Protein AF-0000000066528915 (afdb_homodimer)

Sequence (500 aa):
MSRLPLIGVTACTKQIGLHPYHIAGDKYLRAVVNGAGGLPLIIPALGESIDQAALLDSVDGLLFTGSPSNVEPRHYSGPASEPGTLHDSDRDATTLPLVRAAIDAGIPVLGICRGFQEMNVAFGGSLHQKVHEVGTFMDHREPADQPLEVQYAPRHAMHVQPGGVLAGIGLPSEFQVNSIHGQGVDRLAPGLRVEALAPDGLVEAISVEGAKAFALGVQWHPEWQVLTNPNYLAIFQAFGKACSKRAGQRMSRLPLIGVTACTKQIGLHPYHIAGDKYLRAVVNGAGGLPLIIPALGESIDQAALLDSVDGLLFTGSPSNVEPRHYSGPASEPGTLHDSDRDATTLPLVRAAIDAGIPVLGICRGFQEMNVAFGGSLHQKVHEVGTFMDHREPADQPLEVQYAPRHAMHVQPGGVLAGIGLPSEFQVNSIHGQGVDRLAPGLRVEALAPDGLVEAISVEGAKAFALGVQWHPEWQVLTNPNYLAIFQAFGKACSKRAGQR

InterPro domains:
  IPR011697 Peptidase C26 [PF07722] (5-223)
  IPR029062 Class I glutamine amidotransferase-like [G3DSA:3.40.50.880] (2-250)
  IPR029062 Class I glutamine amidotransferase-like [SSF52317] (4-246)
  IPR044668 Peptidase C26, gamma-glutamyl-gamma-aminobutyrate hydrolase PuuD-like [PTHR43235] (4-242)

pLDDT: mean 97.32, std 4.34, range [45.84, 99.0]

Radius of gyration: 23.66 Å; Cα contacts (8 Å, |Δi|>4): 1231; chains: 2; bounding box: 52×71×49 Å

Organism: Pseudomonas aeruginosa (strain ATCC 15692 / DSM 22644 / CIP 104116 / JCM 14847 / LMG 12228 / 1C / PRS 101 / PAO1) (NCBI:txid208964)

Secondary structure (DSSP, 8-state):
-PPPPEEEEE-EEEEETTEEEEEEEHHHHHHIIIII--EEEEE---GGGS-HHHHHHH-SEEEE---SSB--GGGTTPPPPPTT--B-HHHHHHHHHHHHHHHHTT--EEEETHHHHHHHHHTT-EEES-GGGSSSS------TTS-HHHHTS--EEEEEPTTSHHHHTT--SEEEE----S-EEEEPPTTEEEEEE-TT--EEEEEETT-SS-EEEESS-TTTTTTT-HHHHHHHHHHHHHHHHHHHH-/-PPPPEEEEE-EEEEETTEEEEEEEHHHHHHIIIII--EEEEE---GGGS-HHHHHHH-SEEEE---SSB--GGGGTPPPPPTT--B-HHHHHHHHHHHHHHHHTT--EEEETHHHHHHHHHTT-EEES-GGGSSSS------TTS-HHHHTS--EEEEEPTTSHHHHTT--SEEEE----S-EEEEPPTTEEEEEE-TTS-EEEEEETT-SS-EEEESS-TTTTTTT-HHHHHHHHHHHHHHHHHHHH-

Solvent-accessible surface area (backbone atoms only — not comparable to full-atom values): 25497 Å² total; per-residue (Å²): 128,86,63,66,16,38,28,36,31,47,22,41,71,45,78,54,88,96,42,52,27,27,35,36,53,44,53,57,49,49,24,30,39,75,34,21,58,30,43,56,32,33,35,62,38,51,22,85,72,48,61,59,70,58,50,59,74,68,43,18,24,39,37,32,47,56,59,92,44,41,84,62,35,81,69,40,77,42,68,84,76,62,90,86,65,50,62,46,70,41,30,50,54,30,48,34,63,44,52,54,53,34,45,75,70,40,36,20,36,40,18,25,30,43,19,22,52,40,51,33,30,52,55,66,8,29,61,31,75,47,36,58,71,67,73,73,40,64,74,42,52,44,59,83,92,48,59,66,72,64,30,59,32,72,69,47,55,36,41,42,32,82,89,30,71,55,40,71,70,64,47,61,59,60,48,72,35,30,36,69,41,49,57,41,63,63,40,80,18,76,62,53,37,78,27,23,25,35,88,66,62,51,61,42,22,35,33,49,64,87,49,77,34,51,42,42,23,28,42,38,62,48,41,64,65,22,89,78,35,69,64,35,26,45,51,30,36,54,52,22,52,42,11,34,54,43,34,74,73,104,127,86,65,66,14,38,28,34,31,47,22,42,68,44,77,56,87,96,43,52,28,27,34,36,53,44,54,56,48,48,24,30,39,74,35,21,58,31,43,56,30,32,35,62,38,51,24,86,73,49,61,60,70,58,49,61,73,68,41,20,24,38,38,32,46,57,59,91,45,43,83,60,35,82,69,40,76,43,69,85,75,61,90,87,65,50,63,44,69,40,29,50,54,31,48,33,62,45,53,52,53,34,46,73,71,42,37,20,34,42,18,26,29,43,19,22,52,40,51,35,31,54,54,65,9,27,61,32,75,47,35,58,70,67,73,72,39,66,72,44,52,43,59,83,92,48,58,66,73,63,30,60,32,71,69,46,54,36,40,42,32,84,89,31,70,55,39,70,68,63,45,60,60,58,50,72,35,30,35,69,41,48,57,42,64,62,40,80,19,76,62,53,37,78,25,24,25,34,89,64,63,48,64,40,22,34,31,49,64,85,50,77,34,53,42,40,23,30,42,37,61,47,40,65,63,23,88,78,36,70,66,33,26,45,53,31,36,54,50,21,52,43,10,36,53,43,35,73,72,105

Foldseek 3Di:
DQDAFEEEEEWFWDDDPPDIDTDDDPLQQVCLVPQLVHHYDYDGLQQPVDDLVVVLVVGLAYEYEDDQAADAQVLQVDDHDPPPGHHGVSSLSPLLVNLVVNQVVLHAYEYEARGLVSNQSSLRFHKDQFPCPPVLDHHLAAPVPDDPCRQFPFDFKKAFDPPDPLVVLPHDRIDTGHGHHGMATPGGHPQKDQGIATPSGTRAKIAGHPGSFHGIYGNTDLSVVVVVDVSSSSVSNRSSVRSSVSSNVD/DQDAFEEEEEWFWDDDPPDIDTDDDPLQQVCLVPQLVHHYDYDGLQQPVDDLVVVLVVGLAYEYEDDQAADAQVLQVHDHDPPPGHHGVSSLSPLLVNLVVNQVVLRAYEYEARGLVSNQSSLRFHKDQFPCPPVLDHHLAAPVPDDPCRQFPFDFKKAFDPPDPLVVLPHDRIDTGGGHHGMATPGGHPQKAQGIATPSGTRAKIAGHPGNFHGIYGNTDLSVPVVVDVSSSSSSNRSSVRSSVSSNVD

Structure (mmCIF, N/CA/C/O backbone):
data_AF-0000000066528915-model_v1
#
loop_
_entity.id
_entity.type
_entity.pdbx_description
1 polymer 'gamma-glutamyl-gamma-aminobutyrate hydrolase'
#
loop_
_atom_site.group_PDB
_atom_site.id
_atom_site.type_symbol
_atom_site.label_atom_id
_atom_site.label_alt_id
_atom_site.label_comp_id
_atom_site.label_asym_id
_atom_site.label_entity_id
_atom_site.label_seq_id
_atom_site.pdbx_PDB_ins_code
_atom_site.Cartn_x
_atom_site.Cartn_y
_atom_site.Cartn_z
_atom_site.occupancy
_atom_site.B_iso_or_equiv
_atom_site.auth_seq_id
_atom_site.auth_comp_id
_atom_site.auth_asym_id
_atom_site.auth_atom_id
_atom_site.pdbx_PDB_model_num
ATOM 1 N N . MET A 1 1 ? -12.836 -7.465 21.031 1 45.84 1 MET A N 1
ATOM 2 C CA . MET A 1 1 ? -11.773 -6.469 20.922 1 45.84 1 MET A CA 1
ATOM 3 C C . MET A 1 1 ? -11.969 -5.602 19.688 1 45.84 1 MET A C 1
ATOM 5 O O . MET A 1 1 ? -12.523 -6.059 18.672 1 45.84 1 MET A O 1
ATOM 9 N N . SER A 1 2 ? -11.938 -4.246 19.906 1 65.75 2 SER A N 1
ATOM 10 C CA . SER A 1 2 ? -12.328 -3.35 18.812 1 65.75 2 SER A CA 1
ATOM 11 C C . SER A 1 2 ? -11.469 -3.582 17.578 1 65.75 2 SER A C 1
ATOM 13 O O . SER A 1 2 ? -10.281 -3.902 17.688 1 65.75 2 SER A O 1
ATOM 15 N N . ARG A 1 3 ? -12.008 -3.865 16.453 1 87.31 3 ARG A N 1
ATOM 16 C CA . ARG A 1 3 ? -11.375 -4.125 15.156 1 87.31 3 ARG A CA 1
ATOM 17 C C . ARG A 1 3 ? -10.352 -3.039 14.828 1 87.31 3 ARG A C 1
ATOM 19 O O . ARG A 1 3 ? -10.602 -1.854 15.047 1 87.31 3 ARG A O 1
ATOM 26 N N . LEU A 1 4 ? -9.117 -3.449 14.602 1 95.94 4 LEU A N 1
ATOM 27 C CA . LEU A 1 4 ? -8.094 -2.52 14.125 1 95.94 4 LEU A CA 1
ATOM 28 C C . LEU A 1 4 ? -8.57 -1.764 12.891 1 95.94 4 LEU A C 1
ATOM 30 O O . LEU A 1 4 ? -8.977 -2.377 11.898 1 95.94 4 LEU A O 1
ATOM 34 N N . PRO A 1 5 ? -8.656 -0.423 12.961 1 98.5 5 PRO A N 1
ATOM 35 C CA . PRO A 1 5 ? -9.195 0.311 11.812 1 98.5 5 PRO A CA 1
ATOM 36 C C . PRO A 1 5 ? -8.328 0.169 10.562 1 98.5 5 PRO A C 1
ATOM 38 O O . PRO A 1 5 ? -7.105 0.274 10.641 1 98.5 5 PRO A O 1
ATOM 41 N N . LEU A 1 6 ? -8.922 -0.127 9.422 1 98.69 6 LEU A N 1
ATOM 42 C CA . LEU A 1 6 ? -8.258 -0.168 8.125 1 98.69 6 LEU A CA 1
ATOM 43 C C . LEU A 1 6 ? -8.094 1.236 7.555 1 98.69 6 LEU A C 1
ATOM 45 O O . LEU A 1 6 ? -9.086 1.91 7.258 1 98.69 6 LEU A O 1
ATOM 49 N N . ILE A 1 7 ? -6.902 1.692 7.391 1 98.94 7 ILE A N 1
ATOM 50 C CA . ILE A 1 7 ? -6.617 3.043 6.922 1 98.94 7 ILE A CA 1
ATOM 51 C C . ILE A 1 7 ? -5.977 2.986 5.539 1 98.94 7 ILE A C 1
ATOM 53 O O . ILE A 1 7 ? -4.891 2.422 5.371 1 98.94 7 ILE A O 1
ATOM 57 N N . GLY A 1 8 ? -6.695 3.473 4.52 1 98.94 8 GLY A N 1
ATOM 58 C CA . GLY A 1 8 ? -6.141 3.592 3.182 1 98.94 8 GLY A CA 1
ATOM 59 C C . GLY A 1 8 ? -5.086 4.676 3.068 1 98.94 8 GLY A C 1
ATOM 60 O O . GLY A 1 8 ? -5.281 5.793 3.547 1 98.94 8 GLY A O 1
ATOM 61 N N . VAL A 1 9 ? -3.943 4.387 2.521 1 99 9 VAL A N 1
ATOM 62 C CA . VAL A 1 9 ? -2.855 5.328 2.281 1 99 9 VAL A CA 1
ATOM 63 C C . VAL A 1 9 ? -2.652 5.512 0.778 1 99 9 VAL A C 1
ATOM 65 O O . VAL A 1 9 ? -2.438 4.539 0.052 1 99 9 VAL A O 1
ATOM 68 N N . THR A 1 10 ? -2.68 6.719 0.26 1 98.94 10 THR A N 1
ATOM 69 C CA . THR A 1 10 ? -2.664 6.957 -1.18 1 98.94 10 THR A CA 1
ATOM 70 C C . THR A 1 10 ? -1.264 6.75 -1.748 1 98.94 10 THR A C 1
ATOM 72 O O . THR A 1 10 ? -0.269 7.055 -1.087 1 98.94 10 THR A O 1
ATOM 75 N N . ALA A 1 11 ? -1.201 6.289 -2.984 1 98.88 11 ALA A N 1
ATOM 76 C CA . ALA A 1 11 ? 0.065 6.035 -3.668 1 98.88 11 ALA A CA 1
ATOM 77 C C . ALA A 1 11 ? 0.312 7.066 -4.766 1 98.88 11 ALA A C 1
ATOM 79 O O . ALA A 1 11 ? -0.627 7.703 -5.254 1 98.88 11 ALA A O 1
ATOM 80 N N . CYS A 1 12 ? 1.552 7.234 -5.121 1 98.75 12 CYS A N 1
ATOM 81 C CA . CYS A 1 12 ? 1.991 7.852 -6.367 1 98.75 12 CYS A CA 1
ATOM 82 C C . CYS A 1 12 ? 2.252 6.801 -7.438 1 98.75 12 CYS A C 1
ATOM 84 O O . CYS A 1 12 ? 2.258 5.602 -7.148 1 98.75 12 CYS A O 1
ATOM 86 N N . THR A 1 13 ? 2.348 7.227 -8.617 1 98.69 13 THR A N 1
ATOM 87 C CA . THR A 1 13 ? 2.854 6.383 -9.695 1 98.69 13 THR A CA 1
ATOM 88 C C . THR A 1 13 ? 4.305 6.73 -10.016 1 98.69 13 THR A C 1
ATOM 90 O O . THR A 1 13 ? 4.707 7.891 -9.914 1 98.69 13 THR A O 1
ATOM 93 N N . LYS A 1 14 ? 5.059 5.73 -10.344 1 98 14 LYS A N 1
ATOM 94 C CA . LYS A 1 14 ? 6.465 5.93 -10.688 1 98 14 LYS A CA 1
ATOM 95 C C . LYS A 1 14 ? 6.922 4.914 -11.727 1 98 14 LYS A C 1
ATOM 97 O O . LYS A 1 14 ? 6.656 3.717 -11.594 1 98 14 LYS A O 1
ATOM 102 N N . GLN A 1 15 ? 7.57 5.402 -12.812 1 97.06 15 GLN A N 1
ATOM 103 C CA . GLN A 1 15 ? 8.242 4.512 -13.758 1 97.06 15 GLN A CA 1
ATOM 104 C C . GLN A 1 15 ? 9.57 4.016 -13.203 1 97.06 15 GLN A C 1
ATOM 106 O O . GLN A 1 15 ? 10.461 4.812 -12.906 1 97.06 15 GLN A O 1
ATOM 111 N N . ILE A 1 16 ? 9.719 2.775 -12.977 1 95.12 16 ILE A N 1
ATOM 112 C CA . ILE A 1 16 ? 10.961 2.137 -12.547 1 95.12 16 ILE A CA 1
ATOM 113 C C . ILE A 1 16 ? 11.414 1.129 -13.594 1 95.12 16 ILE A C 1
ATOM 115 O O . ILE A 1 16 ? 10.781 0.089 -13.789 1 95.12 16 ILE A O 1
ATOM 119 N N . GLY A 1 17 ? 12.547 1.385 -14.211 1 92.38 17 GLY A N 1
ATOM 120 C CA . GLY A 1 17 ? 12.914 0.583 -15.375 1 92.38 17 GLY A CA 1
ATOM 121 C C . GLY A 1 17 ? 11.859 0.591 -16.469 1 92.38 17 GLY A C 1
ATOM 122 O O . GLY A 1 17 ? 11.406 1.656 -16.891 1 92.38 17 GLY A O 1
ATOM 123 N N . LEU A 1 18 ? 11.414 -0.579 -16.875 1 93.69 18 LEU A N 1
ATOM 124 C CA . LEU A 1 18 ? 10.508 -0.699 -18 1 93.69 18 LEU A CA 1
ATOM 125 C C . LEU A 1 18 ? 9.055 -0.728 -17.531 1 93.69 18 LEU A C 1
ATOM 127 O O . LEU A 1 18 ? 8.133 -0.696 -18.344 1 93.69 18 LEU A O 1
ATOM 131 N N . HIS A 1 19 ? 8.844 -0.674 -16.109 1 96.06 19 HIS A N 1
ATOM 132 C CA . HIS A 1 19 ? 7.492 -0.928 -15.625 1 96.06 19 HIS A CA 1
ATOM 133 C C . HIS A 1 19 ? 6.977 0.24 -14.789 1 96.06 19 HIS A C 1
ATOM 135 O O . HIS A 1 19 ? 7.742 0.865 -14.047 1 96.06 19 HIS A O 1
ATOM 141 N N . PRO A 1 20 ? 5.699 0.573 -14.93 1 98.12 20 PRO A N 1
ATOM 142 C CA . PRO A 1 20 ? 5.047 1.49 -13.992 1 98.12 20 PRO A CA 1
ATOM 143 C C . PRO A 1 20 ? 4.684 0.82 -12.672 1 98.12 20 PRO A C 1
ATOM 145 O O . PRO A 1 20 ? 4.238 -0.331 -12.664 1 98.12 20 PRO A O 1
ATOM 148 N N . TYR A 1 21 ? 4.934 1.541 -11.578 1 98.81 21 TYR A N 1
ATOM 149 C CA . TYR A 1 21 ? 4.625 1.067 -10.234 1 98.81 21 TYR A CA 1
ATOM 150 C C . TYR A 1 21 ? 3.746 2.068 -9.492 1 98.81 21 TYR A C 1
ATOM 152 O O . TYR A 1 21 ? 3.676 3.24 -9.867 1 98.81 21 TYR A O 1
ATOM 160 N N . HIS A 1 22 ? 2.977 1.62 -8.562 1 98.94 22 HIS A N 1
ATOM 161 C CA . HIS A 1 22 ? 2.348 2.408 -7.508 1 98.94 22 HIS A CA 1
ATOM 162 C C . HIS A 1 22 ? 3.145 2.326 -6.207 1 98.94 22 HIS A C 1
ATOM 164 O O . HIS A 1 22 ? 3.514 1.234 -5.77 1 98.94 22 HIS A O 1
ATOM 170 N N . ILE A 1 23 ? 3.439 3.523 -5.586 1 98.88 23 ILE A N 1
ATOM 171 C CA . ILE A 1 23 ? 4.426 3.527 -4.512 1 98.88 23 ILE A CA 1
ATOM 172 C C . ILE A 1 23 ? 3.914 4.367 -3.346 1 98.88 23 ILE A C 1
ATOM 174 O O . ILE A 1 23 ? 3.215 5.363 -3.549 1 98.88 23 ILE A O 1
ATOM 178 N N . ALA A 1 24 ? 4.16 3.99 -2.174 1 98.88 24 ALA A N 1
ATOM 179 C CA . ALA A 1 24 ? 3.906 4.75 -0.951 1 98.88 24 ALA A CA 1
ATOM 180 C C . ALA A 1 24 ? 5.129 4.742 -0.037 1 98.88 24 ALA A C 1
ATOM 182 O O . ALA A 1 24 ? 5.777 3.709 0.133 1 98.88 24 ALA A O 1
ATOM 183 N N . GLY A 1 25 ? 5.484 5.898 0.509 1 98.75 25 GLY A N 1
ATOM 184 C CA . GLY A 1 25 ? 6.652 6 1.369 1 98.75 25 GLY A CA 1
ATOM 185 C C . GLY A 1 25 ? 6.516 5.211 2.66 1 98.75 25 GLY A C 1
ATOM 186 O O . GLY A 1 25 ? 5.453 5.219 3.285 1 98.75 25 GLY A O 1
ATOM 187 N N . ASP A 1 26 ? 7.559 4.559 3.082 1 98.75 26 ASP A N 1
ATOM 188 C CA . ASP A 1 26 ? 7.609 3.75 4.293 1 98.75 26 ASP A CA 1
ATOM 189 C C . ASP A 1 26 ? 7.219 4.57 5.52 1 98.75 26 ASP A C 1
ATOM 191 O O . ASP A 1 26 ? 6.516 4.078 6.406 1 98.75 26 ASP A O 1
ATOM 195 N N . LYS A 1 27 ? 7.641 5.828 5.586 1 98.56 27 LYS A N 1
ATOM 196 C CA . LYS A 1 27 ? 7.426 6.668 6.758 1 98.56 27 LYS A CA 1
ATOM 197 C C . LYS A 1 27 ? 5.938 6.902 7.004 1 98.56 27 LYS A C 1
ATOM 199 O O . LYS A 1 27 ? 5.492 6.961 8.148 1 98.56 27 LYS A O 1
ATOM 204 N N . TYR A 1 28 ? 5.121 7.008 5.957 1 98.88 28 TYR A N 1
ATOM 205 C CA . TYR A 1 28 ? 3.684 7.191 6.117 1 98.88 28 TYR A CA 1
ATOM 206 C C . TYR A 1 28 ? 3.031 5.93 6.676 1 98.88 28 TYR A C 1
ATOM 208 O O . TYR A 1 28 ? 2.166 6.008 7.551 1 98.88 28 TYR A O 1
ATOM 216 N N . LEU A 1 29 ? 3.404 4.781 6.129 1 98.94 29 LEU A N 1
ATOM 217 C CA . LEU A 1 29 ? 2.832 3.502 6.535 1 98.94 29 LEU A CA 1
ATOM 218 C C . LEU A 1 29 ? 3.178 3.189 7.984 1 98.94 29 LEU A C 1
ATOM 220 O O . LEU A 1 29 ? 2.316 2.756 8.75 1 98.94 29 LEU A O 1
ATOM 224 N N . ARG A 1 30 ? 4.398 3.436 8.359 1 98.62 30 ARG A N 1
ATOM 225 C CA . ARG A 1 30 ? 4.812 3.191 9.742 1 98.62 30 ARG A CA 1
ATOM 226 C C . ARG A 1 30 ? 4.129 4.16 10.695 1 98.62 30 ARG A C 1
ATOM 228 O O . ARG A 1 30 ? 3.83 3.809 11.836 1 98.62 30 ARG A O 1
ATOM 235 N N . ALA A 1 31 ? 3.893 5.41 10.25 1 98.88 31 ALA A N 1
ATOM 236 C CA . ALA A 1 31 ? 3.186 6.375 11.086 1 98.88 31 ALA A CA 1
ATOM 237 C C . ALA A 1 31 ? 1.745 5.938 11.328 1 98.88 31 ALA A C 1
ATOM 239 O O . ALA A 1 31 ? 1.184 6.199 12.398 1 98.88 31 ALA A O 1
ATOM 240 N N . VAL A 1 32 ? 1.104 5.242 10.352 1 98.94 32 VAL A N 1
ATOM 241 C CA . VAL A 1 32 ? -0.236 4.699 10.562 1 98.94 32 VAL A CA 1
ATOM 242 C C . VAL A 1 32 ? -0.188 3.598 11.617 1 98.94 32 VAL A C 1
ATOM 244 O O . VAL A 1 32 ? -1.038 3.547 12.508 1 98.94 32 VAL A O 1
ATOM 247 N N . VAL A 1 33 ? 0.828 2.73 11.531 1 98.75 33 VAL A N 1
ATOM 248 C CA . VAL A 1 33 ? 0.949 1.621 12.469 1 98.75 33 VAL A CA 1
ATOM 249 C C . VAL A 1 33 ? 1.257 2.156 13.867 1 98.75 33 VAL A C 1
ATOM 251 O O . VAL A 1 33 ? 0.527 1.877 14.82 1 98.75 33 VAL A O 1
ATOM 254 N N . ASN A 1 34 ? 2.279 3.014 13.961 1 98.44 34 ASN A N 1
ATOM 255 C CA . ASN A 1 34 ? 2.844 3.395 15.258 1 98.44 34 ASN A CA 1
ATOM 256 C C . ASN A 1 34 ? 2.102 4.582 15.859 1 98.44 34 ASN A C 1
ATOM 258 O O . ASN A 1 34 ? 2.041 4.719 17.078 1 98.44 34 ASN A O 1
ATOM 262 N N . GLY A 1 35 ? 1.614 5.441 15.062 1 98.75 35 GLY A N 1
ATOM 263 C CA . GLY A 1 35 ? 0.987 6.668 15.531 1 98.75 35 GLY A CA 1
ATOM 264 C C . GLY A 1 35 ? -0.524 6.566 15.617 1 98.75 35 GLY A C 1
ATOM 265 O O . GLY A 1 35 ? -1.107 6.836 16.672 1 98.75 35 GLY A O 1
ATOM 266 N N . ALA A 1 36 ? -1.147 6.129 14.523 1 98.75 36 ALA A N 1
ATOM 267 C CA . ALA A 1 36 ? -2.605 6.105 14.438 1 98.75 36 ALA A CA 1
ATOM 268 C C . ALA A 1 36 ? -3.164 4.801 15 1 98.75 36 ALA A C 1
ATOM 270 O O . ALA A 1 36 ? -4.355 4.711 15.312 1 98.75 36 ALA A O 1
ATOM 271 N N . GLY A 1 37 ? -2.289 3.777 15.141 1 98.31 37 GLY A N 1
ATOM 272 C CA . GLY A 1 37 ? -2.771 2.488 15.617 1 98.31 37 GLY A CA 1
ATOM 273 C C . GLY A 1 37 ? -3.713 1.812 14.633 1 98.31 37 GLY A C 1
ATOM 274 O O . GLY A 1 37 ? -4.754 1.287 15.031 1 98.31 37 GLY A O 1
ATOM 275 N N . GLY A 1 38 ? -3.416 1.868 13.383 1 98.69 38 GLY A N 1
ATOM 276 C CA . GLY A 1 38 ? -4.27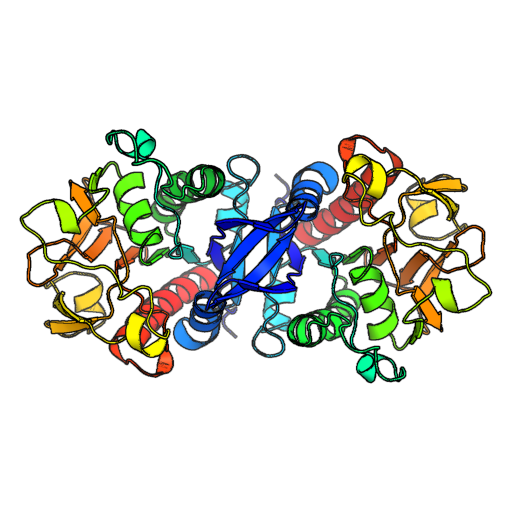7 1.288 12.367 1 98.69 38 GLY A CA 1
ATOM 277 C C . GLY A 1 38 ? -3.561 0.297 11.469 1 98.69 38 GLY A C 1
ATOM 278 O O . GLY A 1 38 ? -2.355 0.084 11.609 1 98.69 38 GLY A O 1
ATOM 279 N N . LEU A 1 39 ? -4.289 -0.396 10.617 1 98.81 39 LEU A N 1
ATOM 280 C CA . LEU A 1 39 ? -3.797 -1.262 9.547 1 98.81 39 LEU A CA 1
ATOM 281 C C . LEU A 1 39 ? -3.688 -0.496 8.234 1 98.81 39 LEU A C 1
ATOM 283 O O . LEU A 1 39 ? -4.703 -0.155 7.625 1 98.81 39 LEU A O 1
ATOM 287 N N . PRO A 1 40 ? -2.473 -0.221 7.82 1 98.88 40 PRO A N 1
ATOM 288 C CA . PRO A 1 40 ? -2.338 0.515 6.562 1 98.88 40 PRO A CA 1
ATOM 289 C C . PRO A 1 40 ? -2.459 -0.387 5.336 1 98.88 40 PRO A C 1
ATOM 291 O O . PRO A 1 40 ? -1.79 -1.421 5.254 1 98.88 40 PRO A O 1
ATOM 294 N N . LEU A 1 41 ? -3.291 -0.074 4.434 1 98.94 41 LEU A N 1
ATOM 295 C CA . LEU A 1 41 ? -3.295 -0.6 3.074 1 98.94 41 LEU A CA 1
ATOM 296 C C . LEU A 1 41 ? -3.158 0.528 2.057 1 98.94 41 LEU A C 1
ATOM 298 O O . LEU A 1 41 ? -3.734 1.604 2.234 1 98.94 41 LEU A O 1
ATOM 302 N N . ILE A 1 42 ? -2.383 0.302 1.029 1 98.94 42 ILE A N 1
ATOM 303 C CA . ILE A 1 42 ? -2.076 1.352 0.064 1 98.94 42 ILE A CA 1
ATOM 304 C C . ILE A 1 42 ? -3.137 1.37 -1.034 1 98.94 42 ILE A C 1
ATOM 306 O O . ILE A 1 42 ? -3.477 0.326 -1.596 1 98.94 42 ILE A O 1
ATOM 310 N N . ILE A 1 43 ? -3.719 2.523 -1.341 1 98.94 43 ILE A N 1
ATOM 311 C CA . ILE A 1 43 ? -4.676 2.734 -2.424 1 98.94 43 ILE A CA 1
ATOM 312 C C . ILE A 1 43 ? -3.928 3.068 -3.713 1 98.94 43 ILE A C 1
ATOM 314 O O . ILE A 1 43 ? -3.285 4.117 -3.812 1 98.94 43 ILE A O 1
ATOM 318 N N . PRO A 1 44 ? -3.953 2.188 -4.711 1 98.94 44 PRO A N 1
ATOM 319 C CA . PRO A 1 44 ? -3.24 2.5 -5.953 1 98.94 44 PRO A CA 1
ATOM 320 C C . PRO A 1 44 ? -3.85 3.682 -6.703 1 98.94 44 PRO A C 1
ATOM 322 O O . PRO A 1 44 ? -5.062 3.902 -6.637 1 98.94 44 PRO A O 1
ATOM 325 N N . ALA A 1 45 ? -3.01 4.441 -7.379 1 98.88 45 ALA A N 1
ATOM 326 C CA . ALA A 1 45 ? -3.441 5.57 -8.203 1 98.88 45 ALA A CA 1
ATOM 327 C C . ALA A 1 45 ? -3.943 5.098 -9.562 1 98.88 45 ALA A C 1
ATOM 329 O O . ALA A 1 45 ? -3.262 5.266 -10.578 1 98.88 45 ALA A O 1
ATOM 330 N N . LEU A 1 46 ? -5.211 4.613 -9.562 1 98.75 46 LEU A N 1
ATOM 331 C CA . LEU A 1 46 ? -5.777 4.008 -10.766 1 98.75 46 LEU A CA 1
ATOM 332 C C . LEU A 1 46 ? -6.871 4.895 -11.352 1 98.75 46 LEU A C 1
ATOM 334 O O . LEU A 1 46 ? -7.633 4.453 -12.219 1 98.75 46 LEU A O 1
ATOM 338 N N . GLY A 1 47 ? -7.008 6.105 -10.844 1 97.81 47 GLY A N 1
ATOM 339 C CA . GLY A 1 47 ? -8.008 7.031 -11.352 1 97.81 47 GLY A CA 1
ATOM 340 C C . GLY A 1 47 ? -9.406 6.453 -11.359 1 97.81 47 GLY A C 1
ATOM 341 O O . GLY A 1 47 ? -9.867 5.914 -10.352 1 97.81 47 GLY A O 1
ATOM 342 N N . GLU A 1 48 ? -10.031 6.465 -12.453 1 96.56 48 GLU A N 1
ATOM 343 C CA . GLU A 1 48 ? -11.422 6.051 -12.602 1 96.56 48 GLU A CA 1
ATOM 344 C C . GLU A 1 48 ? -11.555 4.531 -12.57 1 96.56 48 GLU A C 1
ATOM 346 O O . GLU A 1 48 ? -12.656 4.004 -12.398 1 96.56 48 GLU A O 1
ATOM 351 N N . SER A 1 49 ? -10.445 3.842 -12.656 1 97.38 49 SER A N 1
ATOM 352 C CA . SER A 1 49 ? -10.484 2.383 -12.664 1 97.38 49 SER A CA 1
ATOM 353 C C . SER A 1 49 ? -10.727 1.824 -11.273 1 97.38 49 SER A C 1
ATOM 355 O O . SER A 1 49 ? -11.078 0.653 -11.117 1 97.38 49 SER A O 1
ATOM 357 N N . ILE A 1 50 ? -10.523 2.645 -10.258 1 96.62 50 ILE A N 1
ATOM 358 C CA . ILE A 1 50 ? -10.812 2.201 -8.906 1 96.62 50 ILE A CA 1
ATOM 359 C C . ILE A 1 50 ? -12.266 2.521 -8.555 1 96.62 50 ILE A C 1
ATOM 361 O O . ILE A 1 50 ? -12.742 3.631 -8.812 1 96.62 50 ILE A O 1
ATOM 365 N N . ASP A 1 51 ? -13.023 1.555 -8.133 1 96.88 51 ASP A N 1
ATOM 366 C CA . ASP A 1 51 ? -14.391 1.78 -7.66 1 96.88 51 ASP A CA 1
ATOM 367 C C . ASP A 1 51 ? -14.391 2.547 -6.336 1 96.88 51 ASP A C 1
ATOM 369 O O . ASP A 1 51 ? -14.25 1.951 -5.27 1 96.88 51 ASP A O 1
ATOM 373 N N . GLN A 1 52 ? -14.664 3.818 -6.395 1 96.5 52 GLN A N 1
ATOM 374 C CA . GLN A 1 52 ? -14.531 4.699 -5.238 1 96.5 52 GLN A CA 1
ATOM 375 C C . GLN A 1 52 ? -15.547 4.336 -4.156 1 96.5 52 GLN A C 1
ATOM 377 O O . GLN A 1 52 ? -15.234 4.402 -2.965 1 96.5 52 GLN A O 1
ATOM 382 N N . ALA A 1 53 ? -16.766 4.035 -4.598 1 96.5 53 ALA A N 1
ATOM 383 C CA . ALA A 1 53 ? -17.797 3.67 -3.627 1 96.5 53 ALA A CA 1
ATOM 384 C C . ALA A 1 53 ? -17.391 2.426 -2.84 1 96.5 53 ALA A C 1
ATOM 386 O O . ALA A 1 53 ? -17.516 2.387 -1.615 1 96.5 53 ALA A O 1
ATOM 387 N N . ALA A 1 54 ? -16.891 1.412 -3.553 1 97.12 54 ALA A N 1
ATOM 388 C CA . ALA A 1 54 ? -16.422 0.195 -2.895 1 97.12 54 ALA A CA 1
ATOM 389 C C . ALA A 1 54 ? -15.242 0.49 -1.963 1 97.12 54 ALA A C 1
ATOM 391 O O . ALA A 1 54 ? -15.141 -0.092 -0.88 1 97.12 54 ALA A O 1
ATOM 392 N N . LEU A 1 55 ? -14.344 1.328 -2.41 1 98.25 55 LEU A N 1
ATOM 393 C CA . LEU A 1 55 ? -13.203 1.719 -1.596 1 98.25 55 LEU A CA 1
ATOM 394 C C . LEU A 1 55 ? -13.656 2.377 -0.298 1 98.25 55 LEU A C 1
ATOM 396 O O . LEU A 1 55 ? -13.195 2.008 0.785 1 98.25 55 LEU A O 1
ATOM 400 N N . LEU A 1 56 ? -14.586 3.357 -0.406 1 98 56 LEU A N 1
ATOM 401 C CA . LEU A 1 56 ? -15.039 4.105 0.762 1 98 56 LEU A CA 1
ATOM 402 C C . LEU A 1 56 ? -15.758 3.189 1.744 1 98 56 LEU A C 1
ATOM 404 O O . LEU A 1 56 ? -15.672 3.385 2.959 1 98 56 LEU A O 1
ATOM 408 N N . ASP A 1 57 ? -16.391 2.145 1.238 1 96.25 57 ASP A N 1
ATOM 409 C CA . ASP A 1 57 ? -17.094 1.185 2.086 1 96.25 57 ASP A CA 1
ATOM 410 C C . ASP A 1 57 ? -16.109 0.27 2.811 1 96.25 57 ASP A C 1
ATOM 412 O O . ASP A 1 57 ? -16.453 -0.356 3.812 1 96.25 57 ASP A O 1
ATOM 416 N N . SER A 1 58 ? -14.898 0.246 2.309 1 96.88 58 SER A N 1
ATOM 417 C CA . SER A 1 58 ? -13.969 -0.77 2.777 1 96.88 58 SER A CA 1
ATOM 418 C C . SER A 1 58 ? -12.984 -0.194 3.795 1 96.88 58 SER A C 1
ATOM 420 O O . SER A 1 58 ? -12.297 -0.94 4.488 1 96.88 58 SER A O 1
ATOM 422 N N . VAL A 1 59 ? -12.961 1.118 3.98 1 98.25 59 VAL A N 1
ATOM 423 C CA . VAL A 1 59 ? -11.914 1.7 4.809 1 98.25 59 VAL A CA 1
ATOM 424 C C . VAL A 1 59 ? -12.539 2.459 5.977 1 98.25 59 VAL A C 1
ATOM 426 O O . VAL A 1 59 ? -13.719 2.82 5.93 1 98.25 59 VAL A O 1
ATOM 429 N N . ASP A 1 60 ? -11.672 2.709 6.984 1 98.69 60 ASP A N 1
ATOM 430 C CA . ASP A 1 60 ? -12.102 3.406 8.195 1 98.69 60 ASP A CA 1
ATOM 431 C C . ASP A 1 60 ? -11.445 4.781 8.297 1 98.69 60 ASP A C 1
ATOM 433 O O . ASP A 1 60 ? -11.781 5.57 9.18 1 98.69 60 ASP A O 1
ATOM 437 N N . GLY A 1 61 ? -10.562 5.125 7.48 1 98.88 61 GLY A N 1
ATOM 438 C CA . GLY A 1 61 ? -9.867 6.395 7.359 1 98.88 61 GLY A CA 1
ATOM 439 C C . GLY A 1 61 ? -8.992 6.48 6.125 1 98.88 61 GLY A C 1
ATOM 440 O O . GLY A 1 61 ? -8.688 5.461 5.5 1 98.88 61 GLY A O 1
ATOM 441 N N . LEU A 1 62 ? -8.648 7.625 5.723 1 98.94 62 LEU A N 1
ATOM 442 C CA . LEU A 1 62 ? -7.801 7.848 4.555 1 98.94 62 LEU A CA 1
ATOM 443 C C . LEU A 1 62 ? -6.656 8.797 4.883 1 98.94 62 LEU A C 1
ATOM 445 O O . LEU A 1 62 ? -6.883 9.883 5.438 1 98.94 62 LEU A O 1
ATOM 449 N N . LEU A 1 63 ? -5.492 8.398 4.617 1 99 63 LEU A N 1
ATOM 450 C CA . LEU A 1 63 ? -4.312 9.25 4.684 1 99 63 LEU A CA 1
ATOM 451 C C . LEU A 1 63 ? -3.824 9.609 3.281 1 99 63 LEU A C 1
ATOM 453 O O . LEU A 1 63 ? -3.438 8.734 2.508 1 99 63 LEU A O 1
ATOM 457 N N . PHE A 1 64 ? -3.906 10.883 2.941 1 98.94 64 PHE A N 1
ATOM 458 C CA . PHE A 1 64 ? -3.344 11.406 1.703 1 98.94 64 PHE A CA 1
ATOM 459 C C . PHE A 1 64 ? -1.91 11.883 1.916 1 98.94 64 PHE A C 1
ATOM 461 O O . PHE A 1 64 ? -1.673 12.867 2.613 1 98.94 64 PHE A O 1
ATOM 468 N N . THR A 1 65 ? -0.975 11.25 1.303 1 98.94 65 THR A N 1
ATOM 469 C CA . THR A 1 65 ? 0.443 11.422 1.601 1 98.94 65 THR A CA 1
ATOM 470 C C . THR A 1 65 ? 0.995 12.664 0.906 1 98.94 65 THR A C 1
ATOM 472 O O . THR A 1 65 ? 0.345 13.227 0.023 1 98.94 65 THR A O 1
ATOM 475 N N . GLY A 1 66 ? 2.199 13.047 1.307 1 98.75 66 GLY A N 1
ATOM 476 C CA . GLY A 1 66 ? 2.998 13.953 0.497 1 98.75 66 GLY A CA 1
ATOM 477 C C . GLY A 1 66 ? 3.582 13.297 -0.738 1 98.75 66 GLY A C 1
ATOM 478 O O . GLY A 1 66 ? 3.406 12.094 -0.946 1 98.75 66 GLY A O 1
ATOM 479 N N . SER A 1 67 ? 4.23 14.078 -1.509 1 98.44 67 SER A N 1
ATOM 480 C CA . SER A 1 67 ? 4.84 13.602 -2.746 1 98.44 67 SER A CA 1
ATOM 481 C C . SER A 1 67 ? 5.824 14.625 -3.305 1 98.44 67 SER A C 1
ATOM 483 O O . SER A 1 67 ? 5.648 15.828 -3.127 1 98.44 67 SER A O 1
ATOM 485 N N . PRO A 1 68 ? 6.82 14.164 -4.004 1 96.25 68 PRO A N 1
ATOM 486 C CA . PRO A 1 68 ? 7.645 15.102 -4.766 1 96.25 68 PRO A CA 1
ATOM 487 C C . PRO A 1 68 ? 6.902 15.711 -5.953 1 96.25 68 PRO A C 1
ATOM 489 O O . PRO A 1 68 ? 7.305 16.766 -6.469 1 96.25 68 PRO A O 1
ATOM 492 N N . SER A 1 69 ? 5.855 15.031 -6.43 1 98.19 69 SER A N 1
ATOM 493 C CA . SER A 1 69 ? 5.082 15.578 -7.539 1 98.19 69 SER A CA 1
ATOM 494 C C . SER A 1 69 ? 4.137 16.672 -7.062 1 98.19 69 SER A C 1
ATOM 496 O O . SER A 1 69 ? 3.785 16.734 -5.879 1 98.19 69 SER A O 1
ATOM 498 N N . ASN A 1 70 ? 3.779 17.516 -7.973 1 98.5 70 ASN A N 1
ATOM 499 C CA . ASN A 1 70 ? 2.865 18.609 -7.707 1 98.5 70 ASN A CA 1
ATOM 500 C C . ASN A 1 70 ? 1.479 18.359 -8.281 1 98.5 70 ASN A C 1
ATOM 502 O O . ASN A 1 70 ? 1.346 17.672 -9.297 1 98.5 70 ASN A O 1
ATOM 506 N N . VAL A 1 71 ? 0.423 18.922 -7.598 1 98.81 71 VAL A N 1
ATOM 507 C CA . VAL A 1 71 ? -0.911 18.922 -8.195 1 98.81 71 VAL A CA 1
ATOM 508 C C . VAL A 1 71 ? -0.88 19.656 -9.523 1 98.81 71 VAL A C 1
ATOM 510 O O . VAL A 1 71 ? -0.282 20.734 -9.633 1 98.81 71 VAL A O 1
ATOM 513 N N . GLU A 1 72 ? -1.448 19.078 -10.547 1 98.69 72 GLU A N 1
ATOM 514 C CA . GLU A 1 72 ? -1.443 19.703 -11.867 1 98.69 72 GLU A CA 1
ATOM 515 C C . GLU A 1 72 ? -2.232 21.016 -11.852 1 98.69 72 GLU A C 1
ATOM 517 O O . GLU A 1 72 ? -3.328 21.078 -11.289 1 98.69 72 GLU A O 1
ATOM 522 N N . PRO A 1 73 ? -1.698 22.062 -12.516 1 98.44 73 PRO A N 1
ATOM 523 C CA . PRO A 1 73 ? -2.295 23.406 -12.477 1 98.44 73 PRO A CA 1
ATOM 524 C C . PRO A 1 73 ? -3.725 23.422 -13.016 1 98.44 73 PRO A C 1
ATOM 526 O O . PRO A 1 73 ? -4.539 24.234 -12.562 1 98.44 73 PRO A O 1
ATOM 529 N N . ARG A 1 74 ? -4.156 22.562 -13.93 1 98.25 74 ARG A N 1
ATOM 530 C CA . ARG A 1 74 ? -5.488 22.562 -14.523 1 98.25 74 ARG A CA 1
ATOM 531 C C . ARG A 1 74 ? -6.562 22.344 -13.469 1 98.25 74 ARG A C 1
ATOM 533 O O . ARG A 1 74 ? -7.715 22.734 -13.656 1 98.25 74 ARG A O 1
ATOM 540 N N . HIS A 1 75 ? -6.199 21.734 -12.336 1 98.62 75 HIS A N 1
ATOM 541 C CA . HIS A 1 75 ? -7.176 21.406 -11.305 1 98.62 75 HIS A CA 1
ATOM 542 C C . HIS A 1 75 ? -7.492 22.609 -10.43 1 98.62 75 HIS A C 1
ATOM 544 O O . HIS A 1 75 ? -8.461 22.578 -9.664 1 98.62 75 HIS A O 1
ATOM 550 N N . TYR A 1 76 ? -6.707 23.672 -10.562 1 98.44 76 TYR A N 1
ATOM 551 C CA . TYR A 1 76 ? -6.961 24.844 -9.75 1 98.44 76 TYR A CA 1
ATOM 552 C C . TYR A 1 76 ? -6.773 26.125 -10.562 1 98.44 76 TYR A C 1
ATOM 554 O O . TYR A 1 76 ? -6.434 27.172 -10.016 1 98.44 76 TYR A O 1
ATOM 562 N N . SER A 1 77 ? -6.852 26.094 -11.898 1 97.44 77 SER A N 1
ATOM 563 C CA . SER A 1 77 ? -6.797 27.188 -12.852 1 97.44 77 SER A CA 1
ATOM 564 C C . SER A 1 77 ? -5.488 27.969 -12.734 1 97.44 77 SER A C 1
ATOM 566 O O . SER A 1 77 ? -5.488 29.203 -12.758 1 97.44 77 SER A O 1
ATOM 568 N N . GLY A 1 78 ? -4.418 27.188 -12.492 1 95.88 78 GLY A N 1
ATOM 569 C CA . GLY A 1 78 ? -3.102 27.797 -12.414 1 95.88 78 GLY A CA 1
ATOM 570 C C . GLY A 1 78 ? -2.408 27.906 -13.758 1 95.88 78 GLY A C 1
ATOM 571 O O . GLY A 1 78 ? -2.834 27.266 -14.727 1 95.88 78 GLY A O 1
ATOM 572 N N . PRO A 1 79 ? -1.413 28.781 -13.766 1 95.75 79 PRO A N 1
ATOM 573 C CA . PRO A 1 79 ? -0.621 28.812 -15 1 95.75 79 PRO A CA 1
ATOM 574 C C . PRO A 1 79 ? 0.135 27.516 -15.258 1 95.75 79 PRO A C 1
ATOM 576 O O . PRO A 1 79 ? 0.242 26.672 -14.367 1 95.75 79 PRO A O 1
ATOM 579 N N . ALA A 1 80 ? 0.67 27.391 -16.453 1 96.81 80 ALA A N 1
ATOM 580 C CA . ALA A 1 80 ? 1.454 26.203 -16.797 1 96.81 80 ALA A CA 1
ATOM 581 C C . ALA A 1 80 ? 2.676 26.078 -15.883 1 96.81 80 ALA A C 1
ATOM 583 O O . ALA A 1 80 ? 3.322 27.078 -15.562 1 96.81 80 ALA A O 1
ATOM 584 N N . SER A 1 81 ? 2.934 24.812 -15.477 1 96.5 81 SER A N 1
ATOM 585 C CA . SER A 1 81 ? 4.102 24.562 -14.641 1 96.5 81 SER A CA 1
ATOM 586 C C . SER A 1 81 ? 5.398 24.766 -15.414 1 96.5 81 SER A C 1
ATOM 588 O O . SER A 1 81 ? 5.422 24.609 -16.641 1 96.5 81 SER A O 1
ATOM 590 N N . GLU A 1 82 ? 6.457 25.109 -14.742 1 95.88 82 GLU A N 1
ATOM 591 C CA . GLU A 1 82 ? 7.785 25.172 -15.344 1 95.88 82 GLU A CA 1
ATOM 592 C C . GLU A 1 82 ? 8.188 23.797 -15.906 1 95.88 82 GLU A C 1
ATOM 594 O O . GLU A 1 82 ? 7.891 22.766 -15.312 1 95.88 82 GLU A O 1
ATOM 599 N N . PRO A 1 83 ? 8.93 23.906 -16.984 1 95.69 83 PRO A N 1
ATOM 600 C CA . PRO A 1 83 ? 9.422 22.641 -17.516 1 95.69 83 PRO A CA 1
ATOM 601 C C . PRO A 1 83 ? 10.188 21.828 -16.484 1 95.69 83 PRO A C 1
ATOM 603 O O . PRO A 1 83 ? 10.969 22.375 -15.703 1 95.69 83 PRO A O 1
ATOM 606 N N . GLY A 1 84 ? 9.906 20.562 -16.469 1 95.5 84 GLY A N 1
ATOM 607 C CA . GLY A 1 84 ? 10.625 19.703 -15.555 1 95.5 84 GLY A CA 1
ATOM 608 C C . GLY A 1 84 ? 9.898 19.469 -14.25 1 95.5 84 GLY A C 1
ATOM 609 O O . GLY A 1 84 ? 10.273 18.594 -13.461 1 95.5 84 GLY A O 1
ATOM 610 N N . THR A 1 85 ? 8.781 20.25 -14 1 97.19 85 THR A N 1
ATOM 611 C CA . THR A 1 85 ? 7.977 20.047 -12.805 1 97.19 85 THR A CA 1
ATOM 612 C C . THR A 1 85 ? 7.363 18.641 -12.797 1 97.19 85 THR A C 1
ATOM 614 O O . THR A 1 85 ? 6.809 18.203 -13.812 1 97.19 85 THR A O 1
ATOM 617 N N . LEU A 1 86 ? 7.559 17.906 -11.695 1 97.44 86 LEU A N 1
ATOM 618 C CA . LEU A 1 86 ? 6.984 16.578 -11.586 1 97.44 86 LEU A CA 1
ATOM 619 C C . LEU A 1 86 ? 5.488 16.641 -11.297 1 97.44 86 LEU A C 1
ATOM 621 O O . LEU A 1 86 ? 5.062 17.359 -10.383 1 97.44 86 LEU A O 1
ATOM 625 N N . HIS A 1 87 ? 4.723 15.984 -12.109 1 98.44 87 HIS A N 1
ATOM 626 C CA . HIS A 1 87 ? 3.291 15.789 -11.906 1 98.44 87 HIS A CA 1
ATOM 627 C C . HIS A 1 87 ? 2.93 14.312 -11.883 1 98.44 87 HIS A C 1
ATOM 629 O O . HIS A 1 87 ? 3.74 13.461 -12.266 1 98.44 87 HIS A O 1
ATOM 635 N N . ASP A 1 88 ? 1.793 13.992 -11.391 1 98.56 88 ASP A N 1
ATOM 636 C CA . ASP A 1 88 ? 1.227 12.648 -11.359 1 98.56 88 ASP A CA 1
ATOM 637 C C . ASP A 1 88 ? -0.279 12.68 -11.617 1 98.56 88 ASP A C 1
ATOM 639 O O . ASP A 1 88 ? -1.074 12.727 -10.672 1 98.56 88 ASP A O 1
ATOM 643 N N . SER A 1 89 ? -0.604 12.633 -12.914 1 98.44 89 SER A N 1
ATOM 644 C CA . SER A 1 89 ? -1.992 12.797 -13.336 1 98.44 89 SER A CA 1
ATOM 645 C C . SER A 1 89 ? -2.869 11.672 -12.797 1 98.4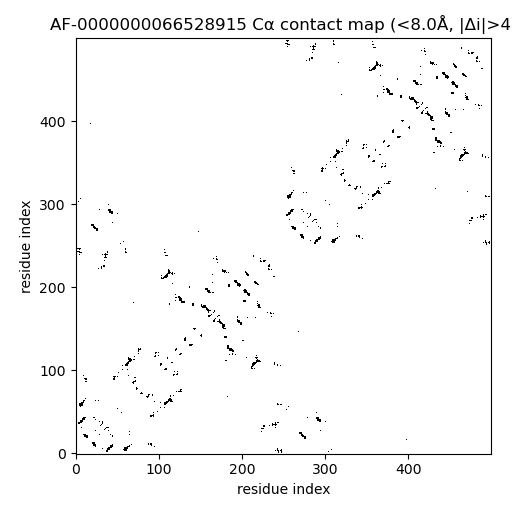4 89 SER A C 1
ATOM 647 O O . SER A 1 89 ? -4.047 11.883 -12.5 1 98.44 89 SER A O 1
ATOM 649 N N . ASP A 1 90 ? -2.324 10.453 -12.672 1 98.62 90 ASP A N 1
ATOM 650 C CA . ASP A 1 90 ? -3.084 9.328 -12.133 1 98.62 90 ASP A CA 1
ATOM 651 C C . ASP A 1 90 ? -3.4 9.539 -10.648 1 98.62 90 ASP A C 1
ATOM 653 O O . ASP A 1 90 ? -4.504 9.227 -10.195 1 98.62 90 ASP A O 1
ATOM 657 N N . ARG A 1 91 ? -2.441 10.086 -9.898 1 98.62 91 ARG A N 1
ATOM 658 C CA . ARG A 1 91 ? -2.689 10.422 -8.5 1 98.62 91 ARG A CA 1
ATOM 659 C C . ARG A 1 91 ? -3.766 11.492 -8.383 1 98.62 91 ARG A C 1
ATOM 661 O O . ARG A 1 91 ? -4.688 11.367 -7.574 1 98.62 91 ARG A O 1
ATOM 668 N N . ASP A 1 92 ? -3.621 12.562 -9.242 1 98.88 92 ASP A N 1
ATOM 669 C CA . ASP A 1 92 ? -4.641 13.602 -9.211 1 98.88 92 ASP A CA 1
ATOM 670 C C . ASP A 1 92 ? -6.031 13.023 -9.469 1 98.88 92 ASP A C 1
ATOM 672 O O . ASP A 1 92 ? -6.984 13.336 -8.75 1 98.88 92 ASP A O 1
ATOM 676 N N . ALA A 1 93 ? -6.137 12.141 -10.469 1 98.69 93 ALA A N 1
ATOM 677 C CA . ALA A 1 93 ? -7.414 11.57 -10.891 1 98.69 93 ALA A CA 1
ATOM 678 C C . ALA A 1 93 ? -7.996 10.672 -9.805 1 98.69 93 ALA A C 1
ATOM 680 O O . ALA A 1 93 ? -9.211 10.461 -9.742 1 98.69 93 ALA A O 1
ATOM 681 N N . THR A 1 94 ? -7.172 10.164 -8.898 1 98.81 94 THR A N 1
ATOM 682 C CA . THR A 1 94 ? -7.609 9.273 -7.832 1 98.81 94 THR A CA 1
ATOM 683 C C . THR A 1 94 ? -7.953 10.062 -6.574 1 98.81 94 THR A C 1
ATOM 685 O O . THR A 1 94 ? -9.031 9.898 -6.004 1 98.81 94 THR A O 1
ATOM 688 N N . THR A 1 95 ? -7.109 11.008 -6.164 1 98.81 95 THR A N 1
ATOM 689 C CA . THR A 1 95 ? -7.168 11.57 -4.816 1 98.81 95 THR A CA 1
ATOM 690 C C . THR A 1 95 ? -8.141 12.75 -4.766 1 98.81 95 THR A C 1
ATOM 692 O O . THR A 1 95 ? -8.836 12.945 -3.766 1 98.81 95 THR A O 1
ATOM 695 N N . LEU A 1 96 ? -8.195 13.57 -5.855 1 98.81 96 LEU A N 1
ATOM 696 C CA . LEU A 1 96 ? -8.992 14.789 -5.789 1 98.81 96 LEU A CA 1
ATOM 697 C C . LEU A 1 96 ? -10.477 14.453 -5.609 1 98.81 96 LEU A C 1
ATOM 699 O O . LEU A 1 96 ? -11.117 14.961 -4.691 1 98.81 96 LEU A O 1
ATOM 703 N N . PRO A 1 97 ? -11.055 13.531 -6.414 1 98.56 97 PRO A N 1
ATOM 704 C CA . PRO A 1 97 ? -12.445 13.172 -6.137 1 98.56 97 PRO A CA 1
ATOM 705 C C . PRO A 1 97 ? -12.602 12.383 -4.84 1 98.56 97 PRO A C 1
ATOM 707 O O . PRO A 1 97 ? -13.633 12.477 -4.176 1 98.56 97 PRO A O 1
ATOM 710 N N . LEU A 1 98 ? -11.602 11.625 -4.422 1 98.75 98 LEU A N 1
ATOM 711 C CA . LEU A 1 98 ? -11.664 10.758 -3.25 1 98.75 98 LEU A CA 1
ATOM 712 C C . LEU A 1 98 ? -11.75 11.578 -1.969 1 98.75 98 LEU A C 1
ATOM 714 O O . LEU A 1 98 ? -12.461 11.211 -1.033 1 98.75 98 LEU A O 1
ATOM 718 N N . VAL A 1 99 ? -10.992 12.68 -1.891 1 98.38 99 VAL A N 1
ATOM 719 C CA . VAL A 1 99 ? -11.008 13.547 -0.72 1 98.38 99 VAL A CA 1
ATOM 720 C C . VAL A 1 99 ? -12.43 14.039 -0.459 1 98.38 99 VAL A C 1
ATOM 722 O O . VAL A 1 99 ? -12.93 13.945 0.664 1 98.38 99 VAL A O 1
ATOM 725 N N . ARG A 1 100 ? -13.062 14.547 -1.467 1 97.44 100 ARG A N 1
ATOM 726 C CA . ARG A 1 100 ? -14.406 15.102 -1.338 1 97.44 100 ARG A CA 1
ATOM 727 C C . ARG A 1 100 ? -15.406 14.016 -0.947 1 97.44 100 ARG A C 1
ATOM 729 O O . ARG A 1 100 ? -16.219 14.203 -0.034 1 97.44 100 ARG A O 1
ATOM 736 N N . ALA A 1 101 ? -15.367 12.883 -1.649 1 98.31 101 ALA A N 1
ATOM 737 C CA . ALA A 1 101 ? -16.297 11.781 -1.396 1 98.31 101 ALA A CA 1
ATOM 738 C C . ALA A 1 101 ? -16.141 11.25 0.023 1 98.31 101 ALA A C 1
ATOM 740 O O . ALA A 1 101 ? -17.125 10.922 0.684 1 98.31 101 ALA A O 1
ATOM 741 N N . ALA A 1 102 ? -14.898 11.164 0.489 1 98.69 102 ALA A N 1
ATOM 742 C CA . ALA A 1 102 ? -14.625 10.633 1.821 1 98.69 102 ALA A CA 1
ATOM 743 C C . ALA A 1 102 ? -15.18 11.555 2.902 1 98.69 102 ALA A C 1
ATOM 745 O O . ALA A 1 102 ? -15.812 11.086 3.855 1 98.69 102 ALA A O 1
ATOM 746 N N . ILE A 1 103 ? -14.922 12.852 2.773 1 98.19 103 ILE A N 1
ATOM 747 C CA . ILE A 1 103 ? -15.375 13.828 3.758 1 98.19 103 ILE A CA 1
ATOM 748 C C . ILE A 1 103 ? -16.906 13.875 3.775 1 98.19 103 ILE A C 1
ATOM 750 O O . ILE A 1 103 ? -17.516 13.922 4.844 1 98.19 103 ILE A O 1
ATOM 754 N N . ASP A 1 104 ? -17.5 13.828 2.57 1 97.31 104 ASP A N 1
ATOM 755 C CA . ASP A 1 104 ? -18.953 13.812 2.473 1 97.31 104 ASP A CA 1
ATOM 756 C C . ASP A 1 104 ? -19.547 12.578 3.15 1 97.31 104 ASP A C 1
ATOM 758 O O . ASP A 1 104 ? -20.625 12.641 3.74 1 97.31 104 ASP A O 1
ATOM 762 N N . ALA A 1 105 ? -18.859 11.469 3.107 1 97.5 105 ALA A N 1
ATOM 763 C CA . ALA A 1 105 ? -19.328 10.203 3.654 1 97.5 105 ALA A CA 1
ATOM 764 C C . ALA A 1 105 ? -19.016 10.102 5.148 1 97.5 105 ALA A C 1
ATOM 766 O O . ALA A 1 105 ? -19.406 9.133 5.805 1 97.5 105 ALA A O 1
ATOM 767 N N . GLY A 1 106 ? -18.297 11.078 5.711 1 97.94 106 GLY A N 1
ATOM 768 C CA . GLY A 1 106 ? -17.953 11.062 7.125 1 97.94 106 GLY A CA 1
ATOM 769 C C . GLY A 1 106 ? -16.797 10.125 7.441 1 97.94 106 GLY A C 1
ATOM 770 O O . GLY A 1 106 ? -16.719 9.57 8.539 1 97.94 106 GLY A O 1
ATOM 771 N N . ILE A 1 107 ? -15.961 9.875 6.516 1 98.75 107 ILE A N 1
ATOM 772 C CA . ILE A 1 107 ? -14.75 9.094 6.723 1 98.75 107 ILE A CA 1
ATOM 773 C C . ILE A 1 107 ? -13.609 10 7.18 1 98.75 107 ILE A C 1
ATOM 775 O O . ILE A 1 107 ? -13.352 11.039 6.566 1 98.75 107 ILE A O 1
ATOM 779 N N . PRO A 1 108 ? -12.914 9.664 8.312 1 98.94 108 PRO A N 1
ATOM 780 C CA . PRO A 1 108 ? -11.789 10.484 8.758 1 98.94 108 PRO A CA 1
ATOM 781 C C . PRO A 1 108 ? -10.703 10.633 7.699 1 98.94 108 PRO A C 1
ATOM 783 O O . PRO A 1 108 ? -10.352 9.656 7.027 1 98.94 108 PRO A O 1
ATOM 786 N N . VAL A 1 109 ? -10.188 11.852 7.551 1 98.94 109 VAL A N 1
ATOM 787 C CA . VAL A 1 109 ? -9.203 12.164 6.523 1 98.94 109 VAL A CA 1
ATOM 788 C C . VAL A 1 109 ? -8.047 12.953 7.133 1 98.94 109 VAL A C 1
ATOM 790 O O . VAL A 1 109 ? -8.266 13.906 7.887 1 98.94 109 VAL A O 1
ATOM 793 N N . LEU A 1 110 ? -6.816 12.523 6.855 1 99 110 LEU A N 1
ATOM 794 C CA . LEU A 1 110 ? -5.609 13.297 7.145 1 99 110 LEU A CA 1
ATOM 795 C C . LEU A 1 110 ? -4.797 13.523 5.875 1 99 110 LEU A C 1
ATOM 797 O O . LEU A 1 110 ? -4.402 12.57 5.203 1 99 110 LEU A O 1
ATOM 801 N N . GLY A 1 111 ? -4.633 14.719 5.477 1 98.94 111 GLY A N 1
ATOM 802 C CA . GLY A 1 111 ? -3.77 15.086 4.367 1 98.94 111 GLY A CA 1
ATOM 803 C C . GLY A 1 111 ? -2.434 15.656 4.809 1 98.94 111 GLY A C 1
ATOM 804 O O . GLY A 1 111 ? -2.377 16.5 5.707 1 98.94 111 GLY A O 1
ATOM 805 N N . ILE A 1 112 ? -1.364 15.242 4.188 1 98.94 112 ILE A N 1
ATOM 806 C CA . ILE A 1 112 ? -0.023 15.68 4.555 1 98.94 112 ILE A CA 1
ATOM 807 C C . ILE A 1 112 ? 0.693 16.234 3.33 1 98.94 112 ILE A C 1
ATOM 809 O O . ILE A 1 112 ? 0.785 15.57 2.297 1 98.94 112 ILE A O 1
ATOM 813 N N . CYS A 1 113 ? 1.259 17.453 3.439 1 98.88 113 CYS A N 1
ATOM 814 C CA . CYS A 1 113 ? 2.021 18.141 2.398 1 98.88 113 CYS A CA 1
ATOM 815 C C . CYS A 1 113 ? 1.232 18.203 1.097 1 98.88 113 CYS A C 1
ATOM 817 O O . CYS A 1 113 ? 0.271 18.953 0.983 1 98.88 113 CYS A O 1
ATOM 819 N N . ARG A 1 114 ? 1.466 17.312 0.118 1 98.94 114 ARG A N 1
ATOM 820 C CA . ARG A 1 114 ? 0.66 17.297 -1.099 1 98.94 114 ARG A CA 1
ATOM 821 C C . ARG A 1 114 ? -0.792 16.953 -0.79 1 98.94 114 ARG A C 1
ATOM 823 O O . ARG A 1 114 ? -1.71 17.469 -1.438 1 98.94 114 ARG A O 1
ATOM 830 N N . GLY A 1 115 ? -1.037 16 0.155 1 98.94 115 GLY A N 1
ATOM 831 C CA . GLY A 1 115 ? -2.389 15.672 0.579 1 98.94 115 GLY A CA 1
ATOM 832 C C . GLY A 1 115 ? -3.158 16.875 1.108 1 98.94 115 GLY A C 1
ATOM 833 O O . GLY A 1 115 ? -4.359 17 0.861 1 98.94 115 GLY A O 1
ATOM 834 N N . PHE A 1 116 ? -2.482 17.719 1.842 1 98.88 116 PHE A N 1
ATOM 835 C CA . PHE A 1 116 ? -3.02 18.984 2.297 1 98.88 116 PHE A CA 1
ATOM 836 C C . PHE A 1 116 ? -3.377 19.875 1.114 1 98.88 116 PHE A C 1
ATOM 838 O O . PHE A 1 116 ? -4.445 20.5 1.095 1 98.88 116 PHE A O 1
ATOM 845 N N . GLN A 1 117 ? -2.49 19.984 0.147 1 98.94 117 GLN A N 1
ATOM 846 C CA . GLN A 1 117 ? -2.721 20.766 -1.06 1 98.94 117 GLN A CA 1
ATOM 847 C C . GLN A 1 117 ? -3.887 20.203 -1.869 1 98.94 117 GLN A C 1
ATOM 849 O O . GLN A 1 117 ? -4.711 20.969 -2.387 1 98.94 117 GLN A O 1
ATOM 854 N N . GLU A 1 118 ? -3.971 18.875 -1.97 1 98.94 118 GLU A N 1
ATOM 855 C CA . GLU A 1 118 ? -5.066 18.203 -2.658 1 98.94 118 GLU A CA 1
ATOM 856 C C . GLU A 1 118 ? -6.406 18.516 -1.999 1 98.94 118 GLU A C 1
ATOM 858 O O . GLU A 1 118 ? -7.418 18.688 -2.686 1 98.94 118 GLU A O 1
ATOM 863 N N . MET A 1 119 ? -6.453 18.594 -0.638 1 98.88 119 MET A N 1
ATOM 864 C CA . MET A 1 119 ? -7.684 18.938 0.074 1 98.88 119 MET A CA 1
ATOM 865 C C . MET A 1 119 ? -8.172 20.312 -0.326 1 98.88 119 MET A C 1
ATOM 867 O O . MET A 1 119 ? -9.352 20.5 -0.637 1 98.88 119 MET A O 1
ATOM 871 N N . ASN A 1 120 ? -7.273 21.312 -0.368 1 98.94 120 ASN A N 1
ATOM 872 C CA . ASN A 1 120 ? -7.652 22.656 -0.759 1 98.94 120 ASN A CA 1
ATOM 873 C C . ASN A 1 120 ? -8.164 22.703 -2.195 1 98.94 120 ASN A C 1
ATOM 875 O O . ASN A 1 120 ? -9.211 23.312 -2.467 1 98.94 120 ASN A O 1
ATOM 879 N N . VAL A 1 121 ? -7.434 22.047 -3.088 1 98.94 121 VAL A N 1
ATOM 880 C CA . VAL A 1 121 ? -7.785 22.078 -4.504 1 98.94 121 VAL A CA 1
ATOM 881 C C . VAL A 1 121 ? -9.102 21.328 -4.723 1 98.94 121 VAL A C 1
ATOM 883 O O . VAL A 1 121 ? -9.945 21.781 -5.508 1 98.94 121 VAL A O 1
ATOM 886 N N . ALA A 1 122 ? -9.32 20.234 -4.059 1 98.75 122 ALA A N 1
ATOM 887 C CA . ALA A 1 122 ? -10.539 19.438 -4.191 1 98.75 122 ALA A CA 1
ATOM 888 C C . ALA A 1 122 ? -11.773 20.25 -3.809 1 98.75 122 ALA A C 1
ATOM 890 O O . ALA A 1 122 ? -12.859 20.031 -4.34 1 98.75 122 ALA A O 1
ATOM 891 N N . PHE A 1 123 ? -11.648 21.219 -2.922 1 98.44 123 PHE A N 1
ATOM 892 C CA . PHE A 1 123 ? -12.758 22.031 -2.449 1 98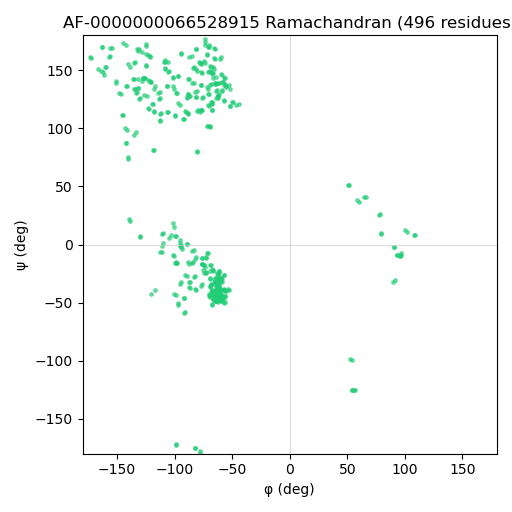.44 123 PHE A CA 1
ATOM 893 C C . PHE A 1 123 ? -12.852 23.328 -3.242 1 98.44 123 PHE A C 1
ATOM 895 O O . PHE A 1 123 ? -13.727 24.156 -2.979 1 98.44 123 PHE A O 1
ATOM 902 N N . GLY A 1 124 ? -11.906 23.547 -4.215 1 98.56 124 GLY A N 1
ATOM 903 C CA . GLY A 1 124 ? -12.047 24.656 -5.141 1 98.56 124 GLY A CA 1
ATOM 904 C C . GLY A 1 124 ? -11.047 25.766 -4.887 1 98.56 124 GLY A C 1
ATOM 905 O O . GLY A 1 124 ? -11.164 26.859 -5.461 1 98.56 124 GLY A O 1
ATOM 906 N N . GLY A 1 125 ? -10.062 25.547 -3.986 1 98.81 125 GLY A N 1
ATOM 907 C CA . GLY A 1 125 ? -9 26.5 -3.762 1 98.81 125 GLY A CA 1
ATOM 908 C C . GLY A 1 125 ? -7.93 26.469 -4.832 1 98.81 125 GLY A C 1
ATOM 909 O O . GLY A 1 125 ? -8.039 25.719 -5.801 1 98.81 125 GLY A O 1
ATOM 910 N N . SER A 1 126 ? -6.934 27.328 -4.633 1 98.81 126 SER A N 1
ATOM 911 C CA . SER A 1 126 ? -5.828 27.391 -5.586 1 98.81 126 SER A CA 1
ATOM 912 C C . SER A 1 126 ? -4.48 27.344 -4.875 1 98.81 126 SER A C 1
ATOM 914 O O . SER A 1 126 ? -4.414 27.484 -3.65 1 98.81 126 SER A O 1
ATOM 916 N N . LEU A 1 127 ? -3.412 27.141 -5.656 1 98.81 127 LEU A N 1
ATOM 917 C CA . LEU A 1 127 ? -2.064 27.016 -5.105 1 98.81 127 LEU A CA 1
ATOM 918 C C . LEU A 1 127 ? -1.106 27.984 -5.801 1 98.81 127 LEU A C 1
ATOM 920 O O . LEU A 1 127 ? -1.217 28.203 -7.008 1 98.81 127 LEU A O 1
ATOM 924 N N . HIS A 1 128 ? -0.223 28.5 -4.996 1 98.31 128 HIS A N 1
ATOM 925 C CA . HIS A 1 128 ? 1.024 28.953 -5.602 1 98.31 128 HIS A CA 1
ATOM 926 C C . HIS A 1 128 ? 1.884 27.781 -6.043 1 98.31 128 HIS A C 1
ATOM 928 O O . HIS A 1 128 ? 2.092 26.844 -5.277 1 98.31 128 HIS A O 1
ATOM 934 N N . GLN A 1 129 ? 2.438 27.844 -7.203 1 97.94 129 GLN A N 1
ATOM 935 C CA . GLN A 1 129 ? 3.297 26.766 -7.684 1 97.94 129 GLN A CA 1
ATOM 936 C C . GLN A 1 129 ? 4.676 26.828 -7.035 1 97.94 129 GLN A C 1
ATOM 938 O O . GLN A 1 129 ? 5.324 25.797 -6.84 1 97.94 129 GLN A O 1
ATOM 943 N N . LYS A 1 130 ? 5.051 28.062 -6.855 1 97.06 130 LYS A N 1
ATOM 944 C CA . LYS A 1 130 ? 6.336 28.359 -6.23 1 97.06 130 LYS A CA 1
ATOM 945 C C . LYS A 1 130 ? 6.199 29.438 -5.16 1 97.06 130 LYS A C 1
ATOM 947 O O . LYS A 1 130 ? 6.438 30.609 -5.426 1 97.06 130 LYS A O 1
ATOM 952 N N . VAL A 1 131 ? 6.078 28.938 -3.896 1 97.69 131 VAL A N 1
ATOM 953 C CA . VAL A 1 131 ? 5.84 29.844 -2.775 1 97.69 131 VAL A CA 1
ATOM 954 C C . VAL A 1 131 ? 7.039 30.781 -2.592 1 97.69 131 VAL A C 1
ATOM 956 O O . VAL A 1 131 ? 6.875 31.969 -2.316 1 97.69 131 VAL A O 1
ATOM 959 N N . HIS A 1 132 ? 8.25 30.219 -2.834 1 95.62 132 HIS A N 1
ATOM 960 C CA . HIS A 1 132 ? 9.484 30.953 -2.57 1 95.62 132 HIS A CA 1
ATOM 961 C C . HIS A 1 132 ? 9.695 32.062 -3.58 1 95.62 132 HIS A C 1
ATOM 963 O O . HIS A 1 132 ? 10.555 32.938 -3.389 1 95.62 132 HIS A O 1
ATOM 969 N N . GLU A 1 133 ? 8.859 32.125 -4.609 1 96 133 GLU A N 1
ATOM 970 C CA . GLU A 1 133 ? 9.023 33.156 -5.645 1 96 133 GLU A CA 1
ATOM 971 C C . GLU A 1 133 ? 7.91 34.188 -5.586 1 96 133 GLU A C 1
ATOM 973 O O . GLU A 1 133 ? 7.898 35.125 -6.371 1 96 133 GLU A O 1
ATOM 978 N N . VAL A 1 134 ? 6.965 34.062 -4.629 1 93.81 134 VAL A N 1
ATOM 979 C CA . VAL A 1 134 ? 5.809 34.938 -4.535 1 93.81 134 VAL A CA 1
ATOM 980 C C . VAL A 1 134 ? 6.23 36.281 -3.949 1 93.81 134 VAL A C 1
ATOM 982 O O . VAL A 1 134 ? 5.562 37.281 -4.164 1 93.81 134 VAL A O 1
ATOM 985 N N . GLY A 1 135 ? 7.375 36.406 -3.318 1 91.75 135 GLY A N 1
ATOM 986 C CA . GLY A 1 135 ? 7.871 37.656 -2.746 1 91.75 135 GLY A CA 1
ATOM 987 C C . GLY A 1 135 ? 7.422 37.844 -1.312 1 91.75 135 GLY A C 1
ATOM 988 O O . GLY A 1 135 ? 8.203 38.312 -0.473 1 91.75 135 GLY A O 1
ATOM 989 N N . THR A 1 136 ? 6.316 37.406 -0.875 1 92 136 THR A N 1
ATOM 990 C CA . THR A 1 136 ? 5.723 37.656 0.437 1 92 136 THR A CA 1
ATOM 991 C C . THR A 1 136 ? 6.156 36.562 1.422 1 92 136 THR A C 1
ATOM 993 O O . THR A 1 136 ? 6.211 36.812 2.631 1 92 136 THR A O 1
ATOM 996 N N . PHE A 1 137 ? 6.461 35.438 0.945 1 96.19 137 PHE A N 1
ATOM 997 C CA . PHE A 1 137 ? 6.691 34.281 1.808 1 96.19 137 PHE A CA 1
ATOM 998 C C . PHE A 1 137 ? 8.172 33.906 1.85 1 96.19 137 PHE A C 1
ATOM 1000 O O . PHE A 1 137 ? 8.906 34.188 0.892 1 96.19 137 PHE A O 1
ATOM 1007 N N . MET A 1 138 ? 8.562 33.344 2.922 1 94.94 138 MET A N 1
ATOM 1008 C CA . MET A 1 138 ? 9.906 32.812 3.02 1 94.94 138 MET A CA 1
ATOM 1009 C C . MET A 1 138 ? 10.031 31.516 2.195 1 94.94 138 MET A C 1
ATOM 1011 O O . MET A 1 138 ? 9.047 31.047 1.619 1 94.94 138 MET A O 1
ATOM 1015 N N . ASP A 1 139 ? 11.289 31.047 2.084 1 95.88 139 ASP A N 1
ATOM 1016 C CA . ASP A 1 139 ? 11.523 29.781 1.404 1 95.88 139 ASP A CA 1
ATOM 1017 C C . ASP A 1 139 ? 11.148 28.594 2.297 1 95.88 139 ASP A C 1
ATOM 1019 O O . ASP A 1 139 ? 11.766 28.391 3.344 1 95.88 139 ASP A O 1
ATOM 1023 N N . HIS A 1 140 ? 10.164 27.812 1.939 1 96.94 140 HIS A N 1
ATOM 1024 C CA . HIS A 1 140 ? 9.648 26.688 2.717 1 96.94 140 HIS A CA 1
ATOM 1025 C C . HIS A 1 140 ? 10.211 25.359 2.213 1 96.94 140 HIS A C 1
ATOM 1027 O O . HIS A 1 140 ? 9.812 24.297 2.68 1 96.94 140 HIS A O 1
ATOM 1033 N N . ARG A 1 141 ? 11.18 25.453 1.265 1 95.5 141 ARG A N 1
ATOM 1034 C CA . ARG A 1 141 ? 11.789 24.234 0.713 1 95.5 141 ARG A CA 1
ATOM 1035 C C . ARG A 1 141 ? 12.898 23.719 1.616 1 95.5 141 ARG A C 1
ATOM 1037 O O . ARG A 1 141 ? 13.484 24.484 2.393 1 95.5 141 ARG A O 1
ATOM 1044 N N . GLU A 1 142 ? 13.062 22.438 1.496 1 92.44 142 GLU A N 1
ATOM 1045 C CA . GLU A 1 142 ? 14.18 21.812 2.205 1 92.44 142 GLU A CA 1
ATOM 1046 C C . GLU A 1 142 ? 15.508 22.125 1.522 1 92.44 142 GLU A C 1
ATOM 1048 O O . GLU A 1 142 ? 15.547 22.406 0.325 1 92.44 142 GLU A O 1
ATOM 1053 N N . PRO A 1 143 ? 16.562 22 2.342 1 90.88 143 PRO A N 1
ATOM 1054 C CA . PRO A 1 143 ? 17.875 22.016 1.682 1 90.88 143 PRO A CA 1
ATOM 1055 C C . PRO A 1 143 ? 18.156 20.734 0.888 1 90.88 143 PRO A C 1
ATOM 1057 O O . PRO A 1 143 ? 18.516 19.703 1.468 1 90.88 143 PRO A O 1
ATOM 1060 N N . ALA A 1 144 ? 18.047 20.656 -0.395 1 84.5 144 ALA A N 1
ATOM 1061 C CA . ALA A 1 144 ? 17.969 19.5 -1.28 1 84.5 144 ALA A CA 1
ATOM 1062 C C . ALA A 1 144 ? 19.219 18.641 -1.159 1 84.5 144 ALA A C 1
ATOM 1064 O O . ALA A 1 144 ? 19.141 17.406 -1.29 1 84.5 144 ALA A O 1
ATOM 1065 N N . ASP A 1 145 ? 20.312 19.094 -0.908 1 88.88 145 ASP A N 1
ATOM 1066 C CA . ASP A 1 145 ? 21.562 18.328 -0.955 1 88.88 145 ASP A CA 1
ATOM 1067 C C . ASP A 1 145 ? 22.016 17.922 0.448 1 88.88 145 ASP A C 1
ATOM 1069 O O . ASP A 1 145 ? 23.141 17.469 0.635 1 88.88 145 ASP A O 1
ATOM 1073 N N . GLN A 1 146 ? 21.062 17.984 1.314 1 92.75 146 GLN A N 1
ATOM 1074 C CA . GLN A 1 146 ? 21.406 17.625 2.688 1 92.75 146 GLN A CA 1
ATOM 1075 C C . GLN A 1 146 ? 20.781 16.281 3.068 1 92.75 146 GLN A C 1
ATOM 1077 O O . GLN A 1 146 ? 19.828 15.836 2.43 1 92.75 146 GLN A O 1
ATOM 1082 N N . PRO A 1 147 ? 21.359 15.617 4.105 1 94.62 147 PRO A N 1
ATOM 1083 C CA . PRO A 1 147 ? 20.766 14.383 4.598 1 94.62 147 PRO A CA 1
ATOM 1084 C C . PRO A 1 147 ? 19.344 14.586 5.117 1 94.62 147 PRO A C 1
ATOM 1086 O O . PRO A 1 147 ? 18.953 15.703 5.457 1 94.62 147 PRO A O 1
ATOM 1089 N N . LEU A 1 148 ? 18.594 13.461 5.191 1 94.62 148 LEU A N 1
ATOM 1090 C CA . LEU A 1 148 ? 17.188 13.492 5.562 1 94.62 148 LEU A CA 1
ATOM 1091 C C . LEU A 1 148 ? 17 14.148 6.926 1 94.62 148 LEU A C 1
ATOM 1093 O O . LEU A 1 148 ? 16.031 14.883 7.137 1 94.62 148 LEU A O 1
ATOM 1097 N N . GLU A 1 149 ? 17.906 13.891 7.828 1 94.31 149 GLU A N 1
ATOM 1098 C CA . GLU A 1 149 ? 17.797 14.43 9.18 1 94.31 149 GLU A CA 1
ATOM 1099 C C . GLU A 1 149 ? 17.828 15.953 9.172 1 94.31 149 GLU A C 1
ATOM 1101 O O . GLU A 1 149 ? 17.172 16.594 10.008 1 94.31 149 GLU A O 1
ATOM 1106 N N . VAL A 1 150 ? 18.578 16.469 8.188 1 95.88 150 VAL A N 1
ATOM 1107 C CA . VAL A 1 150 ? 18.656 17.906 8.055 1 95.88 150 VAL A CA 1
ATOM 1108 C C . VAL A 1 150 ? 17.422 18.438 7.309 1 95.88 150 VAL A C 1
ATOM 1110 O O . VAL A 1 150 ? 16.859 19.453 7.688 1 95.88 150 VAL A O 1
ATOM 1113 N N . GLN A 1 151 ? 16.984 17.719 6.305 1 96.25 151 GLN A N 1
ATOM 1114 C CA . GLN A 1 151 ? 15.836 18.125 5.496 1 96.25 151 GLN A CA 1
ATOM 1115 C C . GLN A 1 151 ? 14.562 18.156 6.328 1 96.25 151 GLN A C 1
ATOM 1117 O O . GLN A 1 151 ? 13.703 19.016 6.129 1 96.25 151 GLN A O 1
ATOM 1122 N N . TYR A 1 152 ? 14.453 17.25 7.324 1 97.25 152 TYR A N 1
ATOM 1123 C CA . TYR A 1 152 ? 13.211 17.094 8.086 1 97.25 152 TYR A CA 1
ATOM 1124 C C . TYR A 1 152 ? 13.352 17.719 9.469 1 97.25 152 TYR A C 1
ATOM 1126 O O . TYR A 1 152 ? 12.477 17.547 10.32 1 97.25 152 TYR A O 1
ATOM 1134 N N . ALA A 1 153 ? 14.508 18.406 9.719 1 96.56 153 ALA A N 1
ATOM 1135 C CA . ALA A 1 153 ? 14.672 19.125 10.984 1 96.56 153 ALA A CA 1
ATOM 1136 C C . ALA A 1 153 ? 13.68 20.281 11.094 1 96.56 153 ALA A C 1
ATOM 1138 O O . ALA A 1 153 ? 13.211 20.797 10.086 1 96.56 153 ALA A O 1
ATOM 1139 N N . PRO A 1 154 ? 13.305 20.609 12.383 1 96.38 154 PRO A N 1
ATOM 1140 C CA . PRO A 1 154 ? 12.445 21.781 12.539 1 96.38 154 PRO A CA 1
ATOM 1141 C C . PRO A 1 154 ? 13 23.016 11.836 1 96.38 154 PRO A C 1
ATOM 1143 O O . PRO A 1 154 ? 14.203 23.297 11.922 1 96.38 154 PRO A O 1
ATOM 1146 N N . ARG A 1 155 ? 12.148 23.703 11.109 1 96.75 155 ARG A N 1
ATOM 1147 C CA . ARG A 1 155 ? 12.586 24.812 10.266 1 96.75 155 ARG A CA 1
ATOM 1148 C C . ARG A 1 155 ? 11.977 26.141 10.719 1 96.75 155 ARG A C 1
ATOM 1150 O O . ARG A 1 155 ? 12.633 27.172 10.672 1 96.75 155 ARG A O 1
ATOM 1157 N N . HIS A 1 156 ? 10.648 26.172 11.148 1 97.12 156 HIS A N 1
ATOM 1158 C CA . HIS A 1 156 ? 9.992 27.391 11.578 1 97.12 156 HIS A CA 1
ATOM 1159 C C . HIS A 1 156 ? 8.828 27.094 12.516 1 97.12 156 HIS A C 1
ATOM 1161 O O . HIS A 1 156 ? 8.375 25.953 12.602 1 97.12 156 HIS A O 1
ATOM 1167 N N . ALA A 1 157 ? 8.367 28.062 13.078 1 97.94 157 ALA A N 1
ATOM 1168 C CA . ALA A 1 157 ? 7.238 27.938 14 1 97.94 157 ALA A CA 1
ATOM 1169 C C . ALA A 1 157 ? 5.918 27.875 13.242 1 97.94 157 ALA A C 1
ATOM 1171 O O . ALA A 1 157 ? 5.809 28.391 12.125 1 97.94 157 ALA A O 1
ATOM 1172 N N . MET A 1 158 ? 4.98 27.219 13.82 1 97.94 158 MET A N 1
ATOM 1173 C CA . MET A 1 158 ? 3.586 27.203 13.383 1 97.94 158 MET A CA 1
ATOM 1174 C C . MET A 1 158 ? 2.684 27.859 14.414 1 97.94 158 MET A C 1
ATOM 1176 O O . MET A 1 158 ? 2.793 27.578 15.609 1 97.94 158 MET A O 1
ATOM 1180 N N . HIS A 1 159 ? 1.826 28.781 13.984 1 98.62 159 HIS A N 1
ATOM 1181 C CA . HIS A 1 159 ? 0.871 29.438 14.867 1 98.62 159 HIS A CA 1
ATOM 1182 C C . HIS A 1 159 ? -0.514 28.812 14.742 1 98.62 159 HIS A C 1
ATOM 1184 O O . HIS A 1 159 ? -1.226 29.047 13.766 1 98.62 159 HIS A O 1
ATOM 1190 N N . VAL A 1 160 ? -0.953 28.141 15.781 1 98.81 160 VAL A N 1
ATOM 1191 C CA . VAL A 1 160 ? -2.223 27.422 15.797 1 98.81 160 VAL A CA 1
ATOM 1192 C C . VAL A 1 160 ? -3.363 28.391 16.094 1 98.81 160 VAL A C 1
ATOM 1194 O O . VAL A 1 160 ? -3.26 29.219 17 1 98.81 160 VAL A O 1
ATOM 1197 N N . GLN A 1 161 ? -4.355 28.297 15.289 1 98.44 161 GLN A N 1
ATOM 1198 C CA . GLN A 1 161 ? -5.535 29.125 15.508 1 98.44 161 GLN A CA 1
ATOM 1199 C C . GLN A 1 161 ? -6.473 28.484 16.531 1 98.44 161 GLN A C 1
ATOM 1201 O O . GLN A 1 161 ? -6.66 27.266 16.531 1 98.44 161 GLN A O 1
ATOM 1206 N N . PRO A 1 162 ? -7.039 29.312 17.422 1 97.69 162 PRO A N 1
ATOM 1207 C CA . PRO A 1 162 ? -7.926 28.75 18.438 1 97.69 162 PRO A CA 1
ATOM 1208 C C . PRO A 1 162 ? -9.227 28.219 17.859 1 97.69 162 PRO A C 1
ATOM 1210 O O . PRO A 1 162 ? -9.688 28.672 16.812 1 97.69 162 PRO A O 1
ATOM 1213 N N . GLY A 1 163 ? -9.805 27.188 18.453 1 96.69 163 GLY A N 1
ATOM 1214 C CA . GLY A 1 163 ? -11.148 26.734 18.156 1 96.69 163 GLY A CA 1
ATOM 1215 C C . GLY A 1 163 ? -11.188 25.688 17.062 1 96.69 163 GLY A C 1
ATOM 1216 O O . GLY A 1 163 ? -12.266 25.188 16.703 1 96.69 163 GLY A O 1
ATOM 1217 N N . GLY A 1 164 ? -10.023 25.375 16.516 1 97.5 164 GLY A N 1
ATOM 1218 C CA . GLY A 1 164 ? -9.992 24.391 15.445 1 97.5 164 GLY A CA 1
ATOM 1219 C C . GLY A 1 164 ? -9.602 23 15.922 1 97.5 164 GLY A C 1
ATOM 1220 O O . GLY A 1 164 ? -9.625 22.719 17.125 1 97.5 164 GLY A O 1
ATOM 1221 N N . VAL A 1 165 ? -9.406 22.078 14.984 1 98.5 165 VAL A N 1
ATOM 1222 C CA . VAL A 1 165 ? -9.078 20.688 15.242 1 98.5 165 VAL A CA 1
ATOM 1223 C C . VAL A 1 165 ? -7.762 20.594 16.016 1 98.5 165 VAL A C 1
ATOM 1225 O O . VAL A 1 165 ? -7.668 19.875 17 1 98.5 165 VAL A O 1
ATOM 1228 N N . LEU A 1 166 ? -6.695 21.375 15.586 1 98.81 166 LEU A N 1
ATOM 1229 C CA . LEU A 1 166 ? -5.379 21.281 16.203 1 98.81 166 LEU A CA 1
ATOM 1230 C C . LEU A 1 166 ? -5.434 21.734 17.672 1 98.81 166 LEU A C 1
ATOM 1232 O O . LEU A 1 166 ? -4.887 21.062 18.547 1 98.81 166 LEU A O 1
ATOM 1236 N N . ALA A 1 167 ? -6.078 22.906 17.875 1 98.44 167 ALA A N 1
ATOM 1237 C CA . ALA A 1 167 ? -6.242 23.375 19.25 1 98.44 167 ALA A CA 1
ATOM 1238 C C . ALA A 1 167 ? -7.047 22.375 20.078 1 98.44 167 ALA A C 1
ATOM 1240 O O . ALA A 1 167 ? -6.75 22.141 21.25 1 98.44 167 ALA A O 1
ATOM 1241 N N . GLY A 1 168 ? -8.055 21.812 19.516 1 98.06 168 GLY A N 1
ATOM 1242 C CA . GLY A 1 168 ? -8.945 20.875 20.188 1 98.06 168 GLY A CA 1
ATOM 1243 C C . GLY A 1 168 ? -8.258 19.609 20.641 1 98.06 168 GLY A C 1
ATOM 1244 O O . GLY A 1 168 ? -8.672 18.984 21.625 1 98.06 168 GLY A O 1
ATOM 1245 N N . ILE A 1 169 ? -7.227 19.234 19.938 1 98 169 ILE A N 1
ATOM 1246 C CA . ILE A 1 169 ? -6.539 18 20.312 1 98 169 ILE A CA 1
ATOM 1247 C C . ILE A 1 169 ? -5.348 18.328 21.219 1 98 169 ILE A C 1
ATOM 1249 O O . ILE A 1 169 ? -4.512 17.469 21.484 1 98 169 ILE A O 1
ATOM 1253 N N . GLY A 1 170 ? -5.184 19.625 21.516 1 97.69 170 GLY A N 1
ATOM 1254 C CA . GLY A 1 170 ? -4.266 20 22.578 1 97.69 170 GLY A CA 1
ATOM 1255 C C . GLY A 1 170 ? -2.932 20.5 22.062 1 97.69 170 GLY A C 1
ATOM 1256 O O . GLY A 1 170 ? -1.969 20.609 22.828 1 97.69 170 GLY A O 1
ATOM 1257 N N . LEU A 1 171 ? -2.826 20.734 20.797 1 98.5 171 LEU A N 1
ATOM 1258 C CA . LEU A 1 171 ? -1.569 21.312 20.328 1 98.5 171 LEU A CA 1
ATOM 1259 C C . LEU A 1 171 ? -1.362 22.703 20.906 1 98.5 171 LEU A C 1
ATOM 1261 O O . LEU A 1 171 ? -2.324 23.453 21.094 1 98.5 171 LEU A O 1
ATOM 1265 N N . PRO A 1 172 ? -0.125 23.062 21.219 1 98.44 172 PRO A N 1
ATOM 1266 C CA . PRO A 1 172 ? 0.147 24.422 21.688 1 98.44 172 PRO A CA 1
ATOM 1267 C C . PRO A 1 172 ? -0.109 25.484 20.625 1 98.44 172 PRO A C 1
ATOM 1269 O O . PRO A 1 172 ? -0.158 25.156 19.438 1 98.44 172 PRO A O 1
ATOM 1272 N N . SER A 1 173 ? -0.266 26.656 21.109 1 98.38 173 SER A N 1
ATOM 1273 C CA . SER A 1 173 ? -0.538 27.766 20.203 1 98.38 173 SER A CA 1
ATOM 1274 C C . SER A 1 173 ? 0.627 28 19.25 1 98.38 173 SER A C 1
ATOM 1276 O O . SER A 1 173 ? 0.451 28.594 18.172 1 98.38 173 SER A O 1
ATOM 1278 N N . GLU A 1 174 ? 1.81 27.562 19.719 1 98.44 174 GLU A N 1
ATOM 1279 C CA . GLU A 1 174 ? 2.996 27.656 18.875 1 98.44 174 GLU A CA 1
ATOM 1280 C C . GLU A 1 174 ? 3.893 26.422 19.047 1 98.44 174 GLU A C 1
ATOM 1282 O O . GLU A 1 174 ? 4.086 25.953 20.156 1 98.44 174 GLU A O 1
ATOM 1287 N N . PHE A 1 175 ? 4.406 25.859 17.984 1 98.19 175 PHE A N 1
ATOM 1288 C CA . PHE A 1 175 ? 5.379 24.781 18 1 98.19 175 PHE A CA 1
ATOM 1289 C C . PHE A 1 175 ? 6.188 24.75 16.703 1 98.19 175 PHE A C 1
ATOM 1291 O O . PHE A 1 175 ? 5.82 25.391 15.727 1 98.19 175 PHE A O 1
ATOM 1298 N N . GLN A 1 176 ? 7.324 24.078 16.688 1 98.19 176 GLN A N 1
ATOM 1299 C CA . GLN A 1 176 ? 8.219 24.016 15.523 1 98.19 176 GLN A CA 1
ATOM 1300 C C . GLN A 1 176 ? 7.84 22.875 14.594 1 98.19 176 GLN A C 1
ATOM 1302 O O . GLN A 1 176 ? 7.449 21.797 15.055 1 98.19 176 GLN A O 1
ATOM 1307 N N . VAL A 1 177 ? 7.957 23.109 13.289 1 98.44 177 VAL A N 1
ATOM 1308 C CA . VAL A 1 177 ? 7.668 22.047 12.328 1 98.44 177 VAL A CA 1
ATOM 1309 C C . VAL A 1 177 ? 8.773 22 11.273 1 98.44 177 VAL A C 1
ATOM 1311 O O . VAL A 1 177 ? 9.523 22.969 11.102 1 98.44 177 VAL A O 1
ATOM 1314 N N . ASN A 1 178 ? 8.945 20.844 10.617 1 98.25 178 ASN A N 1
ATOM 1315 C CA . ASN A 1 178 ? 9.742 20.75 9.398 1 98.25 178 ASN A CA 1
ATOM 1316 C C . ASN A 1 178 ? 9.031 21.406 8.211 1 98.25 178 ASN A C 1
ATOM 1318 O O . ASN A 1 178 ? 7.855 21.766 8.312 1 98.25 178 ASN A O 1
ATOM 1322 N N . SER A 1 179 ? 9.742 21.688 7.16 1 97.69 179 SER A N 1
ATOM 1323 C CA . SER A 1 179 ? 9.18 22.359 5.988 1 97.69 179 SER A CA 1
ATOM 1324 C C . SER A 1 179 ? 9.836 21.859 4.703 1 97.69 179 SER A C 1
ATOM 1326 O O . SER A 1 179 ? 11.047 22 4.52 1 97.69 179 SER A O 1
ATOM 1328 N N . ILE A 1 180 ? 9.047 21.141 3.895 1 96.94 180 ILE A N 1
ATOM 1329 C CA . ILE A 1 180 ? 9.539 20.516 2.67 1 96.94 180 ILE A CA 1
ATOM 1330 C C . ILE A 1 180 ? 8.5 20.641 1.564 1 96.94 180 ILE A C 1
ATOM 1332 O O . ILE A 1 180 ? 7.883 19.656 1.156 1 96.94 180 ILE A O 1
ATOM 1336 N N . HIS A 1 181 ? 8.352 21.891 0.999 1 97.56 181 HIS A N 1
ATOM 1337 C CA . HIS A 1 181 ? 7.359 22.047 -0.059 1 97.56 181 HIS A CA 1
ATOM 1338 C C . HIS A 1 181 ? 7.629 23.312 -0.884 1 97.56 181 HIS A C 1
ATOM 1340 O O . HIS A 1 181 ? 8.141 24.297 -0.362 1 97.56 181 HIS A O 1
ATOM 1346 N N . GLY A 1 182 ? 7.316 23.203 -2.172 1 96.94 182 GLY A N 1
ATOM 1347 C CA . GLY A 1 182 ? 7.355 24.344 -3.066 1 96.94 182 GLY A CA 1
ATOM 1348 C C . GLY A 1 182 ? 5.996 24.969 -3.295 1 96.94 182 GLY A C 1
ATOM 1349 O O . GLY A 1 182 ? 5.863 26.203 -3.305 1 96.94 182 GLY A O 1
ATOM 1350 N N . GLN A 1 183 ? 4.918 24.109 -3.504 1 98.19 183 GLN A N 1
ATOM 1351 C CA . GLN A 1 183 ? 3.555 24.609 -3.633 1 98.19 183 GLN A CA 1
ATOM 1352 C C . GLN A 1 183 ? 2.975 24.984 -2.271 1 98.19 183 GLN A C 1
ATOM 1354 O O . GLN A 1 183 ? 3.461 24.516 -1.236 1 98.19 183 GLN A O 1
ATOM 1359 N N . GLY A 1 184 ? 2.039 25.844 -2.242 1 98.56 184 GLY A N 1
ATOM 1360 C CA . GLY A 1 184 ? 1.308 26.266 -1.06 1 98.56 184 GLY A CA 1
ATOM 1361 C C . GLY A 1 184 ? 0.005 26.969 -1.384 1 98.56 184 GLY A C 1
ATOM 1362 O O . GLY A 1 184 ? -0.236 27.344 -2.535 1 98.56 184 GLY A O 1
ATOM 1363 N N . VAL A 1 185 ? -0.809 27.203 -0.44 1 98.75 185 VAL A N 1
ATOM 1364 C CA . VAL A 1 185 ? -2.152 27.734 -0.628 1 98.75 185 VAL A CA 1
ATOM 1365 C C . VAL A 1 185 ? -2.066 29.172 -1.14 1 98.75 185 VAL A C 1
ATOM 1367 O O . VAL A 1 185 ? -1.403 30.016 -0.531 1 98.75 185 VAL A O 1
ATOM 1370 N N . ASP A 1 186 ? -2.629 29.438 -2.285 1 98.56 186 ASP A N 1
ATOM 1371 C CA . ASP A 1 186 ? -2.836 30.781 -2.803 1 98.56 186 ASP A CA 1
ATOM 1372 C C . ASP A 1 186 ? -4.195 31.344 -2.379 1 98.56 186 ASP A C 1
ATOM 1374 O O . ASP A 1 186 ? -4.27 32.344 -1.658 1 98.56 186 ASP A O 1
ATOM 1378 N N . ARG A 1 187 ? -5.246 30.609 -2.766 1 98.62 187 ARG A N 1
ATOM 1379 C CA . ARG A 1 187 ? -6.602 30.906 -2.305 1 98.62 187 ARG A CA 1
ATOM 1380 C C . ARG A 1 187 ? -7.184 29.719 -1.543 1 98.62 187 ARG A C 1
ATOM 1382 O O . ARG A 1 187 ? -7.277 28.609 -2.082 1 98.62 187 ARG A O 1
ATOM 1389 N N . LEU A 1 188 ? -7.535 29.953 -0.33 1 98.81 188 LEU A N 1
ATOM 1390 C CA . LEU A 1 188 ? -8.195 28.922 0.458 1 98.81 188 LEU A CA 1
ATOM 1391 C C . LEU A 1 188 ? -9.602 28.641 -0.073 1 98.81 188 LEU A C 1
ATOM 1393 O O . LEU A 1 188 ? -10.336 29.578 -0.399 1 98.81 188 LEU A O 1
ATOM 1397 N N . ALA A 1 189 ? -9.945 27.406 -0.13 1 98.81 189 ALA A N 1
ATOM 1398 C CA . ALA A 1 189 ? -11.258 27.031 -0.635 1 98.81 189 ALA A CA 1
ATOM 1399 C C . ALA A 1 189 ? -12.359 27.422 0.346 1 98.81 189 ALA A C 1
ATOM 1401 O O . ALA A 1 189 ? -12.141 27.422 1.561 1 98.81 189 ALA A O 1
ATOM 1402 N N . PRO A 1 190 ? -13.57 27.75 -0.219 1 97.62 190 PRO A N 1
ATOM 1403 C CA . PRO A 1 190 ? -14.711 27.906 0.683 1 97.62 190 PRO A CA 1
ATOM 1404 C C . PRO A 1 190 ? -14.992 26.641 1.5 1 97.62 190 PRO A C 1
ATOM 1406 O O . PRO A 1 190 ? -14.852 25.531 0.992 1 97.62 190 PRO A O 1
ATOM 1409 N N . GLY A 1 191 ? -15.328 26.812 2.75 1 97.56 191 GLY A N 1
ATOM 1410 C CA . GLY A 1 191 ? -15.688 25.688 3.588 1 97.56 191 GLY A CA 1
ATOM 1411 C C . GLY A 1 191 ? -14.508 25.125 4.371 1 97.56 191 GLY A C 1
ATOM 1412 O O . GLY A 1 191 ? -14.688 24.266 5.242 1 97.56 191 GLY A O 1
ATOM 1413 N N . LEU A 1 192 ? -13.328 25.625 4.031 1 98.75 192 LEU A N 1
ATOM 1414 C CA . LEU A 1 192 ? -12.164 25.203 4.797 1 98.75 192 LEU A CA 1
ATOM 1415 C C . LEU A 1 192 ? -11.828 26.234 5.875 1 98.75 192 LEU A C 1
ATOM 1417 O O . LEU A 1 192 ? -12.016 27.438 5.676 1 98.75 192 LEU A O 1
ATOM 1421 N N . ARG A 1 193 ? -11.375 25.75 6.965 1 98.62 193 ARG A N 1
ATOM 1422 C CA . ARG A 1 193 ? -10.938 26.578 8.086 1 98.62 193 ARG A CA 1
ATOM 1423 C C . ARG A 1 193 ? -9.414 26.578 8.195 1 98.62 193 ARG A C 1
ATOM 1425 O O . ARG A 1 193 ? -8.773 25.531 8.094 1 98.62 193 ARG A O 1
ATOM 1432 N N . VAL A 1 194 ? -8.852 27.781 8.422 1 98.88 194 VAL A N 1
ATOM 1433 C CA . VAL A 1 194 ? -7.422 27.875 8.727 1 98.88 194 VAL A CA 1
ATOM 1434 C C . VAL A 1 194 ? -7.152 27.312 10.117 1 98.88 194 VAL A C 1
ATOM 1436 O O . VAL A 1 194 ? -7.73 27.781 11.102 1 98.88 194 VAL A O 1
ATOM 1439 N N . GLU A 1 195 ? -6.355 26.281 10.242 1 98.94 195 GLU A N 1
ATOM 1440 C CA . GLU A 1 195 ? -5.988 25.656 11.508 1 98.94 195 GLU A CA 1
ATOM 1441 C C . GLU A 1 195 ? -4.668 26.219 12.039 1 98.94 195 GLU A C 1
ATOM 1443 O O . GLU A 1 195 ? -4.461 26.297 13.25 1 98.94 195 GLU A O 1
ATOM 1448 N N . ALA A 1 196 ? -3.689 26.625 11.094 1 98.88 196 ALA A N 1
ATOM 1449 C CA . ALA A 1 196 ? -2.385 27.141 11.516 1 98.88 196 ALA A CA 1
ATOM 1450 C C . ALA A 1 196 ? -1.718 27.938 10.398 1 98.88 196 ALA A C 1
ATOM 1452 O O . ALA A 1 196 ? -1.962 27.672 9.211 1 98.88 196 ALA A O 1
ATOM 1453 N N . LEU A 1 197 ? -0.914 28.844 10.781 1 98.81 197 LEU A N 1
ATOM 1454 C CA . LEU A 1 197 ? -0.187 29.719 9.875 1 98.81 197 LEU A CA 1
ATOM 1455 C C . LEU A 1 197 ? 1.312 29.672 10.156 1 98.81 197 LEU A C 1
ATOM 1457 O O . LEU A 1 197 ? 1.727 29.609 11.32 1 98.81 197 LEU A O 1
ATOM 1461 N N . ALA A 1 198 ? 2.088 29.734 9.117 1 98.5 198 ALA A N 1
ATOM 1462 C CA . ALA A 1 198 ? 3.51 30.031 9.273 1 98.5 198 ALA A CA 1
ATOM 1463 C C . ALA A 1 198 ? 3.732 31.469 9.695 1 98.5 198 ALA A C 1
ATOM 1465 O O . ALA A 1 198 ? 2.805 32.281 9.656 1 98.5 198 ALA A O 1
ATOM 1466 N N . PRO A 1 199 ? 5.027 31.781 10.086 1 97.69 199 PRO A N 1
ATOM 1467 C CA . PRO A 1 199 ? 5.297 33.156 10.539 1 97.69 199 PRO A CA 1
ATOM 1468 C C . PRO A 1 199 ? 5.059 34.188 9.453 1 97.69 199 PRO A C 1
ATOM 1470 O O . PRO A 1 199 ? 4.723 35.344 9.758 1 97.69 199 PRO A O 1
ATOM 1473 N N . ASP A 1 200 ? 5.145 33.844 8.273 1 97.94 200 ASP A N 1
ATOM 1474 C CA . ASP A 1 200 ? 4.996 34.75 7.16 1 97.94 200 ASP A CA 1
ATOM 1475 C C . ASP A 1 200 ? 3.537 34.844 6.715 1 97.94 200 ASP A C 1
ATOM 1477 O O . ASP A 1 200 ? 3.23 35.5 5.699 1 97.94 200 ASP A O 1
ATOM 1481 N N . GLY A 1 201 ? 2.639 34.125 7.391 1 98.06 201 GLY A N 1
ATOM 1482 C CA . GLY A 1 201 ? 1.212 34.219 7.121 1 98.06 201 GLY A CA 1
ATOM 1483 C C . GLY A 1 201 ? 0.702 33.125 6.195 1 98.06 201 GLY A C 1
ATOM 1484 O O . GLY A 1 201 ? -0.505 33.031 5.973 1 98.06 201 GLY A O 1
ATOM 1485 N N . LEU A 1 202 ? 1.554 32.344 5.605 1 98.69 202 LEU A N 1
ATOM 1486 C CA . LEU A 1 202 ? 1.137 31.266 4.723 1 98.69 202 LEU A CA 1
ATOM 1487 C C . LEU A 1 202 ? 0.291 30.234 5.477 1 98.69 202 LEU A C 1
ATOM 1489 O O . LEU A 1 202 ? 0.653 29.812 6.578 1 98.69 202 LEU A O 1
ATOM 1493 N N . VAL A 1 203 ? -0.894 29.875 4.938 1 98.88 203 VAL A N 1
ATOM 1494 C CA . VAL A 1 203 ? -1.746 28.844 5.523 1 98.88 203 VAL A CA 1
ATOM 1495 C C . VAL A 1 203 ? -1.071 27.484 5.398 1 98.88 203 VAL A C 1
ATOM 1497 O O . VAL A 1 203 ? -0.745 27.047 4.289 1 98.88 203 VAL A O 1
ATOM 1500 N N . GLU A 1 204 ? -0.849 26.781 6.551 1 98.88 204 GLU A N 1
ATOM 1501 C CA . GLU A 1 204 ? -0.133 25.516 6.477 1 98.88 204 GLU A CA 1
ATOM 1502 C C . GLU A 1 204 ? -0.882 24.406 7.223 1 98.88 204 GLU A C 1
ATOM 1504 O O . GLU A 1 204 ? -0.36 23.312 7.398 1 98.88 204 GLU A O 1
ATOM 1509 N N . ALA A 1 205 ? -2.045 24.656 7.684 1 98.94 205 ALA A N 1
ATOM 1510 C CA . ALA A 1 205 ? -2.971 23.641 8.172 1 98.94 205 ALA A CA 1
ATOM 1511 C C . ALA A 1 205 ? -4.422 24.078 7.973 1 98.94 205 ALA A C 1
ATOM 1513 O O . ALA A 1 205 ? -4.754 25.25 8.164 1 98.94 205 ALA A O 1
ATOM 1514 N N . ILE A 1 206 ? -5.262 23.172 7.562 1 98.94 206 ILE A N 1
ATOM 1515 C CA . ILE A 1 206 ? -6.672 23.453 7.316 1 98.94 206 ILE A CA 1
ATOM 1516 C C . ILE A 1 206 ? -7.535 22.312 7.836 1 98.94 206 ILE A C 1
ATOM 1518 O O . ILE A 1 206 ? -7.062 21.188 7.977 1 98.94 206 ILE A O 1
ATOM 1522 N N . SER A 1 207 ? -8.734 22.547 8.195 1 98.88 207 SER A N 1
ATOM 1523 C CA . SER A 1 207 ? -9.781 21.578 8.453 1 98.88 207 SER A CA 1
ATOM 1524 C C . SER A 1 207 ? -11.055 21.906 7.691 1 98.88 207 SER A C 1
ATOM 1526 O O . SER A 1 207 ? -11.133 22.938 7.023 1 98.88 207 SER A O 1
ATOM 1528 N N . VAL A 1 208 ? -11.992 20.984 7.59 1 98.62 208 VAL A N 1
ATOM 1529 C CA . VAL A 1 208 ? -13.25 21.172 6.871 1 98.62 208 VAL A CA 1
ATOM 1530 C C . VAL A 1 208 ? -14.344 21.594 7.844 1 98.62 208 VAL A C 1
ATOM 1532 O O . VAL A 1 208 ? -14.648 20.875 8.789 1 98.62 208 VAL A O 1
ATOM 1535 N N . GLU A 1 209 ? -14.914 22.75 7.613 1 96.94 209 GLU A N 1
ATOM 1536 C CA . GLU A 1 209 ? -15.992 23.25 8.461 1 96.94 209 GLU A CA 1
ATOM 1537 C C . GLU A 1 209 ? -17.219 22.328 8.406 1 96.94 209 GLU A C 1
ATOM 1539 O O . GLU A 1 209 ? -17.672 21.969 7.316 1 96.94 209 GLU A O 1
ATOM 1544 N N . GLY A 1 210 ? -17.656 21.906 9.586 1 94.75 210 GLY A N 1
ATOM 1545 C CA . GLY A 1 210 ? -18.875 21.109 9.633 1 94.75 210 GLY A CA 1
ATOM 1546 C C . GLY A 1 210 ? -18.656 19.656 9.25 1 94.75 210 GLY A C 1
ATOM 1547 O O . GLY A 1 210 ? -19.625 18.922 9.031 1 94.75 210 GLY A O 1
ATOM 1548 N N . ALA A 1 211 ? -17.438 19.281 9.117 1 96.12 211 ALA A N 1
ATOM 1549 C CA . ALA A 1 211 ? -17.156 17.891 8.773 1 96.12 211 ALA A CA 1
ATOM 1550 C C . ALA A 1 211 ? -17.781 16.938 9.789 1 96.12 211 ALA A C 1
ATOM 1552 O O . ALA A 1 211 ? -17.781 17.219 10.992 1 96.12 211 ALA A O 1
ATOM 1553 N N . LYS A 1 212 ? -18.281 15.766 9.289 1 96.75 212 LYS A N 1
ATOM 1554 C CA . LYS A 1 212 ? -18.922 14.766 10.133 1 96.75 212 LYS A CA 1
ATOM 1555 C C . LYS A 1 212 ? -17.891 13.984 10.945 1 96.75 212 LYS A C 1
ATOM 1557 O O . LYS A 1 212 ? -18.203 13.391 11.969 1 96.75 212 LYS A O 1
ATOM 1562 N N . ALA A 1 213 ? -16.703 13.992 10.469 1 97.75 213 ALA A N 1
ATOM 1563 C CA . ALA A 1 213 ? -15.586 13.305 11.109 1 97.75 213 ALA A CA 1
ATOM 1564 C C . ALA A 1 213 ? -14.289 14.086 10.945 1 97.75 213 ALA A C 1
ATOM 1566 O O . ALA A 1 213 ? -14.266 15.133 10.281 1 97.75 213 ALA A O 1
ATOM 1567 N N . PHE A 1 214 ? -13.273 13.539 11.641 1 98.5 214 PHE A N 1
ATOM 1568 C CA . PHE A 1 214 ? -11.945 14.125 11.594 1 98.5 214 PHE A CA 1
ATOM 1569 C C . PHE A 1 214 ? -11.539 14.438 10.156 1 98.5 214 PHE A C 1
ATOM 1571 O O . PHE A 1 214 ? -11.555 13.555 9.297 1 98.5 214 PHE A O 1
ATOM 1578 N N . ALA A 1 215 ? -11.25 15.664 9.766 1 98.88 215 ALA A N 1
ATOM 1579 C CA . ALA A 1 215 ? -10.766 16.109 8.453 1 98.88 215 ALA A CA 1
ATOM 1580 C C . ALA A 1 215 ? -9.734 17.219 8.602 1 98.88 215 ALA A C 1
ATOM 1582 O O . ALA A 1 215 ? -10.086 18.375 8.812 1 98.88 215 ALA A O 1
ATOM 1583 N N . LEU A 1 216 ? -8.453 16.875 8.523 1 98.94 216 LEU A N 1
ATOM 1584 C CA . LEU A 1 216 ? -7.348 17.781 8.781 1 98.94 216 LEU A CA 1
ATOM 1585 C C . LEU A 1 216 ? -6.277 17.656 7.703 1 98.94 216 LEU A C 1
ATOM 1587 O O . LEU A 1 216 ? -5.961 16.547 7.27 1 98.94 216 LEU A O 1
ATOM 1591 N N . GLY A 1 217 ? -5.789 18.688 7.195 1 98.94 217 GLY A N 1
ATOM 1592 C CA . GLY A 1 217 ? -4.621 18.766 6.332 1 98.94 217 GLY A CA 1
ATOM 1593 C C . GLY A 1 217 ? -3.488 19.578 6.922 1 98.94 217 GLY A C 1
ATOM 1594 O O . GLY A 1 217 ? -3.721 20.641 7.492 1 98.94 217 GLY A O 1
ATOM 1595 N N . VAL A 1 218 ? -2.287 19.094 6.805 1 98.94 218 VAL A N 1
ATOM 1596 C CA . VAL A 1 218 ? -1.12 19.828 7.289 1 98.94 218 VAL A CA 1
ATOM 1597 C C . VAL A 1 218 ? -0.041 19.844 6.207 1 98.94 218 VAL A C 1
ATOM 1599 O O . VAL A 1 218 ? 0.148 18.859 5.488 1 98.94 218 VAL A O 1
ATOM 1602 N N . GLN A 1 219 ? 0.662 20.984 6.102 1 98.94 219 GLN A N 1
ATOM 1603 C CA . GLN A 1 219 ? 1.666 21.156 5.059 1 98.94 219 GLN A CA 1
ATOM 1604 C C . GLN A 1 219 ? 3.002 20.547 5.469 1 98.94 219 GLN A C 1
ATOM 1606 O O . GLN A 1 219 ? 3.801 20.156 4.617 1 98.94 219 GLN A O 1
ATOM 1611 N N . TRP A 1 220 ? 3.25 20.5 6.809 1 98.81 220 TRP A N 1
ATOM 1612 C CA . TRP A 1 220 ? 4.492 19.906 7.277 1 98.81 220 TRP A CA 1
ATOM 1613 C C . TRP A 1 220 ? 4.371 18.375 7.336 1 98.81 220 TRP A C 1
ATOM 1615 O O . TRP A 1 220 ? 3.377 17.812 6.879 1 98.81 220 TRP A O 1
ATOM 1625 N N . HIS A 1 221 ? 5.355 17.703 7.832 1 98.88 221 HIS A N 1
ATOM 1626 C CA . HIS A 1 221 ? 5.43 16.25 7.766 1 98.88 221 HIS A CA 1
ATOM 1627 C C . HIS A 1 221 ? 5.449 15.633 9.164 1 98.88 221 HIS A C 1
ATOM 1629 O O . HIS A 1 221 ? 6.496 15.188 9.633 1 98.88 221 HIS A O 1
ATOM 1635 N N . PRO A 1 222 ? 4.266 15.523 9.695 1 98.88 222 PRO A N 1
ATOM 1636 C CA . PRO A 1 222 ? 4.199 14.969 11.055 1 98.88 222 PRO A CA 1
ATOM 1637 C C . PRO A 1 222 ? 4.465 13.461 11.094 1 98.88 222 PRO A C 1
ATOM 1639 O O . PRO A 1 222 ? 4.637 12.891 12.172 1 98.88 222 PRO A O 1
ATOM 1642 N N . GLU A 1 223 ? 4.488 12.789 9.938 1 98.88 223 GLU A N 1
ATOM 1643 C CA . GLU A 1 223 ? 4.766 11.352 9.914 1 98.88 223 GLU A CA 1
ATOM 1644 C C . GLU A 1 223 ? 6.238 11.07 10.211 1 98.88 223 GLU A C 1
ATOM 1646 O O . GLU A 1 223 ? 6.594 9.961 10.594 1 98.88 223 GLU A O 1
ATOM 1651 N N . TRP A 1 224 ? 7.105 12.07 9.938 1 98 224 TRP A N 1
ATOM 1652 C CA . TRP A 1 224 ? 8.539 11.883 10.148 1 98 224 TRP A CA 1
ATOM 1653 C C . TRP A 1 224 ? 8.852 11.742 11.633 1 98 224 TRP A C 1
ATOM 1655 O O . TRP A 1 224 ? 8.609 12.656 12.414 1 98 224 TRP A O 1
ATOM 1665 N N . GLN A 1 225 ? 9.336 10.586 12.016 1 95.81 225 GLN A N 1
ATOM 1666 C CA . GLN A 1 225 ? 9.68 10.281 13.398 1 95.81 225 GLN A CA 1
ATOM 1667 C C . GLN A 1 225 ? 8.523 10.617 14.336 1 95.81 225 GLN A C 1
ATOM 1669 O O . GLN A 1 225 ? 8.703 11.328 15.328 1 95.81 225 GLN A O 1
ATOM 1674 N N . VAL A 1 226 ? 7.355 10.102 13.992 1 98.19 226 VAL A N 1
ATOM 1675 C CA . VAL A 1 226 ? 6.086 10.445 14.625 1 98.19 226 VAL A CA 1
ATOM 1676 C C . VAL A 1 226 ? 6.156 10.164 16.125 1 98.19 226 VAL A C 1
ATOM 1678 O O . VAL A 1 226 ? 5.551 10.883 16.922 1 98.19 226 VAL A O 1
ATOM 1681 N N . LEU A 1 227 ? 7 9.234 16.594 1 98 227 LEU A N 1
ATOM 1682 C CA . LEU A 1 227 ? 7.016 8.812 17.984 1 98 227 LEU A CA 1
ATOM 1683 C C . LEU A 1 227 ? 7.875 9.758 18.828 1 98 227 LEU A C 1
ATOM 1685 O O . LEU A 1 227 ? 7.777 9.766 20.062 1 98 227 LEU A O 1
ATOM 1689 N N . THR A 1 228 ? 8.703 10.57 18.156 1 97.19 228 THR A N 1
ATOM 1690 C CA . THR A 1 228 ? 9.672 11.367 18.906 1 97.19 228 THR A CA 1
ATOM 1691 C C . THR A 1 228 ? 9.164 12.797 19.094 1 97.19 228 THR A C 1
ATOM 1693 O O . THR A 1 228 ? 9.688 13.539 19.922 1 97.19 228 THR A O 1
ATOM 1696 N N . ASN A 1 229 ? 8.164 13.258 18.391 1 97.12 229 ASN A N 1
ATOM 1697 C CA . ASN A 1 229 ? 7.551 14.578 18.5 1 97.12 229 ASN A CA 1
ATOM 1698 C C . ASN A 1 229 ? 6.125 14.484 19.031 1 97.12 229 ASN A C 1
ATOM 1700 O O . ASN A 1 229 ? 5.211 14.086 18.312 1 97.12 229 ASN A O 1
ATOM 1704 N N . PRO A 1 230 ? 5.91 14.867 20.266 1 98 230 PRO A N 1
ATOM 1705 C CA . PRO A 1 230 ? 4.594 14.68 20.891 1 98 230 PRO A CA 1
ATOM 1706 C C . PRO A 1 230 ? 3.477 15.383 20.125 1 98 230 PRO A C 1
ATOM 1708 O O . PRO A 1 230 ? 2.334 14.922 20.125 1 98 230 PRO A O 1
ATOM 1711 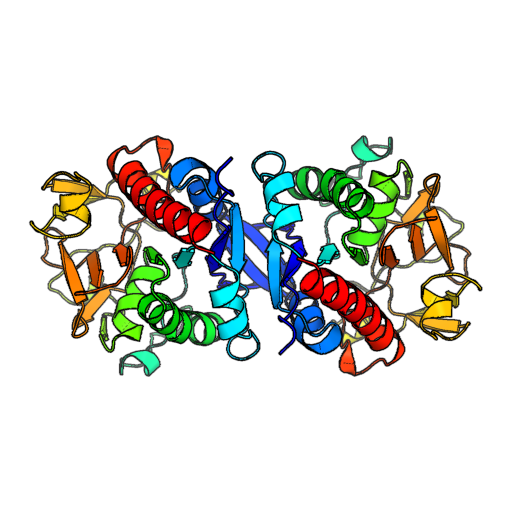N N . ASN A 1 231 ? 3.746 16.5 19.5 1 98.44 231 ASN A N 1
ATOM 1712 C CA . ASN A 1 231 ? 2.732 17.203 18.719 1 98.44 231 ASN A CA 1
ATOM 1713 C C . ASN A 1 231 ? 2.355 16.422 17.453 1 98.44 231 ASN A C 1
ATOM 1715 O O . ASN A 1 231 ? 1.184 16.375 17.078 1 98.44 231 ASN A O 1
ATOM 1719 N N . TYR A 1 232 ? 3.389 15.875 16.766 1 98.69 232 TYR A N 1
ATOM 1720 C CA . TYR A 1 232 ? 3.143 15.031 15.602 1 98.69 232 TYR A CA 1
ATOM 1721 C C . TYR A 1 232 ? 2.338 13.797 15.984 1 98.69 232 TYR A C 1
ATOM 1723 O O . TYR A 1 232 ? 1.382 13.438 15.297 1 98.69 232 TYR A O 1
ATOM 1731 N N . LEU A 1 233 ? 2.711 13.18 17.156 1 98.81 233 LEU A N 1
ATOM 1732 C CA . LEU A 1 233 ? 2.033 11.984 17.656 1 98.81 233 LEU A CA 1
ATOM 1733 C C . LEU A 1 233 ? 0.576 12.281 17.984 1 98.81 233 LEU A C 1
ATOM 1735 O O . LEU A 1 233 ? -0.309 11.469 17.703 1 98.81 233 LEU A O 1
ATOM 1739 N N . ALA A 1 234 ? 0.299 13.453 18.562 1 98.88 234 ALA A N 1
ATOM 1740 C CA . ALA A 1 234 ? -1.062 13.836 18.922 1 98.88 234 ALA A CA 1
ATOM 1741 C C . ALA A 1 234 ? -1.959 13.906 17.688 1 98.88 234 ALA A C 1
ATOM 1743 O O . ALA A 1 234 ? -3.139 13.547 17.75 1 98.88 234 ALA A O 1
ATOM 1744 N N . ILE A 1 235 ? -1.439 14.367 16.578 1 98.94 235 ILE A N 1
ATOM 1745 C CA . ILE A 1 235 ? -2.195 14.461 15.344 1 98.94 235 ILE A CA 1
ATOM 1746 C C . ILE A 1 235 ? -2.576 13.062 14.859 1 98.94 235 ILE A C 1
ATOM 1748 O O . ILE A 1 235 ? -3.742 12.797 14.555 1 98.94 235 ILE A O 1
ATOM 1752 N N . PHE A 1 236 ? -1.626 12.148 14.852 1 98.94 236 PHE A N 1
ATOM 1753 C CA . PHE A 1 236 ? -1.879 10.797 14.367 1 98.94 236 PHE A CA 1
ATOM 1754 C C . PHE A 1 236 ? -2.799 10.039 15.32 1 98.94 236 PHE A C 1
ATOM 1756 O O . PHE A 1 236 ? -3.625 9.234 14.891 1 98.94 236 PHE A O 1
ATOM 1763 N N . GLN A 1 237 ? -2.645 10.289 16.609 1 98.88 237 GLN A N 1
ATOM 1764 C CA . GLN A 1 237 ? -3.506 9.633 17.594 1 98.88 237 GLN A CA 1
ATOM 1765 C C . GLN A 1 237 ? -4.953 10.094 17.438 1 98.88 237 GLN A C 1
ATOM 1767 O O . GLN A 1 237 ? -5.883 9.289 17.547 1 98.88 237 GLN A O 1
ATOM 1772 N N . ALA A 1 238 ? -5.164 11.383 17.203 1 98.94 238 ALA A N 1
ATOM 1773 C CA . ALA A 1 238 ? -6.512 11.906 16.984 1 98.94 238 ALA A CA 1
ATOM 1774 C C . ALA A 1 238 ? -7.133 11.312 15.719 1 98.94 238 ALA A C 1
ATOM 1776 O O . ALA A 1 238 ? -8.312 10.953 15.703 1 98.94 238 ALA A O 1
ATOM 1777 N N . PHE A 1 239 ? -6.34 11.258 14.68 1 98.94 239 PHE A N 1
ATOM 1778 C CA . PHE A 1 239 ? -6.762 10.625 13.438 1 98.94 239 PHE A CA 1
ATOM 1779 C C . PHE A 1 239 ? -7.117 9.156 13.664 1 98.94 239 PHE A C 1
ATOM 1781 O O . PHE A 1 239 ? -8.18 8.695 13.242 1 98.94 239 PHE A O 1
ATOM 1788 N N . GLY A 1 240 ? -6.25 8.43 14.359 1 98.88 240 GLY A N 1
ATOM 1789 C CA . GLY A 1 240 ? -6.484 7.035 14.688 1 98.88 240 GLY A CA 1
ATOM 1790 C C . GLY A 1 240 ? -7.742 6.816 15.508 1 98.88 240 GLY A C 1
ATOM 1791 O O . GLY A 1 240 ? -8.484 5.859 15.266 1 98.88 240 GLY A O 1
ATOM 1792 N N . LYS A 1 241 ? -7.941 7.672 16.5 1 98.62 241 LYS A N 1
ATOM 1793 C CA . LYS A 1 241 ? -9.141 7.578 17.344 1 98.62 241 LYS A CA 1
ATOM 1794 C C . LYS A 1 241 ? -10.406 7.734 16.5 1 98.62 241 LYS A C 1
ATOM 1796 O O . LYS A 1 241 ? -11.383 7.012 16.703 1 98.62 241 LYS A O 1
ATOM 1801 N N . ALA A 1 242 ? -10.406 8.68 15.578 1 98.69 242 ALA A N 1
ATOM 1802 C CA . ALA A 1 242 ? -11.547 8.875 14.688 1 98.69 242 ALA A CA 1
ATOM 1803 C C . ALA A 1 242 ? -11.766 7.652 13.805 1 98.69 242 ALA A C 1
ATOM 1805 O O . ALA A 1 242 ? -12.914 7.258 13.555 1 98.69 242 ALA A O 1
ATOM 1806 N N . CYS A 1 243 ? -10.68 7.078 13.289 1 98.75 243 CYS A N 1
ATOM 1807 C CA . CYS A 1 243 ? -10.773 5.883 12.453 1 98.75 243 CYS A CA 1
ATOM 1808 C C . CYS A 1 243 ? -11.336 4.707 13.25 1 98.75 243 CYS A C 1
ATOM 1810 O O . CYS A 1 243 ? -12.141 3.934 12.734 1 98.75 243 CYS A O 1
ATOM 1812 N N . SER A 1 244 ? -10.883 4.598 14.477 1 98.38 244 SER A N 1
ATOM 1813 C CA . SER A 1 244 ? -11.359 3.521 15.336 1 98.38 244 SER A CA 1
ATOM 1814 C C . SER A 1 244 ? -12.859 3.654 15.602 1 98.38 244 SER A C 1
ATOM 1816 O O . SER A 1 244 ? -13.57 2.65 15.672 1 98.38 244 SER A O 1
ATOM 1818 N N . LYS A 1 245 ? -13.273 4.852 15.852 1 97.75 245 LYS A N 1
ATOM 1819 C CA . LYS A 1 245 ? -14.695 5.094 16.047 1 97.75 245 LYS A CA 1
ATOM 1820 C C . LYS A 1 245 ? -15.5 4.629 14.836 1 97.75 245 LYS A C 1
ATOM 1822 O O . LYS A 1 245 ? -16.531 3.975 14.984 1 97.75 245 LYS A O 1
ATOM 1827 N N . ARG A 1 246 ? -15.07 4.953 13.672 1 97.31 246 ARG A N 1
ATOM 1828 C CA . ARG A 1 246 ? -15.758 4.512 12.461 1 97.31 246 ARG A CA 1
ATOM 1829 C C . ARG A 1 246 ? -15.734 2.992 12.336 1 97.31 246 ARG A C 1
ATOM 1831 O O . ARG A 1 246 ? -16.75 2.381 11.969 1 97.31 246 ARG A O 1
ATOM 1838 N N . ALA A 1 247 ? -14.555 2.408 12.562 1 96.94 247 ALA A N 1
ATOM 1839 C CA . ALA A 1 247 ? -14.43 0.955 12.484 1 96.94 247 ALA A CA 1
ATOM 1840 C C . ALA A 1 247 ? -15.461 0.265 13.375 1 96.94 247 ALA A C 1
ATOM 1842 O O . ALA A 1 247 ? -15.992 -0.792 13.016 1 96.94 247 ALA A O 1
ATOM 1843 N N . GLY A 1 248 ? -15.711 0.85 14.547 1 94.56 248 GLY A N 1
ATOM 1844 C CA . GLY A 1 248 ? -16.688 0.296 15.477 1 94.56 248 GLY A CA 1
ATOM 1845 C C . GLY A 1 248 ? -18.109 0.426 14.984 1 94.56 248 GLY A C 1
ATOM 1846 O O . GLY A 1 248 ? -19 -0.29 15.453 1 94.56 248 GLY A O 1
ATOM 1847 N N . GLN A 1 249 ? -18.359 1.296 14.023 1 90.81 249 GLN A N 1
ATOM 1848 C CA . GLN A 1 249 ? -19.688 1.56 13.5 1 90.81 249 GLN A CA 1
ATOM 1849 C C . GLN A 1 249 ? -19.938 0.784 12.211 1 90.81 249 GLN A C 1
ATOM 1851 O O . GLN A 1 249 ? -21.078 0.688 11.742 1 90.81 249 GLN A O 1
ATOM 1856 N N . ARG A 1 250 ? -18.938 0.274 11.562 1 85 250 ARG A N 1
ATOM 1857 C CA . ARG A 1 250 ? -19.031 -0.485 10.32 1 85 250 ARG A CA 1
ATOM 1858 C C . ARG A 1 250 ? -19.219 -1.972 10.602 1 85 250 ARG A C 1
ATOM 1860 O O . ARG A 1 250 ? -18.359 -2.609 11.203 1 85 250 ARG A O 1
ATOM 1867 N N . MET B 1 1 ? -26.672 -5.371 -4.086 1 46.62 1 MET B N 1
ATOM 1868 C CA . MET B 1 1 ? -25.641 -5.691 -5.078 1 46.62 1 MET B CA 1
ATOM 1869 C C . MET B 1 1 ? -24.375 -6.227 -4.41 1 46.62 1 MET B C 1
ATOM 1871 O O . MET B 1 1 ? -24.078 -5.859 -3.275 1 46.62 1 MET B O 1
ATOM 1875 N N . SER B 1 2 ? -23.906 -7.418 -4.902 1 66.56 2 SER B N 1
ATOM 1876 C CA . SER B 1 2 ? -22.844 -8.109 -4.195 1 66.56 2 SER B CA 1
ATOM 1877 C C . SER B 1 2 ? -21.609 -7.223 -4.043 1 66.56 2 SER B C 1
ATOM 1879 O O . SER B 1 2 ? -21.297 -6.426 -4.93 1 66.56 2 SER B O 1
ATOM 1881 N N . ARG B 1 3 ? -21.094 -6.961 -2.861 1 87.38 3 ARG B N 1
ATOM 1882 C CA . ARG B 1 3 ? -19.938 -6.145 -2.504 1 87.38 3 ARG B CA 1
ATOM 1883 C C . ARG B 1 3 ? -18.719 -6.523 -3.346 1 87.38 3 ARG B C 1
ATOM 1885 O O . ARG B 1 3 ? -18.453 -7.707 -3.576 1 87.38 3 ARG B O 1
ATOM 1892 N N . LEU B 1 4 ? -18.156 -5.562 -4.062 1 95.94 4 LEU B N 1
ATOM 1893 C CA . LEU B 1 4 ? -16.906 -5.777 -4.781 1 95.94 4 LEU B CA 1
ATOM 1894 C C . LEU B 1 4 ? -15.836 -6.348 -3.854 1 95.94 4 LEU B C 1
ATOM 1896 O O . LEU B 1 4 ? -15.547 -5.77 -2.803 1 95.94 4 LEU B O 1
ATOM 1900 N N . PRO B 1 5 ? -15.312 -7.547 -4.141 1 98.5 5 PRO B N 1
ATOM 1901 C CA . PRO B 1 5 ? -14.352 -8.148 -3.215 1 98.5 5 PRO B CA 1
ATOM 1902 C C . PRO B 1 5 ? -13.07 -7.324 -3.082 1 98.5 5 PRO B C 1
ATOM 1904 O O . PRO B 1 5 ? -12.523 -6.867 -4.086 1 98.5 5 PRO B O 1
ATOM 1907 N N . LEU B 1 6 ? -12.617 -7.086 -1.865 1 98.69 6 LEU B N 1
ATOM 1908 C CA . LEU B 1 6 ? -11.344 -6.43 -1.578 1 98.69 6 LEU B CA 1
ATOM 1909 C C . LEU B 1 6 ? -10.188 -7.418 -1.694 1 98.69 6 LEU B C 1
ATOM 1911 O O . LEU B 1 6 ? -10.102 -8.375 -0.922 1 98.69 6 LEU B O 1
ATOM 1915 N N . ILE B 1 7 ? -9.305 -7.215 -2.631 1 98.94 7 ILE B N 1
ATOM 1916 C CA . ILE B 1 7 ? -8.195 -8.125 -2.885 1 98.94 7 ILE B CA 1
ATOM 1917 C C . ILE B 1 7 ? -6.875 -7.445 -2.518 1 98.94 7 ILE B C 1
ATOM 1919 O O . ILE B 1 7 ? -6.512 -6.422 -3.104 1 98.94 7 ILE B O 1
ATOM 1923 N N . GLY B 1 8 ? -6.195 -7.957 -1.472 1 98.94 8 GLY B N 1
ATOM 1924 C CA . GLY B 1 8 ? -4.867 -7.48 -1.114 1 98.94 8 GLY B CA 1
ATOM 1925 C C . GLY B 1 8 ? -3.799 -7.891 -2.105 1 98.94 8 GLY B C 1
ATOM 1926 O O . GLY B 1 8 ? -3.732 -9.055 -2.508 1 98.94 8 GLY B O 1
ATOM 1927 N N . VAL B 1 9 ? -3 -6.977 -2.584 1 99 9 VAL B N 1
ATOM 1928 C CA . VAL B 1 9 ? -1.884 -7.223 -3.49 1 99 9 VAL B CA 1
ATOM 1929 C C . VAL B 1 9 ? -0.565 -6.926 -2.779 1 99 9 VAL B C 1
ATOM 1931 O O . VAL B 1 9 ? -0.364 -5.82 -2.271 1 99 9 VAL B O 1
ATOM 1934 N N . THR B 1 10 ? 0.373 -7.832 -2.746 1 98.94 10 THR B N 1
ATOM 1935 C CA . THR B 1 10 ? 1.585 -7.684 -1.948 1 98.94 10 THR B CA 1
ATOM 1936 C C . THR B 1 10 ? 2.561 -6.723 -2.621 1 98.94 10 THR B C 1
ATOM 1938 O O . THR B 1 10 ? 2.646 -6.676 -3.85 1 98.94 10 THR B O 1
ATOM 1941 N N . ALA B 1 11 ? 3.318 -6.016 -1.784 1 98.88 11 ALA B N 1
ATOM 1942 C CA . ALA B 1 11 ? 4.301 -5.051 -2.271 1 98.88 11 ALA B CA 1
ATOM 1943 C C . ALA B 1 11 ? 5.723 -5.547 -2.037 1 98.88 11 ALA B C 1
ATOM 1945 O O . ALA B 1 11 ? 5.957 -6.398 -1.176 1 98.88 11 ALA B O 1
ATOM 1946 N N . CYS B 1 12 ? 6.637 -5.02 -2.836 1 98.75 12 CYS B N 1
ATOM 1947 C CA . CYS B 1 12 ? 8.07 -5.047 -2.562 1 98.75 12 CYS B CA 1
ATOM 1948 C C . CYS B 1 12 ? 8.516 -3.771 -1.854 1 98.75 12 CYS B C 1
ATOM 1950 O O . CYS B 1 12 ? 7.746 -2.812 -1.754 1 98.75 12 CYS B O 1
ATOM 1952 N N . THR B 1 13 ? 9.664 -3.832 -1.291 1 98.69 13 THR B N 1
ATOM 1953 C CA . THR B 1 13 ? 10.32 -2.615 -0.828 1 98.69 13 THR B CA 1
ATOM 1954 C C . THR B 1 13 ? 11.398 -2.17 -1.818 1 98.69 13 THR B C 1
ATOM 1956 O O . THR B 1 13 ? 12.047 -3.004 -2.455 1 98.69 13 THR B O 1
ATOM 1959 N N . LYS B 1 14 ? 11.523 -0.882 -1.984 1 98.06 14 LYS B N 1
ATOM 1960 C CA . LYS B 1 14 ? 12.523 -0.328 -2.893 1 98.06 14 LYS B CA 1
ATOM 1961 C C . LYS B 1 14 ? 13.062 1.004 -2.375 1 98.06 14 LYS B C 1
ATOM 1963 O O . LYS B 1 14 ? 12.289 1.875 -1.97 1 98.06 14 LYS B O 1
ATOM 1968 N N . GLN B 1 15 ? 14.391 1.168 -2.311 1 97.06 15 GLN B N 1
ATOM 1969 C CA . GLN B 1 15 ? 15.008 2.463 -2.041 1 97.06 15 GLN B CA 1
ATOM 1970 C C . GLN B 1 15 ? 14.961 3.361 -3.273 1 97.06 15 GLN B C 1
ATOM 1972 O O . GLN B 1 15 ? 15.5 3.016 -4.324 1 97.06 15 GLN B O 1
ATOM 1977 N N . ILE B 1 16 ? 14.297 4.43 -3.24 1 95.12 16 ILE B N 1
ATOM 1978 C CA . ILE B 1 16 ? 14.242 5.438 -4.297 1 95.12 16 ILE B CA 1
ATOM 1979 C C . ILE B 1 16 ? 14.789 6.766 -3.773 1 95.12 16 ILE B C 1
ATOM 1981 O O . ILE B 1 16 ? 14.164 7.41 -2.926 1 95.12 16 ILE B O 1
ATOM 1985 N N . GLY B 1 17 ? 15.883 7.203 -4.293 1 92.31 17 GLY B N 1
ATOM 1986 C CA . GLY B 1 17 ? 16.562 8.336 -3.688 1 92.31 17 GLY B CA 1
ATOM 1987 C C . GLY B 1 17 ? 16.906 8.117 -2.227 1 92.31 17 GLY B C 1
ATOM 1988 O O . GLY B 1 17 ? 17.516 7.102 -1.875 1 92.31 17 GLY B O 1
ATOM 1989 N N . LEU B 1 18 ? 16.469 9.008 -1.396 1 93.81 18 LEU B N 1
ATOM 1990 C CA . LEU B 1 18 ? 16.859 8.977 0.011 1 93.81 18 LEU B CA 1
ATOM 1991 C C . LEU B 1 18 ? 15.828 8.211 0.836 1 93.81 18 LEU B C 1
ATOM 1993 O O . LEU B 1 18 ? 16.047 7.957 2.023 1 93.81 18 LEU B O 1
ATOM 1997 N N . HIS B 1 19 ? 14.688 7.758 0.167 1 96 19 HIS B N 1
ATOM 1998 C CA . HIS B 1 19 ? 13.578 7.234 0.96 1 96 19 HIS B CA 1
ATOM 1999 C C . HIS B 1 19 ? 13.25 5.797 0.571 1 96 19 HIS B C 1
ATOM 2001 O O . HIS B 1 19 ? 13.336 5.434 -0.605 1 96 19 HIS B O 1
ATOM 2007 N N . PRO B 1 20 ? 12.93 4.922 1.527 1 98.12 20 PRO B N 1
ATOM 2008 C CA . PRO B 1 20 ? 12.344 3.609 1.242 1 98.12 20 PRO B CA 1
ATOM 2009 C C . PRO B 1 20 ? 10.859 3.689 0.888 1 98.12 20 PRO B C 1
ATOM 2011 O O . PRO B 1 20 ? 10.117 4.461 1.497 1 98.12 20 PRO B O 1
ATOM 2014 N N . TYR B 1 21 ? 10.461 2.953 -0.114 1 98.81 21 TYR B N 1
ATOM 2015 C CA . TYR B 1 21 ? 9.078 2.891 -0.577 1 98.81 21 TYR B CA 1
ATOM 2016 C C . TYR B 1 21 ? 8.57 1.453 -0.592 1 98.81 21 TYR B C 1
ATOM 2018 O O . TYR B 1 21 ? 9.367 0.509 -0.584 1 98.81 21 TYR B O 1
ATOM 2026 N N . HIS B 1 22 ? 7.316 1.247 -0.477 1 98.94 22 HIS B N 1
ATOM 2027 C CA . HIS B 1 22 ? 6.59 0.029 -0.821 1 98.94 22 HIS B CA 1
ATOM 2028 C C . HIS B 1 22 ? 5.93 0.15 -2.189 1 98.94 22 HIS B C 1
ATOM 2030 O O . HIS B 1 22 ? 5.258 1.146 -2.475 1 98.94 22 HIS B O 1
ATOM 2036 N N . ILE B 1 23 ? 6.133 -0.888 -3.096 1 98.88 23 ILE B N 1
ATOM 2037 C CA . ILE B 1 23 ? 5.77 -0.693 -4.496 1 98.88 23 ILE B CA 1
ATOM 2038 C C . ILE B 1 23 ? 5.043 -1.93 -5.016 1 98.88 23 ILE B C 1
ATOM 2040 O O . ILE B 1 23 ? 5.34 -3.053 -4.602 1 98.88 23 ILE B O 1
ATOM 2044 N N . ALA B 1 24 ? 4.09 -1.776 -5.809 1 98.88 24 ALA B N 1
ATOM 2045 C CA . ALA B 1 24 ? 3.396 -2.84 -6.531 1 98.88 24 ALA B CA 1
ATOM 2046 C C . ALA B 1 24 ? 3.256 -2.494 -8.008 1 98.88 24 ALA B C 1
ATOM 2048 O O . ALA B 1 24 ? 2.949 -1.352 -8.359 1 98.88 24 ALA B O 1
ATOM 2049 N N . GLY B 1 25 ? 3.533 -3.434 -8.906 1 98.81 25 GLY B N 1
ATOM 2050 C CA . GLY B 1 25 ? 3.461 -3.188 -10.336 1 98.81 25 GLY B CA 1
ATOM 2051 C C . GLY B 1 25 ? 2.055 -2.893 -10.82 1 98.81 25 GLY B C 1
ATOM 2052 O O . GLY B 1 25 ? 1.096 -3.537 -10.391 1 98.81 25 GLY B O 1
ATOM 2053 N N . ASP B 1 26 ? 1.91 -1.952 -11.695 1 98.75 26 ASP B N 1
ATOM 2054 C CA . ASP B 1 26 ? 0.638 -1.529 -12.273 1 98.75 26 ASP B CA 1
ATOM 2055 C C . ASP B 1 26 ? -0.093 -2.707 -12.906 1 98.75 26 ASP B C 1
ATOM 2057 O O . ASP B 1 26 ? -1.314 -2.824 -12.789 1 98.75 26 ASP B O 1
ATOM 2061 N N . LYS B 1 27 ? 0.624 -3.611 -13.594 1 98.56 27 LYS B N 1
ATOM 2062 C CA . LYS B 1 27 ? 0.018 -4.711 -14.336 1 98.56 27 LYS B CA 1
ATOM 2063 C C . LYS B 1 27 ? -0.737 -5.656 -13.406 1 98.56 27 LYS B C 1
ATOM 2065 O O . LYS B 1 27 ? -1.787 -6.188 -13.773 1 98.56 27 LYS B O 1
ATOM 2070 N N . TYR B 1 28 ? -0.25 -5.84 -12.156 1 98.88 28 TYR B N 1
ATOM 2071 C CA . TYR B 1 28 ? -0.942 -6.699 -11.203 1 98.88 28 TYR B CA 1
ATOM 2072 C C . TYR B 1 28 ? -2.246 -6.062 -10.742 1 98.88 28 TYR B C 1
ATOM 2074 O O . TYR B 1 28 ? -3.271 -6.738 -10.625 1 98.88 28 TYR B O 1
ATOM 2082 N N . LEU B 1 29 ? -2.188 -4.797 -10.438 1 98.94 29 LEU B N 1
ATOM 2083 C CA . LEU B 1 29 ? -3.348 -4.07 -9.938 1 98.94 29 LEU B CA 1
ATOM 2084 C C . LEU B 1 29 ? -4.438 -3.986 -11 1 98.94 29 LEU B C 1
ATOM 2086 O O . LEU B 1 29 ? -5.617 -4.207 -10.703 1 98.94 29 LEU B O 1
ATOM 2090 N N . ARG B 1 30 ? -4.074 -3.725 -12.203 1 98.62 30 ARG B N 1
ATOM 2091 C CA . ARG B 1 30 ? -5.043 -3.656 -13.289 1 98.62 30 ARG B CA 1
ATOM 2092 C C . ARG B 1 30 ? -5.637 -5.031 -13.586 1 98.62 30 ARG B C 1
ATOM 2094 O O . ARG B 1 30 ? -6.805 -5.141 -13.969 1 98.62 30 ARG B O 1
ATOM 2101 N N . ALA B 1 31 ? -4.828 -6.094 -13.43 1 98.88 31 ALA B N 1
ATOM 2102 C CA . ALA B 1 31 ? -5.336 -7.449 -13.633 1 98.88 31 ALA B CA 1
ATOM 2103 C C . ALA B 1 31 ? -6.387 -7.801 -12.578 1 98.88 31 ALA B C 1
ATOM 2105 O O . ALA B 1 31 ? -7.328 -8.547 -12.859 1 98.88 31 ALA B O 1
ATOM 2106 N N . VAL B 1 32 ? -6.242 -7.246 -11.336 1 98.94 32 VAL B N 1
ATOM 2107 C CA . VAL B 1 32 ? -7.262 -7.449 -10.312 1 98.94 32 VAL B CA 1
ATOM 2108 C C . VAL B 1 32 ? -8.555 -6.742 -10.727 1 98.94 32 VAL B C 1
ATOM 2110 O O . VAL B 1 32 ? -9.641 -7.305 -10.609 1 98.94 32 VAL B O 1
ATOM 2113 N N . VAL B 1 33 ? -8.438 -5.539 -11.234 1 98.75 33 VAL B N 1
ATOM 2114 C CA . VAL B 1 33 ? -9.609 -4.758 -11.633 1 98.75 33 VAL B CA 1
ATOM 2115 C C . VAL B 1 33 ? -10.281 -5.41 -12.836 1 98.75 33 VAL B C 1
ATOM 2117 O O . VAL B 1 33 ? -11.469 -5.742 -12.789 1 98.75 33 VAL B O 1
ATOM 2120 N N . ASN B 1 34 ? -9.492 -5.68 -13.875 1 98.44 34 ASN B N 1
ATOM 2121 C CA . ASN B 1 34 ? -10.039 -6.059 -15.172 1 98.44 34 ASN B CA 1
ATOM 2122 C C . ASN B 1 34 ? -10.297 -7.559 -15.258 1 98.44 34 ASN B C 1
ATOM 2124 O O . ASN B 1 34 ? -11.195 -8 -15.977 1 98.44 34 ASN B O 1
ATOM 2128 N N . GLY B 1 35 ? -9.508 -8.32 -14.602 1 98.75 35 GLY B N 1
ATOM 2129 C CA . GLY B 1 35 ? -9.586 -9.766 -14.703 1 98.75 35 GLY B CA 1
ATOM 2130 C C . GLY B 1 35 ? -10.383 -10.406 -13.586 1 98.75 35 GLY B C 1
ATOM 2131 O O . GLY B 1 35 ? -11.32 -11.164 -13.836 1 98.75 35 GLY B O 1
ATOM 2132 N N . ALA B 1 36 ? -10.031 -10.031 -12.359 1 98.75 36 ALA B N 1
ATOM 2133 C CA . ALA B 1 36 ? -10.648 -10.664 -11.195 1 98.75 36 ALA B CA 1
ATOM 2134 C C . ALA B 1 36 ? -11.93 -9.938 -10.789 1 98.75 36 ALA B C 1
ATOM 2136 O O . ALA B 1 36 ? -12.75 -10.484 -10.047 1 98.75 36 ALA B O 1
ATOM 2137 N N . GLY B 1 37 ? -12.133 -8.734 -11.305 1 98.38 37 GLY B N 1
ATOM 2138 C CA . GLY B 1 37 ? -13.305 -7.965 -10.914 1 98.38 37 GLY B CA 1
ATOM 2139 C C . GLY B 1 37 ? -13.297 -7.586 -9.445 1 98.38 37 GLY B C 1
ATOM 2140 O O . GLY B 1 37 ? -14.32 -7.719 -8.758 1 98.38 37 GLY B O 1
ATOM 2141 N N . GLY B 1 38 ? -12.164 -7.195 -8.922 1 98.69 38 GLY B N 1
ATOM 2142 C CA . GLY B 1 38 ? -12.047 -6.855 -7.512 1 98.69 38 GLY B CA 1
ATOM 2143 C C . GLY B 1 38 ? -11.5 -5.461 -7.277 1 98.69 38 GLY B C 1
ATOM 2144 O O . GLY B 1 38 ? -11.156 -4.754 -8.227 1 98.69 38 GLY B O 1
ATOM 2145 N N . LEU B 1 39 ? -11.523 -4.992 -6.051 1 98.81 39 LEU B N 1
ATOM 2146 C CA . LEU B 1 39 ? -10.883 -3.77 -5.574 1 98.81 39 LEU B CA 1
ATOM 2147 C C . LEU B 1 39 ? -9.484 -4.059 -5.047 1 98.81 39 LEU B C 1
ATOM 2149 O O . LEU B 1 39 ? -9.328 -4.672 -3.988 1 98.81 39 LEU B O 1
ATOM 2153 N N . PRO B 1 40 ? -8.492 -3.639 -5.777 1 98.94 40 PRO B N 1
ATOM 2154 C CA . PRO B 1 40 ? -7.129 -3.904 -5.301 1 98.94 40 PRO B CA 1
ATOM 2155 C C . PRO B 1 40 ? -6.668 -2.898 -4.25 1 98.94 40 PRO B C 1
ATOM 2157 O O . PRO B 1 40 ? -6.777 -1.687 -4.457 1 98.94 40 PRO B O 1
ATOM 2160 N N . LEU B 1 41 ? -6.223 -3.33 -3.152 1 98.94 41 LEU B N 1
ATOM 2161 C CA . LEU B 1 41 ? -5.43 -2.559 -2.203 1 98.94 41 LEU B CA 1
ATOM 2162 C C . LEU B 1 41 ? -4.074 -3.217 -1.964 1 98.94 41 LEU B C 1
ATOM 2164 O O . LEU B 1 41 ? -3.98 -4.445 -1.893 1 98.94 41 LEU B O 1
ATOM 2168 N N . ILE B 1 42 ? -3.035 -2.408 -1.88 1 99 42 ILE B N 1
ATOM 2169 C CA . ILE B 1 42 ? -1.677 -2.93 -1.783 1 99 42 ILE B CA 1
ATOM 2170 C C . ILE B 1 42 ? -1.319 -3.168 -0.318 1 99 42 ILE B C 1
ATOM 2172 O O . ILE B 1 42 ? -1.525 -2.295 0.528 1 99 42 ILE B O 1
ATOM 2176 N N . ILE B 1 43 ? -0.816 -4.355 0.017 1 98.94 43 ILE B N 1
ATOM 2177 C CA . ILE B 1 43 ? -0.333 -4.715 1.346 1 98.94 43 ILE B CA 1
ATOM 2178 C C . ILE B 1 43 ? 1.143 -4.344 1.477 1 98.94 43 ILE B C 1
ATOM 2180 O O . ILE B 1 43 ? 1.996 -4.918 0.797 1 98.94 43 ILE B O 1
ATOM 2184 N N . PRO B 1 44 ? 1.464 -3.365 2.344 1 98.94 44 PRO B N 1
ATOM 2185 C CA . PRO B 1 44 ? 2.877 -3.002 2.479 1 98.94 44 PRO B CA 1
ATOM 2186 C C . PRO B 1 44 ? 3.715 -4.113 3.107 1 98.94 44 PRO B C 1
ATOM 2188 O O . PRO B 1 44 ? 3.211 -4.879 3.934 1 98.94 44 PRO B O 1
ATOM 2191 N N . ALA B 1 45 ? 4.98 -4.207 2.668 1 98.88 45 ALA B N 1
ATOM 2192 C CA . ALA B 1 45 ? 5.926 -5.172 3.223 1 98.88 45 ALA B CA 1
ATOM 2193 C C . ALA B 1 45 ? 6.512 -4.672 4.539 1 98.88 45 ALA B C 1
ATOM 2195 O O . ALA B 1 45 ? 7.672 -4.266 4.594 1 98.88 45 ALA B O 1
ATOM 2196 N N . LEU B 1 46 ? 5.715 -4.852 5.625 1 98.75 46 LEU B N 1
ATOM 2197 C CA . LEU B 1 46 ? 6.102 -4.312 6.926 1 98.75 46 LEU B CA 1
ATOM 2198 C C . LEU B 1 46 ? 6.457 -5.434 7.895 1 98.75 46 LEU B C 1
ATOM 2200 O O . LEU B 1 46 ? 6.566 -5.203 9.102 1 98.75 46 LEU B O 1
ATOM 2204 N N . GLY B 1 47 ? 6.551 -6.633 7.406 1 97.81 47 GLY B N 1
ATOM 2205 C CA . GLY B 1 47 ? 6.906 -7.766 8.242 1 97.81 47 GLY B CA 1
ATOM 2206 C C . GLY B 1 47 ? 6.008 -7.918 9.453 1 97.81 47 GLY B C 1
ATOM 2207 O O . GLY B 1 47 ? 4.781 -7.91 9.336 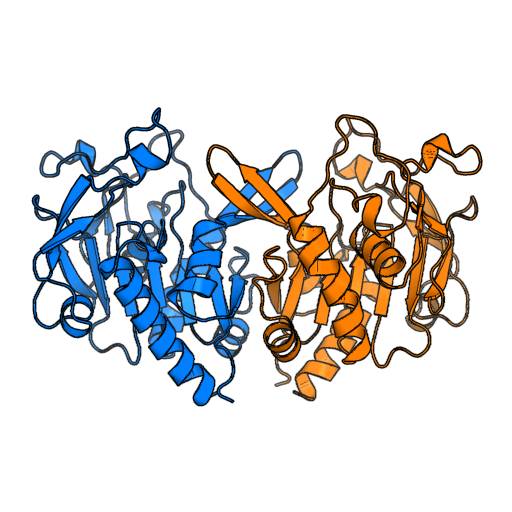1 97.81 47 GLY B O 1
ATOM 2208 N N . GLU B 1 48 ? 6.551 -7.961 10.594 1 96.56 48 GLU B N 1
ATOM 2209 C CA . GLU B 1 48 ? 5.832 -8.219 11.836 1 96.56 48 GLU B CA 1
ATOM 2210 C C . GLU B 1 48 ? 5.051 -6.988 12.289 1 96.56 48 GLU B C 1
ATOM 2212 O O . GLU B 1 48 ? 4.172 -7.082 13.148 1 96.56 48 GLU B O 1
ATOM 2217 N N . SER B 1 49 ? 5.32 -5.867 11.656 1 97.31 49 SER B N 1
ATOM 2218 C CA . SER B 1 49 ? 4.641 -4.637 12.047 1 97.31 49 SER B CA 1
ATOM 2219 C C . SER B 1 49 ? 3.209 -4.609 11.523 1 97.31 49 SER B C 1
ATOM 2221 O O . SER B 1 49 ? 2.391 -3.807 11.984 1 97.31 49 SER B O 1
ATOM 2223 N N . ILE B 1 50 ? 2.904 -5.445 10.57 1 96.62 50 ILE B N 1
ATOM 2224 C CA . ILE B 1 50 ? 1.531 -5.527 10.078 1 96.62 50 ILE B CA 1
ATOM 2225 C C . ILE B 1 50 ? 0.754 -6.559 10.898 1 96.62 50 ILE B C 1
ATOM 2227 O O . ILE B 1 50 ? 1.244 -7.66 11.148 1 96.62 50 ILE B O 1
ATOM 2231 N N . ASP B 1 51 ? -0.371 -6.191 11.445 1 96.88 51 ASP B N 1
ATOM 2232 C CA . ASP B 1 51 ? -1.249 -7.129 12.133 1 96.88 51 ASP B CA 1
ATOM 2233 C C . ASP B 1 51 ? -1.902 -8.102 11.156 1 96.88 51 ASP B C 1
ATOM 2235 O O . ASP B 1 51 ? -2.928 -7.781 10.547 1 96.88 51 ASP B O 1
ATOM 2239 N N . GLN B 1 52 ? -1.389 -9.273 11.102 1 96.5 52 GLN B N 1
ATOM 2240 C CA . GLN B 1 52 ? -1.803 -10.242 10.086 1 96.5 52 GLN B CA 1
ATOM 2241 C C . GLN B 1 52 ? -3.256 -10.664 10.297 1 96.5 52 GLN B C 1
ATOM 2243 O O . GLN B 1 52 ? -3.99 -10.875 9.328 1 96.5 52 GLN B O 1
ATOM 2248 N N . ALA B 1 53 ? -3.611 -10.891 11.539 1 96.5 53 ALA B N 1
ATOM 2249 C CA . ALA B 1 53 ? -4.988 -11.281 11.828 1 96.5 53 ALA B CA 1
ATOM 2250 C C . ALA B 1 53 ? -5.973 -10.219 11.344 1 96.5 53 ALA B C 1
ATOM 2252 O O . ALA B 1 53 ? -6.984 -10.539 10.719 1 96.5 53 ALA B O 1
ATOM 2253 N N . ALA B 1 54 ? -5.68 -8.93 11.648 1 97.12 54 ALA B N 1
ATOM 2254 C CA . ALA B 1 54 ? -6.527 -7.832 11.188 1 97.12 54 ALA B CA 1
ATOM 2255 C C . ALA B 1 54 ? -6.559 -7.762 9.664 1 97.12 54 ALA B C 1
ATOM 2257 O O . ALA B 1 54 ? -7.602 -7.477 9.07 1 97.12 54 ALA B O 1
ATOM 2258 N N . LEU B 1 55 ? -5.398 -7.992 9.055 1 98.25 55 LEU B N 1
ATOM 2259 C CA . LEU B 1 55 ? -5.312 -7.988 7.594 1 98.25 55 LEU B CA 1
ATOM 2260 C C . LEU B 1 55 ? -6.199 -9.07 6.996 1 98.25 55 LEU B C 1
ATOM 2262 O O . LEU B 1 55 ? -6.984 -8.805 6.082 1 98.25 55 LEU B O 1
ATOM 2266 N N . LEU B 1 56 ? -6.129 -10.281 7.52 1 98 56 LEU B N 1
ATOM 2267 C CA . LEU B 1 56 ? -6.879 -11.414 6.98 1 98 56 LEU B CA 1
ATOM 2268 C C . LEU B 1 56 ? -8.375 -11.211 7.16 1 98 56 LEU B C 1
ATOM 2270 O O . LEU B 1 56 ? -9.172 -11.633 6.316 1 98 56 LEU B O 1
ATOM 2274 N N . ASP B 1 57 ? -8.742 -10.5 8.188 1 96.25 57 ASP B N 1
ATOM 2275 C CA . ASP B 1 57 ? -10.148 -10.203 8.445 1 96.25 57 ASP B CA 1
ATOM 2276 C C . ASP B 1 57 ? -10.672 -9.141 7.484 1 96.25 57 ASP B C 1
ATOM 2278 O O . ASP B 1 57 ? -11.883 -9.008 7.297 1 96.25 57 ASP B O 1
ATOM 2282 N N . SER B 1 58 ? -9.766 -8.43 6.879 1 96.94 58 SER B N 1
ATOM 2283 C CA . SER B 1 58 ? -10.164 -7.238 6.133 1 96.94 58 SER B CA 1
ATOM 2284 C C . SER B 1 58 ? -10.227 -7.523 4.637 1 96.94 58 SER B C 1
ATOM 2286 O O . SER B 1 58 ? -10.781 -6.734 3.871 1 96.94 58 SER B O 1
ATOM 2288 N N . VAL B 1 59 ? -9.734 -8.703 4.191 1 98.25 59 VAL B N 1
ATOM 2289 C CA . VAL B 1 59 ? -9.617 -8.914 2.752 1 98.25 59 VAL B CA 1
ATOM 2290 C C . VAL B 1 59 ? -10.438 -10.133 2.342 1 98.25 59 VAL B C 1
ATOM 2292 O O . VAL B 1 59 ? -10.766 -10.977 3.178 1 98.25 59 VAL B O 1
ATOM 2295 N N . ASP B 1 60 ? -10.719 -10.172 0.99 1 98.69 60 ASP B N 1
ATOM 2296 C CA . ASP B 1 60 ? -11.516 -11.266 0.425 1 98.69 60 ASP B CA 1
ATOM 2297 C C . ASP B 1 60 ? -10.656 -12.164 -0.462 1 98.69 60 ASP B C 1
ATOM 2299 O O . ASP B 1 60 ? -11.117 -13.203 -0.927 1 98.69 60 ASP B O 1
ATOM 2303 N N . GLY B 1 61 ? -9.461 -11.836 -0.706 1 98.88 61 GLY B N 1
ATOM 2304 C CA . GLY B 1 61 ? -8.469 -12.57 -1.47 1 98.88 61 GLY B CA 1
ATOM 2305 C C . GLY B 1 61 ? -7.086 -11.938 -1.409 1 98.88 61 GLY B C 1
ATOM 2306 O O . GLY B 1 61 ? -6.941 -10.781 -1.009 1 98.88 61 GLY B O 1
ATOM 2307 N N . LEU B 1 62 ? -6.094 -12.68 -1.722 1 98.94 62 LEU B N 1
ATOM 2308 C CA . LEU B 1 62 ? -4.715 -12.203 -1.71 1 98.94 62 LEU B CA 1
ATOM 2309 C C . LEU B 1 62 ? -4 -12.57 -3.006 1 98.94 62 LEU B C 1
ATOM 2311 O O . LEU B 1 62 ? -4.023 -13.734 -3.424 1 98.94 62 LEU B O 1
ATOM 2315 N N . LEU B 1 63 ? -3.453 -11.609 -3.646 1 99 63 LEU B N 1
ATOM 2316 C CA . LEU B 1 63 ? -2.568 -11.812 -4.789 1 99 63 LEU B CA 1
ATOM 2317 C C . LEU B 1 63 ? -1.114 -11.562 -4.398 1 99 63 LEU B C 1
ATOM 2319 O O . LEU B 1 63 ? -0.753 -10.445 -4.02 1 99 63 LEU B O 1
ATOM 2323 N N . PHE B 1 64 ? -0.304 -12.586 -4.422 1 98.94 64 PHE B N 1
ATOM 2324 C CA . PHE B 1 64 ? 1.137 -12.484 -4.227 1 98.94 64 PHE B CA 1
ATOM 2325 C C . PHE B 1 64 ? 1.851 -12.281 -5.555 1 98.94 64 PHE B C 1
ATOM 2327 O O . PHE B 1 64 ? 1.889 -13.188 -6.391 1 98.94 64 PHE B O 1
ATOM 2334 N N . THR B 1 65 ? 2.447 -11.164 -5.742 1 98.94 65 THR B N 1
ATOM 2335 C CA . THR B 1 65 ? 2.947 -10.734 -7.043 1 98.94 65 THR B CA 1
ATOM 2336 C C . THR B 1 65 ? 4.301 -11.367 -7.34 1 98.94 65 THR B C 1
ATOM 2338 O O . THR B 1 65 ? 4.941 -11.93 -6.445 1 98.94 65 THR B O 1
ATOM 2341 N N . GLY B 1 66 ? 4.727 -11.234 -8.602 1 98.75 66 GLY B N 1
ATOM 2342 C CA . GLY B 1 66 ? 6.129 -11.445 -8.938 1 98.75 66 GLY B CA 1
ATOM 2343 C C . GLY B 1 66 ? 7.031 -10.32 -8.477 1 98.75 66 GLY B C 1
ATOM 2344 O O . GLY B 1 66 ? 6.555 -9.328 -7.918 1 98.75 66 GLY B O 1
ATOM 2345 N N . SER B 1 67 ? 8.289 -10.539 -8.664 1 98.44 67 SER B N 1
ATOM 2346 C CA . SER B 1 67 ? 9.281 -9.547 -8.273 1 98.44 67 SER B CA 1
ATOM 2347 C C . SER B 1 67 ? 10.633 -9.836 -8.93 1 98.44 67 SER B C 1
ATOM 2349 O O . SER B 1 67 ? 10.969 -10.992 -9.195 1 98.44 67 SER B O 1
ATOM 2351 N N . PRO B 1 68 ? 11.391 -8.734 -9.195 1 96.31 68 PRO B N 1
ATOM 2352 C CA . PRO B 1 68 ? 12.781 -8.984 -9.594 1 96.31 68 PRO B CA 1
ATOM 2353 C C . PRO B 1 68 ? 13.617 -9.562 -8.461 1 96.31 68 PRO B C 1
ATOM 2355 O O . PRO B 1 68 ? 14.688 -10.133 -8.703 1 96.31 68 PRO B O 1
ATOM 2358 N N . SER B 1 69 ? 13.203 -9.383 -7.199 1 98.19 69 SER B N 1
ATOM 2359 C CA . SER B 1 69 ? 13.945 -9.938 -6.074 1 98.19 69 SER B CA 1
ATOM 2360 C C . SER B 1 69 ? 13.656 -11.43 -5.902 1 98.19 69 SER B C 1
ATOM 2362 O O . SER B 1 69 ? 12.625 -11.922 -6.352 1 98.19 69 SER B O 1
ATOM 2364 N N . ASN B 1 70 ? 14.57 -12.086 -5.277 1 98.5 70 ASN B N 1
ATOM 2365 C CA . ASN B 1 70 ? 14.461 -13.516 -5.008 1 98.5 70 ASN B CA 1
ATOM 2366 C C . ASN B 1 70 ? 14.148 -13.789 -3.541 1 98.5 70 ASN B C 1
ATOM 2368 O O . ASN B 1 70 ? 14.539 -13.016 -2.664 1 98.5 70 ASN B O 1
ATOM 2372 N N . VAL B 1 71 ? 13.406 -14.906 -3.301 1 98.81 71 VAL B N 1
ATOM 2373 C CA . VAL B 1 71 ? 13.242 -15.383 -1.93 1 98.81 71 VAL B CA 1
ATOM 2374 C C . VAL B 1 71 ? 14.617 -15.68 -1.323 1 98.81 71 VAL B C 1
ATOM 2376 O O . VAL B 1 71 ? 15.469 -16.297 -1.97 1 98.81 71 VAL B O 1
ATOM 2379 N N . GLU B 1 72 ? 14.852 -15.211 -0.125 1 98.69 72 GLU B N 1
ATOM 2380 C CA . GLU B 1 72 ? 16.141 -15.43 0.515 1 98.69 72 GLU B CA 1
ATOM 2381 C C . GLU B 1 72 ? 16.375 -16.906 0.793 1 98.69 72 GLU B C 1
ATOM 2383 O O . GLU B 1 72 ? 15.484 -17.609 1.274 1 98.69 72 GLU B O 1
ATOM 2388 N N . PRO B 1 73 ? 17.625 -17.391 0.548 1 98.5 73 PRO B N 1
ATOM 2389 C CA . PRO B 1 73 ? 17.938 -18.812 0.657 1 98.5 73 PRO B CA 1
ATOM 2390 C C . PRO B 1 73 ? 17.703 -19.375 2.062 1 98.5 73 PRO B C 1
ATOM 2392 O O . PRO B 1 73 ? 17.375 -20.547 2.221 1 98.5 73 PRO B O 1
ATOM 2395 N N . ARG B 1 74 ? 17.812 -18.594 3.135 1 98.19 74 ARG B N 1
ATOM 2396 C CA . ARG B 1 74 ? 17.656 -19.062 4.508 1 98.19 74 ARG B CA 1
ATOM 2397 C C . ARG B 1 74 ? 16.25 -19.625 4.742 1 98.19 74 ARG B C 1
ATOM 2399 O O . ARG B 1 74 ? 16.062 -20.453 5.633 1 98.19 74 ARG B O 1
ATOM 2406 N N . HIS B 1 75 ? 15.297 -19.234 3.957 1 98.62 75 HIS B N 1
ATOM 2407 C CA . HIS B 1 75 ? 13.914 -19.641 4.164 1 98.62 75 HIS B CA 1
ATOM 2408 C C . HIS B 1 75 ? 13.656 -21.031 3.584 1 98.62 75 HIS B C 1
ATOM 2410 O O . HIS B 1 75 ? 12.617 -21.641 3.854 1 98.62 75 HIS B O 1
ATOM 2416 N N . TYR B 1 76 ? 14.594 -21.547 2.787 1 98.5 76 TYR B N 1
ATOM 2417 C CA . TYR B 1 76 ? 14.398 -22.875 2.207 1 98.5 76 TYR B CA 1
ATOM 2418 C C . TYR B 1 76 ? 15.688 -23.688 2.246 1 98.5 76 TYR B C 1
ATOM 2420 O O . TYR B 1 76 ? 15.906 -24.562 1.407 1 98.5 76 TYR B O 1
ATOM 2428 N N . SER B 1 77 ? 16.656 -23.312 3.135 1 97.38 77 SER B N 1
ATOM 2429 C CA . SER B 1 77 ? 17.922 -24 3.404 1 97.38 77 SER B CA 1
ATOM 2430 C C . SER B 1 77 ? 18.781 -24.094 2.146 1 97.38 77 SER B C 1
ATOM 2432 O O . SER B 1 77 ? 19.359 -25.141 1.863 1 97.38 77 SER B O 1
ATOM 2434 N N . GLY B 1 78 ? 18.719 -23.062 1.351 1 95.81 78 GLY B N 1
ATOM 2435 C CA . GLY B 1 78 ? 19.531 -22.984 0.152 1 95.81 78 GLY B CA 1
ATOM 2436 C C . GLY B 1 78 ? 20.922 -22.438 0.409 1 95.81 78 GLY B C 1
ATOM 2437 O O . GLY B 1 78 ? 21.188 -21.859 1.471 1 95.81 78 GLY B O 1
ATOM 2438 N N . PRO B 1 79 ? 21.797 -22.672 -0.529 1 95.62 79 PRO B N 1
ATOM 2439 C CA . PRO B 1 79 ? 23.109 -22.047 -0.404 1 95.62 79 PRO B CA 1
ATOM 2440 C C . PRO B 1 79 ? 23.062 -20.516 -0.506 1 95.62 79 PRO B C 1
ATOM 2442 O O . PRO B 1 79 ? 22.047 -19.969 -0.915 1 95.62 79 PRO B O 1
ATOM 2445 N N . ALA B 1 80 ? 24.156 -19.906 -0.176 1 97 80 ALA B N 1
ATOM 2446 C CA . ALA B 1 80 ? 24.234 -18.453 -0.276 1 97 80 ALA B CA 1
ATOM 2447 C C . ALA B 1 80 ? 24.047 -17.984 -1.718 1 97 80 ALA B C 1
ATOM 2449 O O . ALA B 1 80 ? 24.547 -18.609 -2.65 1 97 80 ALA B O 1
ATOM 2450 N N . SER B 1 81 ? 23.281 -16.891 -1.856 1 96.44 81 SER B N 1
ATOM 2451 C CA . SER B 1 81 ? 23.062 -16.344 -3.188 1 96.44 81 SER B CA 1
ATOM 2452 C C . SER B 1 81 ? 24.344 -15.734 -3.758 1 96.44 81 SER B C 1
ATOM 2454 O O . SER B 1 81 ? 25.203 -15.289 -3.008 1 96.44 81 SER B O 1
ATOM 2456 N N . GLU B 1 82 ? 24.453 -15.703 -5.055 1 96 82 GLU B N 1
ATOM 2457 C CA . GLU B 1 82 ? 25.531 -14.992 -5.723 1 96 82 GLU B CA 1
ATOM 2458 C C . GLU B 1 82 ? 25.516 -13.508 -5.363 1 96 82 GLU B C 1
ATOM 2460 O O . GLU B 1 82 ? 24.453 -12.906 -5.242 1 96 82 GLU B O 1
ATOM 2465 N N . PRO B 1 83 ? 26.75 -12.977 -5.301 1 95.69 83 PRO B N 1
ATOM 2466 C CA . PRO B 1 83 ? 26.797 -11.539 -5.047 1 95.69 83 PRO B CA 1
ATOM 2467 C C . PRO B 1 83 ? 25.984 -10.727 -6.051 1 95.69 83 PRO B C 1
ATOM 2469 O O . PRO B 1 83 ? 26 -11.031 -7.246 1 95.69 83 PRO B O 1
ATOM 2472 N N . GLY B 1 84 ? 25.25 -9.797 -5.539 1 95.5 84 GLY B N 1
ATOM 2473 C CA . GLY B 1 84 ? 24.484 -8.938 -6.426 1 95.5 84 GLY B CA 1
ATOM 2474 C C . GLY B 1 84 ? 23.047 -9.398 -6.605 1 95.5 84 GLY B C 1
ATOM 2475 O O . GLY B 1 84 ? 22.234 -8.672 -7.168 1 95.5 84 GLY B O 1
ATOM 2476 N N . THR B 1 85 ? 22.719 -10.633 -6.094 1 97.19 85 THR B N 1
ATOM 2477 C CA . THR B 1 85 ? 21.344 -11.117 -6.152 1 97.19 85 THR B CA 1
ATOM 2478 C C . THR B 1 85 ? 20.406 -10.211 -5.348 1 97.19 85 THR B C 1
ATOM 2480 O O . THR B 1 85 ? 20.719 -9.859 -4.207 1 97.19 85 THR B O 1
ATOM 2483 N N . LEU B 1 86 ? 19.328 -9.773 -5.992 1 97.38 86 LEU B N 1
ATOM 2484 C CA . LEU B 1 86 ? 18.359 -8.93 -5.301 1 97.38 86 LEU B CA 1
ATOM 2485 C C . LEU B 1 86 ? 17.5 -9.75 -4.352 1 97.38 86 LEU B C 1
ATOM 2487 O O . LEU B 1 86 ? 16.953 -10.781 -4.746 1 97.38 86 LEU B O 1
ATOM 2491 N N . HIS B 1 87 ? 17.438 -9.336 -3.121 1 98.44 87 HIS B N 1
ATOM 2492 C CA . HIS B 1 87 ? 16.531 -9.883 -2.111 1 98.44 87 HIS B CA 1
ATOM 2493 C C . HIS B 1 87 ? 15.672 -8.797 -1.488 1 98.44 87 HIS B C 1
ATOM 2495 O O . HIS B 1 87 ? 15.938 -7.605 -1.677 1 98.44 87 HIS B O 1
ATOM 2501 N N . ASP B 1 88 ? 14.641 -9.172 -0.843 1 98.56 88 ASP B N 1
ATOM 2502 C CA . ASP B 1 88 ? 13.742 -8.289 -0.106 1 98.56 88 ASP B CA 1
ATOM 2503 C C . ASP B 1 88 ? 13.266 -8.953 1.186 1 98.56 88 ASP B C 1
ATOM 2505 O O . ASP B 1 88 ? 12.203 -9.586 1.212 1 98.56 88 ASP B O 1
ATOM 2509 N N . SER B 1 89 ? 14.055 -8.766 2.207 1 98.44 89 SER B N 1
ATOM 2510 C CA . SER B 1 89 ? 13.812 -9.445 3.477 1 98.44 89 SER B CA 1
ATOM 2511 C C . SER B 1 89 ? 12.477 -9.016 4.086 1 98.44 89 SER B C 1
ATOM 2513 O O . SER B 1 89 ? 11.812 -9.805 4.754 1 98.44 89 SER B O 1
ATOM 2515 N N . ASP B 1 90 ? 12.102 -7.762 3.9 1 98.56 90 ASP B N 1
ATOM 2516 C CA . ASP B 1 90 ? 10.82 -7.281 4.422 1 98.56 90 ASP B CA 1
ATOM 2517 C C . ASP B 1 90 ? 9.656 -7.965 3.719 1 98.56 90 ASP B C 1
ATOM 2519 O O . ASP B 1 90 ? 8.664 -8.32 4.355 1 98.56 90 ASP B O 1
ATOM 2523 N N . ARG B 1 91 ? 9.758 -8.148 2.42 1 98.62 91 ARG B N 1
ATOM 2524 C CA . ARG B 1 91 ? 8.742 -8.891 1.683 1 98.62 91 ARG B CA 1
ATOM 2525 C C . ARG B 1 91 ? 8.656 -10.328 2.17 1 98.62 91 ARG B C 1
ATOM 2527 O O . ARG B 1 91 ? 7.562 -10.844 2.418 1 98.62 91 ARG B O 1
ATOM 2534 N N . ASP B 1 92 ? 9.859 -10.969 2.307 1 98.88 92 ASP B N 1
ATOM 2535 C CA . ASP B 1 92 ? 9.852 -12.336 2.811 1 98.88 92 ASP B CA 1
ATOM 2536 C C . ASP B 1 92 ? 9.148 -12.422 4.164 1 98.88 92 ASP B C 1
ATOM 2538 O O . ASP B 1 92 ? 8.312 -13.297 4.379 1 98.88 92 ASP B O 1
ATOM 2542 N N . ALA B 1 93 ? 9.453 -11.484 5.047 1 98.69 93 ALA B N 1
ATOM 2543 C CA . ALA B 1 93 ? 8.922 -11.484 6.41 1 98.69 93 ALA B CA 1
ATOM 2544 C C . ALA B 1 93 ? 7.414 -11.242 6.414 1 98.69 93 ALA B C 1
ATOM 2546 O O . ALA B 1 93 ? 6.719 -11.641 7.352 1 98.69 93 ALA B O 1
ATOM 2547 N N . THR B 1 94 ? 6.883 -10.648 5.391 1 98.81 94 THR B N 1
ATOM 2548 C CA . THR B 1 94 ? 5.461 -10.352 5.293 1 98.81 94 THR B CA 1
ATOM 2549 C C . THR B 1 94 ? 4.711 -11.484 4.602 1 98.81 94 THR B C 1
ATOM 2551 O O . THR B 1 94 ? 3.715 -11.984 5.125 1 98.81 94 THR B O 1
ATOM 2554 N N . THR B 1 95 ? 5.215 -11.992 3.482 1 98.81 95 THR B N 1
ATOM 2555 C CA . THR B 1 95 ? 4.426 -12.828 2.582 1 98.81 95 THR B CA 1
ATOM 2556 C C . THR B 1 95 ? 4.484 -14.289 3.01 1 98.81 95 THR B C 1
ATOM 2558 O O . THR B 1 95 ? 3.498 -15.023 2.883 1 98.81 95 THR B O 1
ATOM 2561 N N . LEU B 1 96 ? 5.66 -14.742 3.498 1 98.81 96 LEU B N 1
ATOM 2562 C CA . LEU B 1 96 ? 5.805 -16.172 3.773 1 98.81 96 LEU B CA 1
ATOM 2563 C C . LEU B 1 96 ? 4.844 -16.609 4.871 1 98.81 96 LEU B C 1
ATOM 2565 O O . LEU B 1 96 ? 4.074 -17.562 4.684 1 98.81 96 LEU B O 1
ATOM 2569 N N . PRO B 1 97 ? 4.77 -15.906 6.004 1 98.56 97 PRO B N 1
ATOM 2570 C CA . PRO B 1 97 ? 3.754 -16.312 6.98 1 98.56 97 PRO B CA 1
ATOM 2571 C C . PRO B 1 97 ? 2.332 -16.016 6.508 1 98.56 97 PRO B C 1
ATOM 2573 O O . PRO B 1 97 ? 1.397 -16.75 6.867 1 98.56 97 PRO B O 1
ATOM 2576 N N . LEU B 1 98 ? 2.117 -15.008 5.707 1 98.75 98 LEU B N 1
ATOM 2577 C CA . LEU B 1 98 ? 0.798 -14.578 5.254 1 98.75 98 LEU B CA 1
ATOM 2578 C C . LEU B 1 98 ? 0.167 -15.633 4.344 1 98.75 98 LEU B C 1
ATOM 2580 O O . LEU B 1 98 ? -1.042 -15.867 4.41 1 98.75 98 LEU B O 1
ATOM 2584 N N . VAL B 1 99 ? 0.975 -16.234 3.443 1 98.38 99 VAL B N 1
ATOM 2585 C CA . VAL B 1 99 ? 0.479 -17.281 2.539 1 98.38 99 VAL B CA 1
ATOM 2586 C C . VAL B 1 99 ? -0.138 -18.406 3.346 1 98.38 99 VAL B C 1
ATOM 2588 O O . VAL B 1 99 ? -1.265 -18.828 3.076 1 98.38 99 VAL B O 1
ATOM 2591 N N . ARG B 1 100 ? 0.545 -18.875 4.316 1 97.44 100 ARG B N 1
ATOM 2592 C CA . ARG B 1 100 ? 0.087 -20 5.133 1 97.44 100 ARG B CA 1
ATOM 2593 C C . ARG B 1 100 ? -1.167 -19.625 5.918 1 97.44 100 ARG B C 1
ATOM 2595 O O . ARG B 1 100 ? -2.141 -20.391 5.934 1 97.44 100 ARG B O 1
ATOM 2602 N N . ALA B 1 101 ? -1.114 -18.484 6.574 1 98.25 101 ALA B N 1
ATOM 2603 C CA . ALA B 1 101 ? -2.236 -18.047 7.395 1 98.25 101 ALA B CA 1
ATOM 2604 C C . ALA B 1 101 ? -3.492 -17.844 6.547 1 98.25 101 ALA B C 1
ATOM 2606 O O . ALA B 1 101 ? -4.598 -18.188 6.977 1 98.25 101 ALA B O 1
ATOM 2607 N N . ALA B 1 102 ? -3.316 -17.312 5.348 1 98.69 102 ALA B N 1
ATOM 2608 C CA . ALA B 1 102 ? -4.449 -17.062 4.465 1 98.69 102 ALA B CA 1
ATOM 2609 C C . ALA B 1 102 ? -5.102 -18.375 4.012 1 98.69 102 ALA B C 1
ATOM 2611 O O . ALA B 1 102 ? -6.328 -18.5 4.035 1 98.69 102 ALA B O 1
ATOM 2612 N N . ILE B 1 103 ? -4.297 -19.312 3.598 1 98.19 103 ILE B N 1
ATOM 2613 C CA . ILE B 1 103 ? -4.805 -20.594 3.113 1 98.19 103 ILE B CA 1
ATOM 2614 C C . ILE B 1 103 ? -5.492 -21.328 4.254 1 98.19 103 ILE B C 1
ATOM 2616 O O . ILE B 1 103 ? -6.566 -21.906 4.07 1 98.19 103 ILE B O 1
ATOM 2620 N N . ASP B 1 104 ? -4.871 -21.281 5.43 1 97.31 104 ASP B N 1
ATOM 2621 C CA . ASP B 1 104 ? -5.469 -21.922 6.602 1 97.31 104 ASP B CA 1
ATOM 2622 C C . ASP B 1 104 ? -6.824 -21.297 6.934 1 97.31 104 ASP B C 1
ATOM 2624 O O . ASP B 1 104 ? -7.738 -21.984 7.383 1 97.31 104 ASP B O 1
ATOM 2628 N N . ALA B 1 105 ? -6.973 -20.016 6.73 1 97.5 105 ALA B N 1
ATOM 2629 C CA . ALA B 1 105 ? -8.188 -19.281 7.059 1 97.5 105 ALA B CA 1
ATOM 2630 C C . ALA B 1 105 ? -9.227 -19.406 5.949 1 97.5 105 ALA B C 1
ATOM 2632 O O . ALA B 1 105 ? -10.352 -18.922 6.082 1 97.5 105 ALA B O 1
ATOM 2633 N N . GLY B 1 106 ? -8.898 -20.062 4.801 1 97.94 106 GLY B N 1
ATOM 2634 C CA . GLY B 1 106 ? -9.812 -20.234 3.686 1 97.94 106 GLY B CA 1
ATOM 2635 C C . GLY B 1 106 ? -9.961 -18.984 2.84 1 97.94 106 GLY B C 1
ATOM 2636 O O . GLY B 1 106 ? -11.023 -18.734 2.268 1 97.94 106 GLY B O 1
ATOM 2637 N N . ILE B 1 107 ? -8.984 -18.141 2.838 1 98.75 107 ILE B N 1
ATOM 2638 C CA . ILE B 1 107 ? -8.953 -16.969 1.983 1 98.75 107 ILE B CA 1
ATOM 2639 C C . ILE B 1 107 ? -8.359 -17.328 0.623 1 98.75 107 ILE B C 1
ATOM 2641 O O . ILE B 1 107 ? -7.289 -17.938 0.546 1 98.75 107 ILE B O 1
ATOM 2645 N N . PRO B 1 108 ? -9.062 -17 -0.517 1 98.94 108 PRO B N 1
ATOM 2646 C CA . PRO B 1 108 ? -8.508 -17.297 -1.843 1 98.94 108 PRO B CA 1
ATOM 2647 C C . PRO B 1 108 ? -7.137 -16.672 -2.062 1 98.94 108 PRO B C 1
ATOM 2649 O O . PRO B 1 108 ? -6.918 -15.516 -1.684 1 98.94 108 PRO B O 1
ATOM 2652 N N . VAL B 1 109 ? -6.23 -17.422 -2.66 1 98.94 109 VAL B N 1
ATOM 2653 C CA . VAL B 1 109 ? -4.855 -16.984 -2.863 1 98.94 109 VAL B CA 1
ATOM 2654 C C . VAL B 1 109 ? -4.426 -17.281 -4.301 1 98.94 109 VAL B C 1
ATOM 2656 O O . VAL B 1 109 ? -4.656 -18.375 -4.812 1 98.94 109 VAL B O 1
ATOM 2659 N N . LEU B 1 110 ? -3.854 -16.281 -4.969 1 99 110 LEU B N 1
ATOM 2660 C CA . LEU B 1 110 ? -3.164 -16.453 -6.246 1 99 110 LEU B CA 1
ATOM 2661 C C . LEU B 1 110 ? -1.72 -15.977 -6.148 1 99 110 LEU B C 1
ATOM 2663 O O . LEU B 1 110 ? -1.466 -14.82 -5.82 1 99 110 LEU B O 1
ATOM 2667 N N . GLY B 1 111 ? -0.771 -16.828 -6.305 1 98.94 111 GLY B N 1
ATOM 2668 C CA . GLY B 1 111 ? 0.64 -16.484 -6.375 1 98.94 111 GLY B CA 1
ATOM 2669 C C . GLY B 1 111 ? 1.177 -16.453 -7.797 1 98.94 111 GLY B C 1
ATOM 2670 O O . GLY B 1 111 ? 0.908 -17.359 -8.586 1 98.94 111 GLY B O 1
ATOM 2671 N N . ILE B 1 112 ? 1.924 -15.43 -8.164 1 98.94 112 ILE B N 1
ATOM 2672 C CA . ILE B 1 112 ? 2.457 -15.281 -9.508 1 98.94 112 ILE B CA 1
ATOM 2673 C C . ILE B 1 112 ? 3.977 -15.133 -9.453 1 98.94 112 ILE B C 1
ATOM 2675 O O . ILE B 1 112 ? 4.496 -14.266 -8.734 1 98.94 112 ILE B O 1
ATOM 2679 N N . CYS B 1 113 ? 4.715 -15.953 -10.227 1 98.88 113 CYS B N 1
ATOM 2680 C CA . CYS B 1 113 ? 6.168 -15.93 -10.344 1 98.88 113 CYS B CA 1
ATOM 2681 C C . CYS B 1 113 ? 6.824 -16.031 -8.969 1 98.88 113 CYS B C 1
ATOM 2683 O O . CYS B 1 113 ? 6.82 -17.094 -8.352 1 98.88 113 CYS B O 1
ATOM 2685 N N . ARG B 1 114 ? 7.273 -14.914 -8.359 1 98.88 114 ARG B N 1
ATOM 2686 C CA . ARG B 1 114 ? 7.824 -14.992 -7.008 1 98.88 114 ARG B CA 1
ATOM 2687 C C . ARG B 1 114 ? 6.766 -15.438 -6.008 1 98.88 114 ARG B C 1
ATOM 2689 O O . ARG B 1 114 ? 7.074 -16.141 -5.043 1 98.88 114 ARG B O 1
ATOM 2696 N N . GLY B 1 115 ? 5.516 -14.977 -6.129 1 98.94 115 GLY B N 1
ATOM 2697 C CA . GLY B 1 115 ? 4.426 -15.422 -5.277 1 98.94 115 GLY B CA 1
ATOM 2698 C C . GLY B 1 115 ? 4.223 -16.922 -5.301 1 98.94 115 GLY B C 1
ATOM 2699 O O . GLY B 1 115 ? 3.932 -17.531 -4.27 1 98.94 115 GLY B O 1
ATOM 2700 N N . PHE B 1 116 ? 4.359 -17.5 -6.5 1 98.88 116 PHE B N 1
ATOM 2701 C CA . PHE B 1 116 ? 4.348 -18.938 -6.668 1 98.88 116 PHE B CA 1
ATOM 2702 C C . PHE B 1 116 ? 5.492 -19.578 -5.891 1 98.88 116 PHE B C 1
ATOM 2704 O O . PHE B 1 116 ? 5.301 -20.594 -5.207 1 98.88 116 PHE B O 1
ATOM 2711 N N . GLN B 1 117 ? 6.684 -19.031 -6.004 1 98.94 117 GLN B N 1
ATOM 2712 C CA . GLN B 1 117 ? 7.859 -19.516 -5.293 1 98.94 117 GLN B CA 1
ATOM 2713 C C . GLN B 1 117 ? 7.684 -19.375 -3.783 1 98.94 117 GLN B C 1
ATOM 2715 O O . GLN B 1 117 ? 8.039 -20.281 -3.027 1 98.94 117 GLN B O 1
ATOM 2720 N N . GLU B 1 118 ? 7.113 -18.266 -3.332 1 98.94 118 GLU B N 1
ATOM 2721 C CA . GLU B 1 118 ? 6.824 -18.047 -1.919 1 98.94 118 GLU B CA 1
ATOM 2722 C C . GLU B 1 118 ? 5.855 -19.078 -1.376 1 98.94 118 GLU B C 1
ATOM 2724 O O . GLU B 1 118 ? 5.992 -19.531 -0.237 1 98.94 118 GLU B O 1
ATOM 2729 N N . MET B 1 119 ? 4.84 -19.469 -2.17 1 98.88 119 MET B N 1
ATOM 2730 C CA . MET B 1 119 ? 3.895 -20.5 -1.745 1 98.88 119 MET B CA 1
ATOM 2731 C C . MET B 1 119 ? 4.613 -21.812 -1.464 1 98.88 119 MET B C 1
ATOM 2733 O O . MET B 1 119 ? 4.398 -22.438 -0.421 1 98.88 119 MET B O 1
ATOM 2737 N N . ASN B 1 120 ? 5.496 -22.234 -2.381 1 98.94 120 ASN B N 1
ATOM 2738 C CA . ASN B 1 120 ? 6.242 -23.484 -2.176 1 98.94 120 ASN B CA 1
ATOM 2739 C C . ASN B 1 120 ? 7.117 -23.406 -0.928 1 98.94 120 ASN B C 1
ATOM 2741 O O . ASN B 1 120 ? 7.117 -24.328 -0.111 1 98.94 120 ASN B O 1
ATOM 2745 N N . VAL B 1 121 ? 7.844 -22.297 -0.796 1 98.94 121 VAL B N 1
ATOM 2746 C CA . VAL B 1 121 ? 8.766 -22.141 0.321 1 98.94 121 VAL B CA 1
ATOM 2747 C C . VAL B 1 121 ? 7.988 -22.062 1.632 1 98.94 121 VAL B C 1
ATOM 2749 O O . VAL B 1 121 ? 8.398 -22.641 2.639 1 98.94 121 VAL B O 1
ATOM 2752 N N . ALA B 1 122 ? 6.883 -21.375 1.691 1 98.75 122 ALA B N 1
ATOM 2753 C CA . ALA B 1 122 ? 6.066 -21.234 2.891 1 98.75 122 ALA B CA 1
ATOM 2754 C C . ALA B 1 122 ? 5.586 -22.594 3.402 1 98.75 122 ALA B C 1
ATOM 2756 O O . ALA B 1 122 ? 5.387 -22.766 4.605 1 98.75 122 ALA B O 1
ATOM 2757 N N . PHE B 1 123 ? 5.402 -23.578 2.508 1 98.44 123 PHE B N 1
ATOM 2758 C CA . PHE B 1 123 ? 4.91 -24.891 2.881 1 98.44 123 PHE B CA 1
ATOM 2759 C C . PHE B 1 123 ? 6.066 -25.859 3.121 1 98.44 123 PHE B C 1
ATOM 2761 O O . PHE B 1 123 ? 5.852 -27.031 3.424 1 98.44 123 PHE B O 1
ATOM 2768 N N . GLY B 1 124 ? 7.328 -25.344 2.934 1 98.56 124 GLY B N 1
ATOM 2769 C CA . GLY B 1 124 ? 8.484 -26.141 3.334 1 98.56 124 GLY B CA 1
ATOM 2770 C C . GLY B 1 124 ? 9.266 -26.703 2.16 1 98.56 124 GLY B C 1
ATOM 2771 O O . GLY B 1 124 ? 10.133 -27.547 2.336 1 98.56 124 GLY B O 1
ATOM 2772 N N . GLY B 1 125 ? 8.922 -26.281 0.929 1 98.81 125 GLY B N 1
ATOM 2773 C CA . GLY B 1 125 ? 9.688 -26.672 -0.244 1 98.81 125 GLY B CA 1
ATOM 2774 C C . GLY B 1 125 ? 10.977 -25.891 -0.405 1 98.81 125 GLY B C 1
ATOM 2775 O O . GLY B 1 125 ? 11.312 -25.062 0.441 1 98.81 125 GLY B O 1
ATOM 2776 N N . SER B 1 126 ? 11.68 -26.188 -1.492 1 98.81 126 SER B N 1
ATOM 2777 C CA . SER B 1 126 ? 12.938 -25.5 -1.77 1 98.81 126 SER B CA 1
ATOM 2778 C C . SER B 1 126 ? 12.992 -25.016 -3.217 1 98.81 126 SER B C 1
ATOM 2780 O O . SER B 1 126 ? 12.148 -25.391 -4.035 1 98.81 126 SER B O 1
ATOM 2782 N N . LEU B 1 127 ? 13.977 -24.172 -3.502 1 98.81 127 LEU B N 1
ATOM 2783 C CA . LEU B 1 127 ? 14.117 -23.578 -4.828 1 98.81 127 LEU B CA 1
ATOM 2784 C C . LEU B 1 127 ? 15.523 -23.797 -5.371 1 98.81 127 LEU B C 1
ATOM 2786 O O . LEU B 1 127 ? 16.5 -23.734 -4.617 1 98.81 127 LEU B O 1
ATOM 2790 N N . HIS B 1 128 ? 15.555 -24.031 -6.684 1 98.38 128 HIS B N 1
ATOM 2791 C CA . HIS B 1 128 ? 16.797 -23.688 -7.383 1 98.38 128 HIS B CA 1
ATOM 2792 C C . HIS B 1 128 ? 16.984 -22.188 -7.484 1 98.38 128 HIS B C 1
ATOM 2794 O O . HIS B 1 128 ? 16.062 -21.469 -7.883 1 98.38 128 HIS B O 1
ATOM 2800 N N . GLN B 1 129 ? 18.156 -21.703 -7.18 1 97.94 129 GLN B N 1
ATOM 2801 C CA . GLN B 1 129 ? 18.406 -20.281 -7.281 1 97.94 129 GLN B CA 1
ATOM 2802 C C . GLN B 1 129 ? 18.594 -19.844 -8.734 1 97.94 129 GLN B C 1
ATOM 2804 O O . GLN B 1 129 ? 18.266 -18.719 -9.102 1 97.94 129 GLN B O 1
ATOM 2809 N N . LYS B 1 130 ? 19.172 -20.75 -9.469 1 97.25 130 LYS B N 1
ATOM 2810 C CA . LYS B 1 130 ? 19.438 -20.547 -10.891 1 97.25 130 LYS B CA 1
ATOM 2811 C C . LYS B 1 130 ? 19.062 -21.797 -11.695 1 97.25 130 LYS B C 1
ATOM 2813 O O . LYS B 1 130 ? 19.922 -22.625 -12 1 97.25 130 LYS B O 1
ATOM 2818 N N . VAL B 1 131 ? 17.828 -21.766 -12.211 1 97.69 131 VAL B N 1
ATOM 2819 C CA . VAL B 1 131 ? 17.281 -22.922 -12.922 1 97.69 131 VAL B CA 1
ATOM 2820 C C . VAL B 1 131 ? 18.109 -23.203 -14.164 1 97.69 131 VAL B C 1
ATOM 2822 O O . VAL B 1 131 ? 18.391 -24.359 -14.492 1 97.69 131 VAL B O 1
ATOM 2825 N N . HIS B 1 132 ? 18.594 -22.094 -14.828 1 95.75 132 HIS B N 1
ATOM 2826 C CA . HIS B 1 132 ? 19.297 -22.203 -16.109 1 95.75 132 HIS B CA 1
ATOM 2827 C C . HIS B 1 132 ? 20.672 -22.812 -15.93 1 95.75 132 HIS B C 1
ATOM 2829 O O . HIS B 1 132 ? 21.328 -23.203 -16.906 1 95.75 132 HIS B O 1
ATOM 2835 N N . GLU B 1 133 ? 21.094 -23.016 -14.688 1 96.06 133 GLU B N 1
ATOM 2836 C CA . GLU B 1 133 ? 22.438 -23.547 -14.438 1 96.06 133 GLU B CA 1
ATOM 2837 C C . GLU B 1 133 ? 22.359 -24.969 -13.875 1 96.06 133 GLU B C 1
ATOM 2839 O O . GLU B 1 133 ? 23.391 -25.594 -13.617 1 96.06 133 GLU B O 1
ATOM 2844 N N . VAL B 1 134 ? 21.172 -25.5 -13.664 1 93.81 134 VAL B N 1
ATOM 2845 C CA . VAL B 1 134 ? 20.984 -26.812 -13.047 1 93.81 134 VAL B CA 1
ATOM 2846 C C . VAL B 1 134 ? 21.359 -27.906 -14.047 1 93.81 134 VAL B C 1
ATOM 2848 O O . VAL B 1 134 ? 21.672 -29.031 -13.656 1 93.81 134 VAL B O 1
ATOM 2851 N N . GLY B 1 135 ? 21.406 -27.625 -15.367 1 91.88 135 GLY B N 1
ATOM 2852 C CA . GLY B 1 135 ? 21.781 -28.594 -16.391 1 91.88 135 GLY B CA 1
ATOM 2853 C C . GLY B 1 135 ? 20.594 -29.344 -16.953 1 91.88 135 GLY B C 1
ATOM 2854 O O . GLY B 1 135 ? 20.531 -29.578 -18.172 1 91.88 135 GLY B O 1
ATOM 2855 N N . THR B 1 136 ? 19.562 -29.578 -16.234 1 92 136 THR B N 1
ATOM 2856 C CA . THR B 1 136 ? 18.391 -30.375 -16.625 1 92 136 THR B CA 1
ATOM 2857 C C . THR B 1 136 ? 17.344 -29.5 -17.297 1 92 136 THR B C 1
ATOM 2859 O O . THR B 1 136 ? 16.562 -29.969 -18.109 1 92 136 THR B O 1
ATOM 2862 N N . PHE B 1 137 ? 17.312 -28.266 -16.984 1 96.25 137 PHE B N 1
ATOM 2863 C CA . PHE B 1 137 ? 16.234 -27.391 -17.406 1 96.25 137 PHE B CA 1
ATOM 2864 C C . PHE B 1 137 ? 16.703 -26.422 -18.469 1 96.25 137 PHE B C 1
ATOM 2866 O O . PHE B 1 137 ? 17.891 -26.062 -18.516 1 96.25 137 PHE B O 1
ATOM 2873 N N . MET B 1 138 ? 15.812 -26.031 -19.297 1 95.06 138 MET B N 1
ATOM 2874 C CA . MET B 1 138 ? 16.094 -24.953 -20.25 1 95.06 138 MET B CA 1
ATOM 2875 C C . MET B 1 138 ? 16.203 -23.609 -19.531 1 95.06 138 MET B C 1
ATOM 2877 O O . MET B 1 138 ? 15.977 -23.516 -18.328 1 95.06 138 MET B O 1
ATOM 2881 N N . ASP B 1 139 ? 16.625 -22.594 -20.297 1 96 139 ASP B N 1
ATOM 2882 C CA . ASP B 1 139 ? 16.672 -21.234 -19.766 1 96 139 ASP B CA 1
ATOM 2883 C C . ASP B 1 139 ? 15.273 -20.609 -19.734 1 96 139 ASP B C 1
ATOM 2885 O O . ASP B 1 139 ? 14.664 -20.391 -20.781 1 96 139 ASP B O 1
ATOM 2889 N N . HIS B 1 140 ? 14.734 -20.328 -18.578 1 96.94 140 HIS B N 1
ATOM 2890 C CA . HIS B 1 140 ? 13.383 -19.797 -18.391 1 96.94 140 HIS B CA 1
ATOM 2891 C C . HIS B 1 140 ? 13.414 -18.281 -18.188 1 96.94 140 HIS B C 1
ATOM 2893 O O . HIS B 1 140 ? 12.383 -17.672 -17.906 1 96.94 140 HIS B O 1
ATOM 2899 N N . ARG B 1 141 ? 14.625 -17.672 -18.375 1 95.62 141 ARG B N 1
ATOM 2900 C CA . ARG B 1 141 ? 14.766 -16.219 -18.203 1 95.62 141 ARG B CA 1
ATOM 2901 C C . ARG B 1 141 ? 14.352 -15.484 -19.484 1 95.62 141 ARG B C 1
ATOM 2903 O O . ARG B 1 141 ? 14.375 -16.047 -20.578 1 95.62 141 ARG B O 1
ATOM 2910 N N . GLU B 1 142 ? 13.906 -14.281 -19.203 1 92.44 142 GLU B N 1
ATOM 2911 C CA . GLU B 1 142 ? 13.586 -13.406 -20.312 1 92.44 142 GLU B CA 1
ATOM 2912 C C . GLU B 1 142 ? 14.852 -12.891 -21 1 92.44 142 GLU B C 1
ATOM 2914 O O . GLU B 1 142 ? 15.914 -12.828 -20.375 1 92.44 142 GLU B O 1
ATOM 2919 N N . PRO B 1 143 ? 14.656 -12.508 -22.297 1 91.12 143 PRO B N 1
ATOM 2920 C CA . PRO B 1 143 ? 15.758 -11.75 -22.891 1 91.12 143 PRO B CA 1
ATOM 2921 C C . PRO B 1 143 ? 15.883 -10.336 -22.328 1 91.12 143 PRO B C 1
ATOM 2923 O O . PRO B 1 143 ? 15.125 -9.445 -22.719 1 91.12 143 PRO B O 1
ATOM 2926 N N . ALA B 1 144 ? 16.797 -10.039 -21.438 1 84.56 144 ALA B N 1
ATOM 2927 C CA . ALA B 1 144 ? 16.875 -8.867 -20.562 1 84.56 144 ALA B CA 1
ATOM 2928 C C . ALA B 1 144 ? 16.969 -7.582 -21.375 1 84.56 144 ALA B C 1
ATOM 2930 O O . ALA B 1 144 ? 16.469 -6.539 -20.953 1 84.56 144 ALA B O 1
ATOM 2931 N N . ASP B 1 145 ? 17.5 -7.523 -22.484 1 89.44 145 ASP B N 1
ATOM 2932 C CA . ASP B 1 145 ? 17.75 -6.293 -23.219 1 89.44 145 ASP B CA 1
ATOM 2933 C C . ASP B 1 145 ? 16.703 -6.066 -24.297 1 89.44 145 ASP B C 1
ATOM 2935 O O . ASP B 1 145 ? 16.859 -5.184 -25.141 1 89.44 145 ASP B O 1
ATOM 2939 N N . GLN B 1 146 ? 15.625 -6.801 -24.172 1 92.69 146 GLN B N 1
ATOM 2940 C CA . GLN B 1 146 ? 14.562 -6.664 -25.172 1 92.69 146 GLN B CA 1
ATOM 2941 C C . GLN B 1 146 ? 13.375 -5.898 -24.594 1 92.69 146 GLN B C 1
ATOM 2943 O O . GLN B 1 146 ? 13.211 -5.801 -23.375 1 92.69 146 GLN B O 1
ATOM 2948 N N . PRO B 1 147 ? 12.57 -5.301 -25.469 1 94.62 147 PRO B N 1
ATOM 2949 C CA . PRO B 1 147 ? 11.352 -4.633 -25.016 1 94.62 147 PRO B CA 1
ATOM 2950 C C . PRO B 1 147 ? 10.398 -5.582 -24.297 1 94.62 147 PRO B C 1
ATOM 2952 O O . PRO B 1 147 ? 10.477 -6.801 -24.469 1 94.62 147 PRO B O 1
ATOM 2955 N N . LEU B 1 148 ? 9.477 -4.984 -23.531 1 94.56 148 LEU B N 1
ATOM 2956 C CA . LEU B 1 148 ? 8.562 -5.746 -22.688 1 94.56 148 LEU B CA 1
ATOM 2957 C C . LEU B 1 148 ? 7.746 -6.727 -23.516 1 94.56 148 LEU B C 1
ATOM 2959 O O . LEU B 1 148 ? 7.484 -7.848 -23.078 1 94.56 148 LEU B O 1
ATOM 2963 N N . GLU B 1 149 ? 7.348 -6.273 -24.688 1 94.25 149 GLU B N 1
ATOM 2964 C CA . GLU B 1 149 ? 6.508 -7.109 -25.531 1 94.25 149 GLU B CA 1
ATOM 2965 C C . GLU B 1 149 ? 7.227 -8.406 -25.922 1 94.25 149 GLU B C 1
ATOM 2967 O O . GLU B 1 149 ? 6.59 -9.445 -26.078 1 94.25 149 GLU B O 1
ATOM 2972 N N . VAL B 1 150 ? 8.555 -8.273 -26.016 1 95.81 150 VAL B N 1
ATOM 2973 C CA . VAL B 1 150 ? 9.359 -9.445 -26.344 1 95.81 150 VAL B CA 1
ATOM 2974 C C . VAL B 1 150 ? 9.609 -10.273 -25.078 1 95.81 150 VAL B C 1
ATOM 2976 O O . VAL B 1 150 ? 9.531 -11.5 -25.109 1 95.81 150 VAL B O 1
ATOM 2979 N N . GLN B 1 151 ? 9.828 -9.617 -23.969 1 96.25 151 GLN B N 1
ATOM 2980 C CA . GLN B 1 151 ? 10.109 -10.305 -22.719 1 96.25 151 GLN B CA 1
ATOM 2981 C C . GLN B 1 151 ? 8.906 -11.117 -22.25 1 96.25 151 GLN B C 1
ATOM 2983 O O . GLN B 1 151 ? 9.062 -12.203 -21.688 1 96.25 151 GLN B O 1
ATOM 2988 N N . TYR B 1 152 ? 7.699 -10.602 -22.531 1 97.25 152 TYR B N 1
ATOM 2989 C CA . TYR B 1 152 ? 6.492 -11.227 -22.016 1 97.25 152 TYR B CA 1
ATOM 2990 C C . TYR B 1 152 ? 5.777 -12.023 -23.109 1 97.25 152 TYR B C 1
ATOM 2992 O O . TYR B 1 152 ? 4.648 -12.477 -22.906 1 97.25 152 TYR B O 1
ATOM 3000 N N . ALA B 1 153 ? 6.414 -12.172 -24.297 1 96.56 153 ALA B N 1
ATOM 3001 C CA . ALA B 1 153 ? 5.852 -13.008 -25.359 1 96.56 153 ALA B CA 1
ATOM 3002 C C . ALA B 1 153 ? 5.852 -14.477 -24.953 1 96.56 153 ALA B C 1
ATOM 3004 O O . ALA B 1 153 ? 6.645 -14.898 -24.094 1 96.56 153 ALA B O 1
ATOM 3005 N N . PRO B 1 154 ? 4.91 -15.227 -25.531 1 96.44 154 PRO B N 1
ATOM 3006 C CA . PRO B 1 154 ? 4.945 -16.656 -25.25 1 96.44 154 PRO B CA 1
ATOM 3007 C C . PRO B 1 154 ? 6.312 -17.281 -25.531 1 96.44 154 PRO B C 1
ATOM 3009 O O . PRO B 1 154 ? 6.926 -16.984 -26.562 1 96.44 154 PRO B O 1
ATOM 3012 N N . ARG B 1 155 ? 6.699 -18.125 -24.625 1 96.81 155 ARG B N 1
ATOM 3013 C CA . ARG B 1 155 ? 8.055 -18.656 -24.703 1 96.81 155 ARG B CA 1
ATOM 3014 C C . ARG B 1 155 ? 8.039 -20.188 -24.828 1 96.81 155 ARG B C 1
ATOM 3016 O O . ARG B 1 155 ? 8.859 -20.75 -25.547 1 96.81 155 ARG B O 1
ATOM 3023 N N . HIS B 1 156 ? 7.207 -20.859 -24.094 1 97.12 156 HIS B N 1
ATOM 3024 C CA . HIS B 1 156 ? 7.145 -22.312 -24.156 1 97.12 156 HIS B CA 1
ATOM 3025 C C . HIS B 1 156 ? 5.762 -22.828 -23.75 1 97.12 156 HIS B C 1
ATOM 3027 O O . HIS B 1 156 ? 4.961 -22.078 -23.188 1 97.12 156 HIS B O 1
ATOM 3033 N N . ALA B 1 157 ? 5.562 -24.062 -23.984 1 97.94 157 ALA B N 1
ATOM 3034 C CA . ALA B 1 157 ? 4.293 -24.703 -23.656 1 97.94 157 ALA B CA 1
ATOM 3035 C C . ALA B 1 157 ? 4.23 -25.062 -22.172 1 97.94 157 ALA B C 1
AT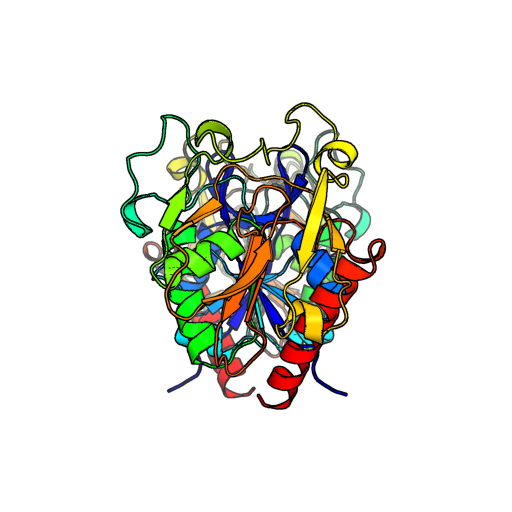OM 3037 O O . ALA B 1 157 ? 5.27 -25.281 -21.531 1 97.94 157 ALA B O 1
ATOM 3038 N N . MET B 1 158 ? 3.062 -25.047 -21.656 1 97.94 158 MET B N 1
ATOM 3039 C CA . MET B 1 158 ? 2.748 -25.562 -20.328 1 97.94 158 MET B CA 1
ATOM 3040 C C . MET B 1 158 ? 1.854 -26.797 -20.422 1 97.94 158 MET B C 1
ATOM 3042 O O . MET B 1 158 ? 0.861 -26.797 -21.156 1 97.94 158 MET B O 1
ATOM 3046 N N . HIS B 1 159 ? 2.191 -27.875 -19.734 1 98.62 159 HIS B N 1
ATOM 3047 C CA . HIS B 1 159 ? 1.384 -29.078 -19.688 1 98.62 159 HIS B CA 1
ATOM 3048 C C . HIS B 1 159 ? 0.555 -29.156 -18.422 1 98.62 159 HIS B C 1
ATOM 3050 O O . HIS B 1 159 ? 1.084 -29.453 -17.344 1 98.62 159 HIS B O 1
ATOM 3056 N N . VAL B 1 160 ? -0.714 -29.016 -18.531 1 98.81 160 VAL B N 1
ATOM 3057 C CA . VAL B 1 160 ? -1.638 -29 -17.406 1 98.81 160 VAL B CA 1
ATOM 3058 C C . VAL B 1 160 ? -1.936 -30.422 -16.953 1 98.81 160 VAL B C 1
ATOM 3060 O O . VAL B 1 160 ? -2.201 -31.297 -17.781 1 98.81 160 VAL B O 1
ATOM 3063 N N . GLN B 1 161 ? -1.848 -30.594 -15.703 1 98.38 161 GLN B N 1
ATOM 3064 C CA . GLN B 1 161 ? -2.168 -31.891 -15.133 1 98.38 161 GLN B CA 1
ATOM 3065 C C . GLN B 1 161 ? -3.668 -32.031 -14.883 1 98.38 161 GLN B C 1
ATOM 3067 O O . GLN B 1 161 ? -4.32 -31.078 -14.453 1 98.38 161 GLN B O 1
ATOM 3072 N N . PRO B 1 162 ? -4.203 -33.219 -15.18 1 97.75 162 PRO B N 1
ATOM 3073 C CA . PRO B 1 162 ? -5.645 -33.406 -14.984 1 97.75 162 PRO B CA 1
ATOM 3074 C C . PRO B 1 162 ? -6.047 -33.406 -13.516 1 97.75 162 PRO B C 1
ATOM 3076 O O . PRO B 1 162 ? -5.246 -33.781 -12.656 1 97.75 162 PRO B O 1
ATOM 3079 N N . GLY B 1 163 ? -7.234 -32.93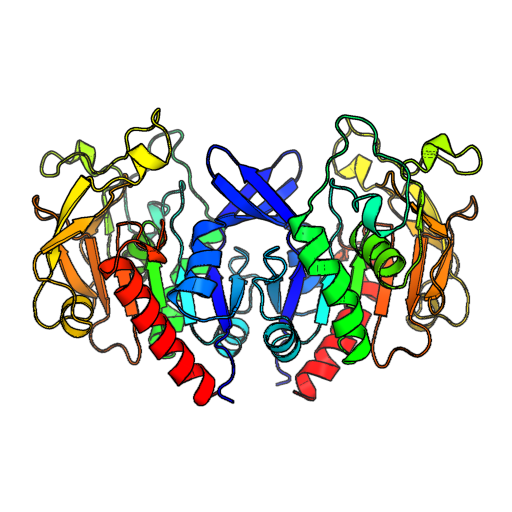8 -13.211 1 96.69 163 GLY B N 1
ATOM 3080 C CA . GLY B 1 163 ? -7.84 -33.094 -11.898 1 96.69 163 GLY B CA 1
ATOM 3081 C C . GLY B 1 163 ? -7.516 -31.953 -10.953 1 96.69 163 GLY B C 1
ATOM 3082 O O . GLY B 1 163 ? -7.949 -31.953 -9.797 1 96.69 163 GLY B O 1
ATOM 3083 N N . GLY B 1 164 ? -6.715 -31.031 -11.422 1 97.5 164 GLY B N 1
ATOM 3084 C CA . GLY B 1 164 ? -6.34 -29.922 -10.562 1 97.5 164 GLY B CA 1
ATOM 3085 C C . GLY B 1 164 ? -7.164 -28.672 -10.812 1 97.5 164 GLY B C 1
ATOM 3086 O O . GLY B 1 164 ? -8.227 -28.734 -11.438 1 97.5 164 GLY B O 1
ATOM 3087 N N . VAL B 1 165 ? -6.773 -27.594 -10.195 1 98.5 165 VAL B N 1
ATOM 3088 C CA . VAL B 1 165 ? -7.461 -26.312 -10.258 1 98.5 165 VAL B CA 1
ATOM 3089 C C . VAL B 1 165 ? -7.488 -25.812 -11.703 1 98.5 165 VAL B C 1
ATOM 3091 O O . VAL B 1 165 ? -8.539 -25.391 -12.195 1 98.5 165 VAL B O 1
ATOM 3094 N N . LEU B 1 166 ? -6.332 -25.859 -12.43 1 98.81 166 LEU B N 1
ATOM 3095 C CA . LEU B 1 166 ? -6.238 -25.328 -13.789 1 98.81 166 LEU B CA 1
ATOM 3096 C C . LEU B 1 166 ? -7.168 -26.078 -14.734 1 98.81 166 LEU B C 1
ATOM 3098 O O . LEU B 1 166 ? -7.906 -25.469 -15.508 1 98.81 166 LEU B O 1
ATOM 3102 N N . ALA B 1 167 ? -7.078 -27.422 -14.664 1 98.44 167 ALA B N 1
ATOM 3103 C CA . ALA B 1 167 ? -7.98 -28.234 -15.484 1 98.44 167 ALA B CA 1
ATOM 3104 C C . ALA B 1 167 ? -9.438 -27.953 -15.125 1 98.44 167 ALA B C 1
ATOM 3106 O O . ALA B 1 167 ? -10.305 -27.891 -16 1 98.44 167 ALA B O 1
ATOM 3107 N N . GLY B 1 168 ? -9.734 -27.781 -13.883 1 98.12 168 GLY B N 1
ATOM 3108 C CA . GLY B 1 168 ? -11.086 -27.562 -13.383 1 98.12 168 GLY B CA 1
ATOM 3109 C C . GLY B 1 168 ? -11.711 -26.266 -13.875 1 98.12 168 GLY B C 1
ATOM 3110 O O . GLY B 1 168 ? -12.93 -26.172 -14 1 98.12 168 GLY B O 1
ATOM 3111 N N . ILE B 1 169 ? -10.844 -25.328 -14.141 1 98 169 ILE B N 1
ATOM 3112 C CA . ILE B 1 169 ? -11.383 -24.047 -14.586 1 98 169 ILE B CA 1
ATOM 3113 C C . ILE B 1 169 ? -11.375 -24 -16.109 1 98 169 ILE B C 1
ATOM 3115 O O . ILE B 1 169 ? -11.609 -22.938 -16.703 1 98 169 ILE B O 1
ATOM 3119 N N . GLY B 1 170 ? -10.984 -25.078 -16.75 1 97.69 170 GLY B N 1
ATOM 3120 C CA . GLY B 1 170 ? -11.203 -25.234 -18.188 1 97.69 170 GLY B CA 1
ATOM 3121 C C . GLY B 1 170 ? -9.969 -24.922 -19.016 1 97.69 170 GLY B C 1
ATOM 3122 O O . GLY B 1 170 ? -10.055 -24.766 -20.234 1 97.69 170 GLY B O 1
ATOM 3123 N N . LEU B 1 171 ? -8.812 -24.812 -18.344 1 98.5 171 LEU B N 1
ATOM 3124 C CA . LEU B 1 171 ? -7.613 -24.609 -19.156 1 98.5 171 LEU B CA 1
ATOM 3125 C C . LEU B 1 171 ? -7.312 -25.844 -20 1 98.5 171 LEU B C 1
ATOM 3127 O O . LEU B 1 171 ? -7.543 -26.969 -19.562 1 98.5 171 LEU B O 1
ATOM 3131 N N . PRO B 1 172 ? -6.82 -25.594 -21.266 1 98.44 172 PRO B N 1
ATOM 3132 C CA . PRO B 1 172 ? -6.434 -26.75 -22.078 1 98.44 172 PRO B CA 1
ATOM 3133 C C . PRO B 1 172 ? -5.25 -27.516 -21.484 1 98.44 172 PRO B C 1
ATOM 3135 O O . PRO B 1 172 ? -4.512 -26.984 -20.656 1 98.44 172 PRO B O 1
ATOM 3138 N N . SER B 1 173 ? -5.148 -28.734 -21.906 1 98.38 173 SER B N 1
ATOM 3139 C CA . SER B 1 173 ? -4.07 -29.594 -21.422 1 98.38 173 SER B CA 1
ATOM 3140 C C . SER B 1 173 ? -2.703 -29.031 -21.781 1 98.38 173 SER B C 1
ATOM 3142 O O . SER B 1 173 ? -1.702 -29.344 -21.141 1 98.38 173 SER B O 1
ATOM 3144 N N . GLU B 1 174 ? -2.725 -28.203 -22.875 1 98.44 174 GLU B N 1
ATOM 3145 C CA . GLU B 1 174 ? -1.496 -27.531 -23.281 1 98.44 174 GLU B CA 1
ATOM 3146 C C . GLU B 1 174 ? -1.778 -26.109 -23.766 1 98.44 174 GLU B C 1
ATOM 3148 O O . GLU B 1 174 ? -2.764 -25.875 -24.484 1 98.44 174 GLU B O 1
ATOM 3153 N N . PHE B 1 175 ? -1.006 -25.172 -23.391 1 98.12 175 PHE B N 1
ATOM 3154 C CA . PHE B 1 175 ? -1.079 -23.812 -23.875 1 98.12 175 PHE B CA 1
ATOM 3155 C C . PHE B 1 175 ? 0.26 -23.094 -23.703 1 98.12 175 PHE B C 1
ATOM 3157 O O . PHE B 1 175 ? 1.137 -23.578 -22.984 1 98.12 175 PHE B O 1
ATOM 3164 N N . GLN B 1 176 ? 0.498 -22 -24.406 1 98.19 176 GLN B N 1
ATOM 3165 C CA . GLN B 1 176 ? 1.756 -21.25 -24.375 1 98.19 176 GLN B CA 1
ATOM 3166 C C . GLN B 1 176 ? 1.761 -20.219 -23.25 1 98.19 176 GLN B C 1
ATOM 3168 O O . GLN B 1 176 ? 0.738 -19.594 -22.969 1 98.19 176 GLN B O 1
ATOM 3173 N N . VAL B 1 177 ? 2.92 -20.047 -22.625 1 98.44 177 VAL B N 1
ATOM 3174 C CA . VAL B 1 177 ? 3.035 -19.047 -21.562 1 98.44 177 VAL B CA 1
ATOM 3175 C C . VAL B 1 177 ? 4.316 -18.25 -21.75 1 98.44 177 VAL B C 1
ATOM 3177 O O . VAL B 1 177 ? 5.234 -18.688 -22.453 1 98.44 177 VAL B O 1
ATOM 3180 N N . ASN B 1 178 ? 4.34 -17.016 -21.203 1 98.25 178 ASN B N 1
ATOM 3181 C CA . ASN B 1 178 ? 5.594 -16.281 -21.062 1 98.25 178 ASN B CA 1
ATOM 3182 C C . ASN B 1 178 ? 6.465 -16.891 -19.953 1 98.25 178 ASN B C 1
ATOM 3184 O O . ASN B 1 178 ? 6.027 -17.766 -19.219 1 98.25 178 ASN B O 1
ATOM 3188 N N . SER B 1 179 ? 7.734 -16.531 -19.953 1 97.81 179 SER B N 1
ATOM 3189 C CA . SER B 1 179 ? 8.68 -17.078 -18.984 1 97.81 179 SER B CA 1
ATOM 3190 C C . SER B 1 179 ? 9.719 -16.047 -18.578 1 97.81 179 SER B C 1
ATOM 3192 O O . SER B 1 179 ? 10.492 -15.578 -19.422 1 97.81 179 SER B O 1
ATOM 3194 N N . ILE B 1 180 ? 9.641 -15.617 -17.312 1 96.94 180 ILE B N 1
ATOM 3195 C CA . ILE B 1 180 ? 10.5 -14.562 -16.797 1 96.94 180 ILE B CA 1
ATOM 3196 C C . ILE B 1 180 ? 10.93 -14.891 -15.367 1 96.94 180 ILE B C 1
ATOM 3198 O O . ILE B 1 180 ? 10.523 -14.219 -14.422 1 96.94 180 ILE B O 1
ATOM 3202 N N . HIS B 1 181 ? 11.883 -15.859 -15.227 1 97.56 181 HIS B N 1
ATOM 3203 C CA . HIS B 1 181 ? 12.305 -16.188 -13.875 1 97.56 181 HIS B CA 1
ATOM 3204 C C . HIS B 1 181 ? 13.633 -16.938 -13.883 1 97.56 181 HIS B C 1
ATOM 3206 O O . HIS B 1 181 ? 13.93 -17.672 -14.828 1 97.56 181 HIS B O 1
ATOM 3212 N N . GLY B 1 182 ? 14.398 -16.719 -12.828 1 96.94 182 GLY B N 1
ATOM 3213 C CA . GLY B 1 182 ? 15.625 -17.469 -12.594 1 96.94 182 GLY B CA 1
ATOM 3214 C C . GLY B 1 182 ? 15.461 -18.578 -11.57 1 96.94 182 GLY B C 1
ATOM 3215 O O . GLY B 1 182 ? 15.977 -19.672 -11.758 1 96.94 182 GLY B O 1
ATOM 3216 N N . GLN B 1 183 ? 14.719 -18.25 -10.445 1 98.12 183 GLN B N 1
ATOM 3217 C CA . GLN B 1 183 ? 14.43 -19.266 -9.453 1 98.12 183 GLN B CA 1
ATOM 3218 C C . GLN B 1 183 ? 13.305 -20.188 -9.922 1 98.12 183 GLN B C 1
ATOM 3220 O O . GLN B 1 183 ? 12.523 -19.828 -10.805 1 98.12 183 GLN B O 1
ATOM 3225 N N . GLY B 1 184 ? 13.273 -21.375 -9.398 1 98.56 184 GLY B N 1
ATOM 3226 C CA . GLY B 1 184 ? 12.234 -22.359 -9.656 1 98.56 184 GLY B CA 1
ATOM 3227 C C . GLY B 1 184 ? 12.211 -23.484 -8.633 1 98.56 184 GLY B C 1
ATOM 3228 O O . GLY B 1 184 ? 13.141 -23.625 -7.84 1 98.56 184 GLY B O 1
ATOM 3229 N N . VAL B 1 185 ? 11.227 -24.281 -8.656 1 98.75 185 VAL B N 1
ATOM 3230 C CA . VAL B 1 185 ? 11.008 -25.312 -7.645 1 98.75 185 VAL B CA 1
ATOM 3231 C C . VAL B 1 185 ? 12.102 -26.375 -7.746 1 98.75 185 VAL B C 1
ATOM 3233 O O . VAL B 1 185 ? 12.336 -26.938 -8.82 1 98.75 185 VAL B O 1
ATOM 3236 N N . ASP B 1 186 ? 12.812 -26.578 -6.691 1 98.62 186 ASP B N 1
ATOM 3237 C CA . ASP B 1 186 ? 13.734 -27.688 -6.547 1 98.62 186 ASP B CA 1
ATOM 3238 C C . ASP B 1 186 ? 13.047 -28.891 -5.898 1 98.62 186 ASP B C 1
ATOM 3240 O O . ASP B 1 186 ? 12.922 -29.953 -6.52 1 98.62 186 ASP B O 1
ATOM 3244 N N . ARG B 1 187 ? 12.547 -28.672 -4.699 1 98.62 187 ARG B N 1
ATOM 3245 C CA . ARG B 1 187 ? 11.711 -29.656 -4.012 1 98.62 187 ARG B CA 1
ATOM 3246 C C . ARG B 1 187 ? 10.32 -29.094 -3.746 1 98.62 187 ARG B C 1
ATOM 3248 O O . ARG B 1 187 ? 10.18 -28.062 -3.084 1 98.62 187 ARG B O 1
ATOM 3255 N N . LEU B 1 188 ? 9.367 -29.766 -4.266 1 98.81 188 LEU B N 1
ATOM 3256 C CA . LEU B 1 188 ? 7.984 -29.375 -3.992 1 98.81 188 LEU B CA 1
ATOM 3257 C C . LEU B 1 188 ? 7.621 -29.656 -2.539 1 98.81 188 LEU B C 1
ATOM 3259 O O . LEU B 1 188 ? 7.957 -30.703 -2.002 1 98.81 188 LEU B O 1
ATOM 3263 N N . ALA B 1 189 ? 6.938 -28.734 -1.934 1 98.81 189 ALA B N 1
ATOM 3264 C CA . ALA B 1 189 ? 6.547 -28.891 -0.537 1 98.81 189 ALA B CA 1
ATOM 3265 C C . ALA B 1 189 ? 5.48 -29.969 -0.388 1 98.81 189 ALA B C 1
ATOM 3267 O O . ALA B 1 189 ? 4.66 -30.172 -1.287 1 98.81 189 ALA B O 1
ATOM 3268 N N . PRO B 1 190 ? 5.473 -30.672 0.798 1 97.75 190 PRO B N 1
ATOM 3269 C CA . PRO B 1 190 ? 4.332 -31.547 1.09 1 97.75 190 PRO B CA 1
ATOM 3270 C C . PRO B 1 190 ? 3.002 -30.781 1.11 1 97.75 190 PRO B C 1
ATOM 3272 O O . PRO B 1 190 ? 2.943 -29.641 1.574 1 97.75 190 PRO B O 1
ATOM 3275 N N . GLY B 1 191 ? 2.006 -31.391 0.569 1 97.56 191 GLY B N 1
ATOM 3276 C CA . GLY B 1 191 ? 0.685 -30.781 0.606 1 97.56 191 GLY B CA 1
ATOM 3277 C C . GLY B 1 191 ? 0.373 -29.953 -0.626 1 97.56 191 GLY B C 1
ATOM 3278 O O . GLY B 1 191 ? -0.76 -29.516 -0.808 1 97.56 191 GLY B O 1
ATOM 3279 N N . LEU B 1 192 ? 1.393 -29.766 -1.416 1 98.75 192 LEU B N 1
ATOM 3280 C CA . LEU B 1 192 ? 1.157 -29.047 -2.67 1 98.75 192 LEU B CA 1
ATOM 3281 C C . LEU B 1 192 ? 0.966 -30.031 -3.82 1 98.75 192 LEU B C 1
ATOM 3283 O O . LEU B 1 192 ? 1.585 -31.094 -3.842 1 98.75 192 LEU B O 1
ATOM 3287 N N . ARG B 1 193 ? 0.107 -29.672 -4.73 1 98.62 193 ARG B N 1
ATOM 3288 C CA . ARG B 1 193 ? -0.163 -30.453 -5.934 1 98.62 193 ARG B CA 1
ATOM 3289 C C . ARG B 1 193 ? 0.452 -29.797 -7.164 1 98.62 193 ARG B C 1
ATOM 3291 O O . ARG B 1 193 ? 0.341 -28.578 -7.344 1 98.62 193 ARG B O 1
ATOM 3298 N N . VAL B 1 194 ? 1.079 -30.594 -8.016 1 98.88 194 VAL B N 1
ATOM 3299 C CA . VAL B 1 194 ? 1.547 -30.094 -9.297 1 98.88 194 VAL B CA 1
ATOM 3300 C C . VAL B 1 194 ? 0.354 -29.828 -10.211 1 98.88 194 VAL B C 1
ATOM 3302 O O . VAL B 1 194 ? -0.444 -30.719 -10.484 1 98.88 194 VAL B O 1
ATOM 3305 N N . GLU B 1 195 ? 0.181 -28.625 -10.641 1 98.94 195 GLU B N 1
ATOM 3306 C CA . GLU B 1 195 ? -0.904 -28.219 -11.539 1 98.94 195 GLU B CA 1
ATOM 3307 C C . GLU B 1 195 ? -0.448 -28.219 -12.992 1 98.94 195 GLU B C 1
ATOM 3309 O O . GLU B 1 195 ? -1.244 -28.469 -13.898 1 98.94 195 GLU B O 1
ATOM 3314 N N . ALA B 1 196 ? 0.863 -27.875 -13.266 1 98.88 196 ALA B N 1
ATOM 3315 C CA . ALA B 1 196 ? 1.372 -27.812 -14.633 1 98.88 196 ALA B CA 1
ATOM 3316 C C . ALA B 1 196 ? 2.895 -27.922 -14.656 1 98.88 196 ALA B C 1
ATOM 3318 O O . ALA B 1 196 ? 3.562 -27.531 -13.695 1 98.88 196 ALA B O 1
ATOM 3319 N N . LEU B 1 197 ? 3.426 -28.422 -15.734 1 98.81 197 LEU B N 1
ATOM 3320 C CA . LEU B 1 197 ? 4.855 -28.609 -15.953 1 98.81 197 LEU B CA 1
ATOM 3321 C C . LEU B 1 197 ? 5.305 -27.953 -17.25 1 98.81 197 LEU B C 1
ATOM 3323 O O . LEU B 1 197 ? 4.586 -28 -18.25 1 98.81 197 LEU B O 1
ATOM 3327 N N . ALA B 1 198 ? 6.465 -27.406 -17.219 1 98.56 198 ALA B N 1
ATOM 3328 C CA . ALA B 1 198 ? 7.129 -27.031 -18.469 1 98.56 198 ALA B CA 1
ATOM 3329 C C . ALA B 1 198 ? 7.582 -28.266 -19.234 1 98.56 198 ALA B C 1
ATOM 3331 O O . ALA B 1 198 ? 7.566 -29.375 -18.703 1 98.56 198 ALA B O 1
ATOM 3332 N N . PRO B 1 199 ? 8.016 -28.016 -20.531 1 97.69 199 PRO B N 1
ATOM 3333 C CA . PRO B 1 199 ? 8.414 -29.172 -21.344 1 97.69 199 PRO B CA 1
ATOM 3334 C C . PRO B 1 199 ? 9.617 -29.922 -20.75 1 97.69 199 PRO B C 1
ATOM 3336 O O . PRO B 1 199 ? 9.766 -31.125 -20.953 1 97.69 199 PRO B O 1
ATOM 3339 N N . ASP B 1 200 ? 10.398 -29.281 -20.016 1 97.94 200 ASP B N 1
ATOM 3340 C CA . ASP B 1 200 ? 11.602 -29.875 -19.453 1 97.94 200 ASP B CA 1
ATOM 3341 C C . ASP B 1 200 ? 11.32 -30.531 -18.109 1 97.94 200 ASP B C 1
ATOM 3343 O O . ASP B 1 200 ? 12.242 -30.953 -17.406 1 97.94 200 ASP B O 1
ATOM 3347 N N . GLY B 1 201 ? 10.062 -30.484 -17.656 1 98.06 201 GLY B N 1
ATOM 3348 C CA . GLY B 1 201 ? 9.656 -31.156 -16.438 1 98.06 201 GLY B CA 1
ATOM 3349 C C . GLY B 1 201 ? 9.633 -30.25 -15.227 1 98.06 201 GLY B C 1
ATOM 3350 O O . GLY B 1 201 ? 9.203 -30.641 -14.141 1 98.06 201 GLY B O 1
ATOM 3351 N N . LEU B 1 202 ? 10.094 -29.031 -15.328 1 98.69 202 LEU B N 1
ATOM 3352 C CA . LEU B 1 202 ? 10.078 -28.078 -14.219 1 98.69 202 LEU B CA 1
ATOM 3353 C C . LEU B 1 202 ? 8.648 -27.781 -13.781 1 98.69 202 LEU B C 1
ATOM 3355 O O . LEU B 1 202 ? 7.785 -27.516 -14.617 1 98.69 202 LEU B O 1
ATOM 3359 N N . VAL B 1 203 ? 8.352 -27.891 -12.469 1 98.88 203 VAL B N 1
ATOM 3360 C CA . VAL B 1 203 ? 7.039 -27.547 -11.93 1 98.88 203 VAL B CA 1
ATOM 3361 C C . VAL B 1 203 ? 6.816 -26.047 -12.031 1 98.88 203 VAL B C 1
ATOM 3363 O O . VAL B 1 203 ? 7.598 -25.25 -11.492 1 98.88 203 VAL B O 1
ATOM 3366 N N . GLU B 1 204 ? 5.715 -25.625 -12.734 1 98.88 204 GLU B N 1
ATOM 3367 C CA . GLU B 1 204 ? 5.516 -24.188 -12.922 1 98.88 204 GLU B CA 1
ATOM 3368 C C . GLU B 1 204 ? 4.102 -23.766 -12.539 1 98.88 204 GLU B C 1
ATOM 3370 O O . GLU B 1 204 ? 3.697 -22.625 -12.773 1 98.88 204 GLU B O 1
ATOM 3375 N N . ALA B 1 205 ? 3.342 -24.625 -11.992 1 98.94 205 ALA B N 1
ATOM 3376 C CA . ALA B 1 205 ? 2.08 -24.297 -11.336 1 98.94 205 ALA B CA 1
ATOM 3377 C C . ALA B 1 205 ? 1.77 -25.297 -10.219 1 98.94 205 ALA B C 1
ATOM 3379 O O . ALA B 1 205 ? 2.004 -26.5 -10.367 1 98.94 205 ALA B O 1
ATOM 3380 N N . ILE B 1 206 ? 1.249 -24.797 -9.141 1 98.94 206 ILE B N 1
ATOM 3381 C CA . ILE B 1 206 ? 0.931 -25.641 -7.992 1 98.94 206 ILE B CA 1
ATOM 3382 C C . ILE B 1 206 ? -0.387 -25.188 -7.371 1 98.94 206 ILE B C 1
ATOM 3384 O O . ILE B 1 206 ? -0.799 -24.031 -7.543 1 98.94 206 ILE B O 1
ATOM 3388 N N . SER B 1 207 ? -1.066 -26.031 -6.711 1 98.88 207 SER B N 1
ATOM 3389 C CA . SER B 1 207 ? -2.197 -25.734 -5.836 1 98.88 207 SER B CA 1
ATOM 3390 C C . SER B 1 207 ? -2.045 -26.438 -4.488 1 98.88 207 SER B C 1
ATOM 3392 O O . SER B 1 207 ? -1.092 -27.188 -4.27 1 98.88 207 SER B O 1
ATOM 3394 N N . VAL B 1 208 ? -2.848 -26.047 -3.52 1 98.62 208 VAL B N 1
ATOM 3395 C CA . VAL B 1 208 ? -2.789 -26.625 -2.178 1 98.62 208 VAL B CA 1
ATOM 3396 C C . VAL B 1 208 ? -3.836 -27.719 -2.035 1 98.62 208 VAL B C 1
ATOM 3398 O O . VAL B 1 208 ? -5.035 -27.469 -2.197 1 98.62 208 VAL B O 1
ATOM 3401 N N . GLU B 1 209 ? -3.395 -28.906 -1.718 1 96.94 209 GLU B N 1
ATOM 3402 C CA . GLU B 1 209 ? -4.305 -30.031 -1.533 1 96.94 209 GLU B CA 1
ATOM 3403 C C . GLU B 1 209 ? -5.238 -29.797 -0.351 1 96.94 209 GLU B C 1
ATOM 3405 O O . GLU B 1 209 ? -4.793 -29.438 0.739 1 96.94 209 GLU B O 1
ATOM 3410 N N . GLY B 1 210 ? -6.535 -29.922 -0.637 1 94.75 210 GLY B N 1
ATOM 3411 C CA . GLY B 1 210 ? -7.496 -29.828 0.448 1 94.75 210 GLY B CA 1
ATOM 3412 C C . GLY B 1 210 ? -7.77 -28.391 0.869 1 94.75 210 GLY B C 1
ATOM 3413 O O . GLY B 1 210 ? -8.375 -28.156 1.917 1 94.75 210 GLY B O 1
ATOM 3414 N N . ALA B 1 211 ? -7.305 -27.469 0.119 1 96.06 211 ALA B N 1
ATOM 3415 C CA . ALA B 1 211 ? -7.551 -26.062 0.452 1 96.06 211 ALA B CA 1
ATOM 3416 C C . ALA B 1 211 ? -9.047 -25.781 0.543 1 96.06 211 ALA B C 1
ATOM 3418 O O . ALA B 1 211 ? -9.836 -26.312 -0.247 1 96.06 211 ALA B O 1
ATOM 3419 N N . LYS B 1 212 ? -9.422 -24.922 1.486 1 96.69 212 LYS B N 1
ATOM 3420 C CA . LYS B 1 212 ? -10.812 -24.562 1.71 1 96.69 212 LYS B CA 1
ATOM 3421 C C . LYS B 1 212 ? -11.32 -23.625 0.625 1 96.69 212 LYS B C 1
ATOM 3423 O O . LYS B 1 212 ? -12.531 -23.5 0.407 1 96.69 212 LYS B O 1
ATOM 3428 N N . ALA B 1 213 ? -10.438 -22.938 0.031 1 97.81 213 ALA B N 1
ATOM 3429 C CA . ALA B 1 213 ? -10.742 -21.984 -1.038 1 97.81 213 ALA B CA 1
ATOM 3430 C C . ALA B 1 213 ? -9.656 -22.016 -2.115 1 97.81 213 ALA B C 1
ATOM 3432 O O . ALA B 1 213 ? -8.664 -22.734 -1.989 1 97.81 213 ALA B O 1
ATOM 3433 N N . PHE B 1 214 ? -9.969 -21.297 -3.203 1 98.56 214 PHE B N 1
ATOM 3434 C CA . PHE B 1 214 ? -9.055 -21.172 -4.328 1 98.56 214 PHE B CA 1
ATOM 3435 C C . PHE B 1 214 ? -7.637 -20.906 -3.846 1 98.56 214 PHE B C 1
ATOM 3437 O O . PHE B 1 214 ? -7.395 -19.953 -3.102 1 98.56 214 PHE B O 1
ATOM 3444 N N . ALA B 1 215 ? -6.637 -21.688 -4.121 1 98.88 215 ALA B N 1
ATOM 3445 C CA . ALA B 1 215 ? -5.219 -21.531 -3.807 1 98.88 215 ALA B CA 1
ATOM 3446 C C . ALA B 1 215 ? -4.344 -22.047 -4.949 1 98.88 215 ALA B C 1
ATOM 3448 O O . ALA B 1 215 ? -4.129 -23.25 -5.09 1 98.88 215 ALA B O 1
ATOM 3449 N N . LEU B 1 216 ? -3.857 -21.141 -5.754 1 98.94 216 LEU B N 1
ATOM 3450 C CA . LEU B 1 216 ? -3.119 -21.469 -6.969 1 98.94 216 LEU B CA 1
ATOM 3451 C C . LEU B 1 216 ? -1.871 -20.609 -7.098 1 98.94 216 LEU B C 1
ATOM 3453 O O . LEU B 1 216 ? -1.907 -19.406 -6.805 1 98.94 216 LEU B O 1
ATOM 3457 N N . GLY B 1 217 ? -0.751 -21.156 -7.414 1 98.94 217 GLY B N 1
ATOM 3458 C CA . GLY B 1 217 ? 0.471 -20.469 -7.797 1 98.94 217 GLY B CA 1
ATOM 3459 C C . GLY B 1 217 ? 0.918 -20.797 -9.211 1 98.94 217 GLY B C 1
ATOM 3460 O O . GLY B 1 217 ? 0.879 -21.953 -9.633 1 98.94 217 GLY B O 1
ATOM 3461 N N . VAL B 1 218 ? 1.283 -19.781 -9.969 1 98.94 218 VAL B N 1
ATOM 3462 C CA . VAL B 1 218 ? 1.786 -19.984 -11.32 1 98.94 218 VAL B CA 1
ATOM 3463 C C . VAL B 1 218 ? 3.111 -19.25 -11.5 1 98.94 218 VAL B C 1
ATOM 3465 O O . VAL B 1 218 ? 3.289 -18.141 -10.977 1 98.94 218 VAL B O 1
ATOM 3468 N N . GLN B 1 219 ? 4.066 -19.859 -12.219 1 98.94 219 GLN B N 1
ATOM 3469 C CA . GLN B 1 219 ? 5.402 -19.297 -12.398 1 98.94 219 GLN B CA 1
ATOM 3470 C C . GLN B 1 219 ? 5.426 -18.266 -13.516 1 98.94 219 GLN B C 1
ATOM 3472 O O . GLN B 1 219 ? 6.262 -17.359 -13.516 1 98.94 219 GLN B O 1
ATOM 3477 N N . TRP B 1 220 ? 4.477 -18.438 -14.508 1 98.81 220 TRP B N 1
ATOM 3478 C CA . TRP B 1 220 ? 4.414 -17.453 -15.594 1 98.81 220 TRP B CA 1
ATOM 3479 C C . TRP B 1 220 ? 3.611 -16.234 -15.172 1 98.81 220 TRP B C 1
ATOM 3481 O O . TRP B 1 220 ? 3.244 -16.094 -14.008 1 98.81 220 TRP B O 1
ATOM 3491 N N . HIS B 1 221 ? 3.387 -15.312 -16.047 1 98.88 221 HIS B N 1
ATOM 3492 C CA . HIS B 1 221 ? 2.801 -14.016 -15.711 1 98.88 221 HIS B CA 1
ATOM 3493 C C . HIS B 1 221 ? 1.463 -13.82 -16.422 1 98.88 221 HIS B C 1
ATOM 3495 O O . HIS B 1 221 ? 1.377 -13.07 -17.391 1 98.88 221 HIS B O 1
ATOM 3501 N N . PRO B 1 222 ? 0.445 -14.414 -15.828 1 98.88 222 PRO B N 1
ATOM 3502 C CA . PRO B 1 222 ? -0.869 -14.297 -16.469 1 98.88 222 PRO B CA 1
ATOM 3503 C C . PRO B 1 222 ? -1.474 -12.906 -16.328 1 98.88 222 PRO B C 1
ATOM 3505 O O . PRO B 1 222 ? -2.479 -12.602 -16.984 1 98.88 222 PRO B O 1
ATOM 3508 N N . GLU B 1 223 ? -0.874 -12.031 -15.469 1 98.88 223 GLU B N 1
ATOM 3509 C CA . GLU B 1 223 ? -1.388 -10.68 -15.328 1 98.88 223 GLU B CA 1
ATOM 3510 C C . GLU B 1 223 ? -1.07 -9.828 -16.562 1 98.88 223 GLU B C 1
ATOM 3512 O O . GLU B 1 223 ? -1.715 -8.805 -16.797 1 98.88 223 GLU B O 1
ATOM 3517 N N . TRP B 1 224 ? -0.025 -10.211 -17.312 1 98 224 TRP B N 1
ATOM 3518 C CA . TRP B 1 224 ? 0.385 -9.445 -18.484 1 98 224 TRP B CA 1
ATOM 3519 C C . TRP B 1 224 ? -0.666 -9.539 -19.578 1 98 224 TRP B C 1
ATOM 3521 O O . TRP B 1 224 ? -0.945 -10.625 -20.094 1 98 224 TRP B O 1
ATOM 3531 N N . GLN B 1 225 ? -1.28 -8.406 -19.906 1 95.75 225 GLN B N 1
ATOM 3532 C CA . GLN B 1 225 ? -2.318 -8.32 -20.922 1 95.75 225 GLN B CA 1
ATOM 3533 C C . GLN B 1 225 ? -3.408 -9.359 -20.688 1 95.75 225 GLN B C 1
ATOM 3535 O O . GLN B 1 225 ? -3.752 -10.125 -21.594 1 95.75 225 GLN B O 1
ATOM 3540 N N . VAL B 1 226 ? -3.904 -9.367 -19.453 1 98.12 226 VAL B N 1
ATOM 3541 C CA . VAL B 1 226 ? -4.801 -10.406 -18.953 1 98.12 226 VAL B CA 1
ATOM 3542 C C . VAL B 1 226 ? -6.035 -10.5 -19.844 1 98.12 226 VAL B C 1
ATOM 3544 O O . VAL B 1 226 ? -6.59 -11.586 -20.031 1 98.12 226 VAL B O 1
ATOM 3547 N N . LEU B 1 227 ? -6.434 -9.438 -20.531 1 98 227 LEU B N 1
ATOM 3548 C CA . LEU B 1 227 ? -7.68 -9.414 -21.297 1 98 227 LEU B CA 1
ATOM 3549 C C . LEU B 1 227 ? -7.488 -10.016 -22.672 1 98 227 LEU B C 1
ATOM 3551 O O . LEU B 1 227 ? -8.461 -10.359 -23.359 1 98 227 LEU B O 1
ATOM 3555 N N . THR B 1 228 ? -6.234 -10.18 -23.094 1 97.19 228 THR B N 1
ATOM 3556 C CA . THR B 1 228 ? -5.984 -10.594 -24.469 1 97.19 228 THR B CA 1
ATOM 3557 C C . THR B 1 228 ? -5.703 -12.094 -24.547 1 97.19 228 THR B C 1
ATOM 3559 O O . THR B 1 228 ? -5.734 -12.68 -25.625 1 97.19 228 THR B O 1
ATOM 3562 N N . ASN B 1 229 ? -5.414 -12.75 -23.469 1 97.12 229 ASN B N 1
ATOM 3563 C CA . ASN B 1 229 ? -5.172 -14.188 -23.391 1 97.12 229 ASN B CA 1
ATOM 3564 C C . ASN B 1 229 ? -6.277 -14.891 -22.594 1 97.12 229 ASN B C 1
ATOM 3566 O O . ASN B 1 229 ? -6.332 -14.797 -21.375 1 97.12 229 ASN B O 1
ATOM 3570 N N . PRO B 1 230 ? -7.129 -15.625 -23.281 1 98 230 PRO B N 1
ATOM 3571 C CA . PRO B 1 230 ? -8.289 -16.219 -22.609 1 98 230 PRO B CA 1
ATOM 3572 C C . PRO B 1 230 ? -7.898 -17.156 -21.469 1 98 230 PRO B C 1
ATOM 3574 O O . PRO B 1 230 ? -8.633 -17.281 -20.484 1 98 230 PRO B O 1
ATOM 3577 N N . ASN B 1 231 ? -6.766 -17.828 -21.562 1 98.44 231 ASN B N 1
ATOM 3578 C CA . ASN B 1 231 ? -6.316 -18.703 -20.484 1 98.44 231 ASN B CA 1
ATOM 3579 C C . ASN B 1 231 ? -5.891 -17.906 -19.25 1 98.44 231 ASN B C 1
ATOM 3581 O O . ASN B 1 231 ? -6.172 -18.312 -18.125 1 98.44 231 ASN B O 1
ATOM 3585 N N . TYR B 1 232 ? -5.164 -16.812 -19.484 1 98.69 232 TYR B N 1
ATOM 3586 C CA . TYR B 1 232 ? -4.781 -15.922 -18.391 1 98.69 232 TYR B CA 1
ATOM 3587 C C . TYR B 1 232 ? -6.008 -15.328 -17.719 1 98.69 232 TYR B C 1
ATOM 3589 O O . TYR B 1 232 ? -6.094 -15.305 -16.484 1 98.69 232 TYR B O 1
ATOM 3597 N N . LEU B 1 233 ? -6.992 -14.922 -18.562 1 98.81 233 LEU B N 1
ATOM 3598 C CA . LEU B 1 233 ? -8.227 -14.336 -18.062 1 98.81 233 LEU B CA 1
ATOM 3599 C C . LEU B 1 233 ? -9.008 -15.344 -17.219 1 98.81 233 LEU B C 1
ATOM 3601 O O . LEU B 1 233 ? -9.57 -15 -16.188 1 98.81 233 LEU B O 1
ATOM 3605 N N . ALA B 1 234 ? -9.039 -16.594 -17.656 1 98.88 234 ALA B N 1
ATOM 3606 C CA . ALA B 1 234 ? -9.766 -17.641 -16.938 1 98.88 234 ALA B CA 1
ATOM 3607 C C . ALA B 1 234 ? -9.211 -17.812 -15.523 1 98.88 234 ALA B C 1
ATOM 3609 O O . ALA B 1 234 ? -9.961 -18.062 -14.578 1 98.88 234 ALA B O 1
ATOM 3610 N N . ILE B 1 235 ? -7.93 -17.688 -15.359 1 98.94 235 ILE B N 1
ATOM 3611 C CA . ILE B 1 235 ? -7.285 -17.828 -14.055 1 98.94 235 ILE B CA 1
ATOM 3612 C C . ILE B 1 235 ? -7.742 -16.688 -13.133 1 98.94 235 ILE B C 1
ATOM 3614 O O . ILE B 1 235 ? -8.18 -16.938 -12.008 1 98.94 235 ILE B O 1
ATOM 3618 N N . PHE B 1 236 ? -7.715 -15.492 -13.617 1 98.94 236 PHE B N 1
ATOM 3619 C CA . PHE B 1 236 ? -8.094 -14.336 -12.805 1 98.94 236 PHE B CA 1
ATOM 3620 C C . PHE B 1 236 ? -9.586 -14.352 -12.508 1 98.94 236 PHE B C 1
ATOM 3622 O O . PHE B 1 236 ? -10.008 -13.953 -11.414 1 98.94 236 PHE B O 1
ATOM 3629 N N . GLN B 1 237 ? -10.375 -14.797 -13.492 1 98.88 237 GLN B N 1
ATOM 3630 C CA . GLN B 1 237 ? -11.82 -14.867 -13.266 1 98.88 237 GLN B CA 1
ATOM 3631 C C . GLN B 1 237 ? -12.156 -15.898 -12.188 1 98.88 237 GLN B C 1
ATOM 3633 O O . GLN B 1 237 ? -13.039 -15.664 -11.359 1 98.88 237 GLN B O 1
ATOM 3638 N N . ALA B 1 238 ? -11.469 -17.031 -12.188 1 98.94 238 ALA B N 1
ATOM 3639 C CA . ALA B 1 238 ? -11.688 -18.047 -11.156 1 98.94 238 ALA B CA 1
ATOM 3640 C C . ALA B 1 238 ? -11.281 -17.516 -9.781 1 98.94 238 ALA B C 1
ATOM 3642 O O . ALA B 1 238 ? -11.984 -17.75 -8.797 1 98.94 238 ALA B O 1
ATOM 3643 N N . PHE B 1 239 ? -10.156 -16.859 -9.727 1 98.94 239 PHE B N 1
ATOM 3644 C CA . PHE B 1 239 ? -9.703 -16.219 -8.508 1 98.94 239 PHE B CA 1
ATOM 3645 C C . PHE B 1 239 ? -10.719 -15.188 -8.023 1 98.94 239 PHE B C 1
ATOM 3647 O O . PHE B 1 239 ? -11.102 -15.18 -6.852 1 98.94 239 PHE B O 1
ATOM 3654 N N . GLY B 1 240 ? -11.172 -14.336 -8.93 1 98.88 240 GLY B N 1
ATOM 3655 C CA . GLY B 1 240 ? -12.172 -13.328 -8.617 1 98.88 240 GLY B CA 1
ATOM 3656 C C . GLY B 1 240 ? -13.469 -13.914 -8.109 1 98.88 240 GLY B C 1
ATOM 3657 O O . GLY B 1 240 ? -14.062 -13.383 -7.16 1 98.88 240 GLY B O 1
ATOM 3658 N N . LYS B 1 241 ? -13.93 -14.977 -8.758 1 98.62 241 LYS B N 1
ATOM 3659 C CA . LYS B 1 241 ? -15.156 -15.648 -8.328 1 98.62 241 LYS B CA 1
ATOM 3660 C C . LYS B 1 241 ? -15.031 -16.156 -6.898 1 98.62 241 LYS B C 1
ATOM 3662 O O . LYS B 1 241 ? -15.969 -16.047 -6.102 1 98.62 241 LYS B O 1
ATOM 3667 N N . ALA B 1 242 ? -13.898 -16.719 -6.578 1 98.69 242 ALA B N 1
ATOM 3668 C CA . ALA B 1 242 ? -13.648 -17.203 -5.223 1 98.69 242 ALA B CA 1
ATOM 3669 C C . ALA B 1 242 ? -13.648 -16.047 -4.223 1 98.69 242 ALA B C 1
ATOM 3671 O O . ALA B 1 242 ? -14.172 -16.188 -3.113 1 98.69 242 ALA B O 1
ATOM 3672 N N . CYS B 1 243 ? -13.016 -14.969 -4.59 1 98.75 243 CYS B N 1
ATOM 3673 C CA . CYS B 1 243 ? -12.977 -13.789 -3.729 1 98.75 243 CYS B CA 1
ATOM 3674 C C . CYS B 1 243 ? -14.383 -13.234 -3.498 1 98.75 243 CYS B C 1
ATOM 3676 O O . CYS B 1 243 ? -14.719 -12.828 -2.387 1 98.75 243 CYS B O 1
ATOM 3678 N N . SER B 1 244 ? -15.164 -13.203 -4.57 1 98.38 244 SER B N 1
ATOM 3679 C CA . SER B 1 244 ? -16.531 -12.719 -4.469 1 98.38 244 SER B CA 1
ATOM 3680 C C . SER B 1 244 ? -17.359 -13.586 -3.525 1 98.38 244 SER B C 1
ATOM 3682 O O . SER B 1 244 ? -18.203 -13.07 -2.781 1 98.38 244 SER B O 1
ATOM 3684 N N . LYS B 1 245 ? -17.172 -14.867 -3.623 1 97.75 245 LYS B N 1
ATOM 3685 C CA . LYS B 1 245 ? -17.8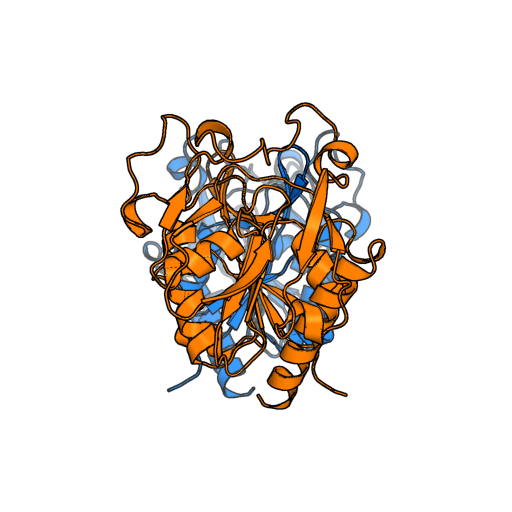59 -15.781 -2.715 1 97.75 245 LYS B CA 1
ATOM 3686 C C . LYS B 1 245 ? -17.531 -15.461 -1.259 1 97.75 245 LYS B C 1
ATOM 3688 O O . LYS B 1 245 ? -18.422 -15.414 -0.409 1 97.75 245 LYS B O 1
ATOM 3693 N N . ARG B 1 246 ? -16.312 -15.242 -0.992 1 97.31 246 ARG B N 1
ATOM 3694 C CA . ARG B 1 246 ? -15.906 -14.891 0.365 1 97.31 246 ARG B CA 1
ATOM 3695 C C . ARG B 1 246 ? -16.5 -13.555 0.783 1 97.31 246 ARG B C 1
ATOM 3697 O O . ARG B 1 246 ? -16.969 -13.406 1.914 1 97.31 246 ARG B O 1
ATOM 3704 N N . ALA B 1 247 ? -16.391 -12.586 -0.075 1 96.94 247 ALA B N 1
ATOM 3705 C CA . ALA B 1 247 ? -16.938 -11.266 0.222 1 96.94 247 ALA B CA 1
ATOM 3706 C C . ALA B 1 247 ? -18.406 -11.367 0.633 1 96.94 247 ALA B C 1
ATOM 3708 O O . ALA B 1 247 ? -18.859 -10.617 1.501 1 96.94 247 ALA B O 1
ATOM 3709 N N . GLY B 1 248 ? -19.156 -12.258 -0.044 1 94.69 248 GLY B N 1
ATOM 3710 C CA . GLY B 1 248 ? -20.562 -12.453 0.269 1 94.69 248 GLY B CA 1
ATOM 3711 C C . GLY B 1 248 ? -20.781 -13.102 1.622 1 94.69 248 GLY B C 1
ATOM 3712 O O . GLY B 1 248 ? -21.875 -13.016 2.186 1 94.69 248 GLY B O 1
ATOM 3713 N N . GLN B 1 249 ? -19.766 -13.719 2.162 1 90.81 249 GLN B N 1
ATOM 3714 C CA . GLN B 1 249 ? -19.859 -14.43 3.43 1 90.81 249 GLN B CA 1
ATOM 3715 C C . GLN B 1 249 ? -19.344 -13.578 4.586 1 90.81 249 GLN B C 1
ATOM 3717 O O . GLN B 1 249 ? -19.562 -13.906 5.754 1 90.81 249 GLN B O 1
ATOM 3722 N N . ARG B 1 250 ? -18.641 -12.539 4.367 1 85 250 ARG B N 1
ATOM 3723 C CA . ARG B 1 250 ? -18.078 -11.641 5.375 1 85 250 ARG B CA 1
ATOM 3724 C C . ARG B 1 250 ? -19.062 -10.523 5.719 1 85 250 ARG B C 1
ATOM 3726 O O . ARG B 1 250 ? -19.484 -9.766 4.84 1 85 250 ARG B O 1
#

Nearest PDB structures (foldseek):
  7d53-assembly1_B  TM=9.991E-01  e=3.267E-52  Pseudomonas aeruginosa PAO1
  7d50-assembly1_A  TM=9.995E-01  e=6.027E-52  Pseudomonas aeruginosa PAO1
  7d4r-assembly1_A  TM=9.899E-01  e=7.337E-49  Pseudomonas aeruginosa PAO1
  7d4r-assembly1_B  TM=9.960E-01  e=7.344E-44  Pseudomonas aeruginosa PAO1
  6vtv-assembly1_A  TM=9.647E-01  e=1.938E-31  Escherichia coli K-12

GO terms:
  GO:0046203 spermidine catabolic process (P, IMP)